Protein AF-0000000084642685 (afdb_homodimer)

Sequence (520 aa):
MTGQTGVVVTLDGEIPEPGTPLLHADDLAAVRGDGVFETLLVRDRAPCLVEPHLQRLTTSARLMDLPAPDLARWRHAIDVAARRWVASTGAEGSLRLIYSRGRESGSAPTAYVMVNPVPERVAAVRRAGVAAITLDRGLPAVGADAMPWLLAGAKTLSYAVNMAALRHAANQGAGDVIFVSSDGYVLEGRARRWSSPPTATAGPAQIRACSHPRRGIRSCAAPRNRRCLKSPAPRATTATIGHYASTISLTHTEFGWCRAMTGQTGVVVTLDGEIPEPGTPLLHADDLAAVRGDGVFETLLVRDRAPCLVEPHLQRLTTSARLMDLPAPDLARWRHAIDVAARRWVASTGAEGSLRLIYSRGRESGSAPTAYVMVNPVPERVAAVRRAGVAAITLDRGLPAVGADAMPWLLAGAKTLSYAVNMAALRHAANQGAGDVIFVSSDGYVLEGRARRWSSPPTATAGPAQIRACSHPRRGIRSCAAPRNRRCLKSPAPRATTATIGHYASTISLTHTEFGWCRA

Foldseek 3Di:
DPFQLKWKAFLVGDTDDGPDDDADPQWCCPPPLAWAKDKFKQAPLRTPPLPLRLVLRQVLCVLSVHPGDPSVSVVNQRNSRSNVSVVVDVAMKIKMWIWHCTGPVDDHIGIMIMIDGDDVVVVVCLAFFWKEWEDEPAAALPPVVVVSVVSPSRRTSPCVVVVVRCVVCVVVVTRFYFYAYPQQHTDPTPPFCFDQDLDPDPDQSQRFRPPPSDDPPPSLPQDPPDDQPRWPDRDTFTFGQYNDRRRGRRPDDDRRDSRD/DPFQLKWKAFLVGDTDDPPDDDADPQWCCPPPLAWAKDKWKQAPLRTPLLPLRLVLRQVLCVLSVHPGDPSVSVVNQRNSRSNVSVVVDVAMKIKMWIWHCTGPVDDHIGIMIMIDGDDVVVVVCLAFFWKEWEDEPAAALPPVVVPSVVSPSRRTSPCVVVVVRCVVCVVVVTRFYFYAYPQQHTDPTPPFCFDQDQDPDPDQRQRFRPPPSDDPPPSLPQDPPDDQPRWPDRDTFTFGQYNDRRRGRRPDDDRRPRRD

Organism: NCBI:txid1299332

Solvent-accessible surface area (backbone atoms only — not comparable to full-atom values): 28331 Å² total; per-residue (Å²): 125,89,62,81,78,53,43,52,19,30,50,86,58,45,65,68,65,81,92,51,48,64,33,44,78,53,22,24,21,36,64,24,3,37,29,32,44,44,78,34,47,29,50,97,83,37,68,48,66,57,66,66,48,52,51,49,43,43,51,21,27,52,62,67,73,41,75,79,70,60,60,69,40,48,53,50,16,50,49,53,41,45,51,52,49,45,72,74,37,90,65,55,28,37,34,31,42,42,40,22,61,11,34,73,88,63,55,69,60,41,50,35,33,36,32,35,72,56,56,67,66,57,58,48,28,50,72,71,22,36,42,18,31,51,40,77,62,43,31,52,70,74,68,40,80,80,40,58,37,66,39,77,88,38,49,48,12,40,31,35,45,61,52,36,36,41,54,54,24,44,76,71,72,17,77,31,52,33,32,23,21,63,77,43,38,78,39,75,27,88,88,38,46,64,41,66,62,83,71,82,66,91,55,71,58,52,34,32,29,46,76,64,90,77,77,72,83,72,73,68,62,80,66,89,82,70,82,71,53,81,42,73,84,85,63,78,26,58,23,45,38,42,58,83,75,19,38,26,47,38,73,56,79,69,64,30,66,77,72,115,125,89,64,81,77,55,43,52,19,30,51,87,58,47,65,70,64,84,91,50,49,65,34,45,79,53,22,23,21,38,64,24,2,36,28,31,47,46,78,33,47,28,48,96,83,37,67,47,66,57,65,66,48,52,50,50,45,43,52,21,27,53,64,66,72,41,76,80,70,60,62,68,40,48,54,50,18,50,50,52,42,43,51,52,46,47,73,75,36,88,65,55,29,37,33,33,42,42,41,22,59,12,35,71,89,66,56,69,58,41,51,36,33,36,32,35,70,57,56,65,67,57,58,48,29,49,71,71,21,35,41,18,30,51,41,76,63,42,31,53,69,74,67,41,80,79,40,58,37,66,39,77,88,39,48,48,11,40,32,33,44,60,52,36,36,43,52,53,23,44,77,71,72,17,78,31,51,33,34,23,22,65,74,39,39,78,39,74,26,89,89,38,47,64,40,68,63,83,74,83,68,93,55,70,60,51,34,30,30,45,74,66,90,77,75,73,82,72,71,72,62,80,62,89,83,70,82,72,51,78,39,72,84,84,62,79,28,62,24,46,37,39,54,83,74,22,37,27,47,36,73,58,79,70,62,28,67,79,71,119

Nearest PDB structures (foldseek):
  6q1q-assembly1_B  TM=9.693E-01  e=9.643E-31  Mycobacterium tuberculosis H37Rv
  6q1r-assembly2_D  TM=9.711E-01  e=2.384E-30  Mycobacterium tuberculosis H37Rv
  6q1s-assembly1_A  TM=9.754E-01  e=2.093E-29  Mycobacterium tuberculosis H37Rv
  6q1q-assembly1_A  TM=9.718E-01  e=1.548E-29  Mycobacterium tuberculosis H37Rv
  6q1r-assembly2_C  TM=9.698E-01  e=1.644E-29  Mycobacterium tuberculosis H37Rv

pLDDT: mean 73.31, std 28.84, range [21.83, 98.88]

InterPro domains:
  IPR001544 Aminotransferase class IV [PF01063] (35-189)
  IPR036038 Aminotransferase-like, PLP-dependent enzymes [SSF56752] (9-190)
  IPR043131 Branched-chain-amino-acid aminotransferase-like, N-terminal [G3DSA:3.30.470.10] (4-118)
  IPR043132 Branched-chain-amino-acid aminotransferase-like, C-terminal [G3DSA:3.20.10.10] (123-192)
  IPR050571 Class-IV Pyridoxal-Phosphate-Dependent Aminotransferase [PTHR42743] (23-191)

Secondary structure (DSSP, 8-state):
------EEEETTS--PPTT---B-TTBHHHHH--EEEEEEEEETTEESSHHHHHHHHHHHHHHTTPPPP-HHHHHHHHHHHHHHHHHH-SS-EEEEEEEE--BTT--SPEEEEEEEEPPHHHHHHHHH-EEEEEEE-SS-STTGGG-GGG-TT--BS--HHHHHHHHHHHHTT-SEEEEE-TTSPBP--SS--EE--S---SS--EEEE---SSS--------SS-------S----EEEE-SSSEEEEE-SS-------/------EEEETTS--PPTT---B-TTBHHHHH--EEEEEEEEETTEESSHHHHHHHHHHHHHHTTPPPP-HHHHHHHHHHHHHHHHHH-SS-EEEEEEEE--BTT--SPEEEEEEEEPPHHHHHHHHH-EEEEEEE-SS-STTGGG-GGG-TT--BS--HHHHHHHHHHHHTT-SEEEEE-TTSPBP--SS--EE------SS--EEEE---SSS--------SS-------S----EEEE-SSS-EEEE-SS-------

Radius of gyration: 23.87 Å; Cα contacts (8 Å, |Δi|>4): 1105; chains: 2; bounding box: 61×62×47 Å

Structure (mmCIF, N/CA/C/O backbone):
data_AF-0000000084642685-model_v1
#
loop_
_entity.id
_entity.type
_entity.pdbx_description
1 polymer 'Aminotransferase class IV family protein'
#
loop_
_atom_site.group_PDB
_atom_site.id
_atom_site.type_symbol
_atom_site.label_atom_id
_atom_site.label_alt_id
_atom_site.label_comp_id
_atom_site.label_asym_id
_atom_site.label_entity_id
_atom_site.label_seq_id
_atom_site.pdbx_PDB_ins_code
_atom_site.Cartn_x
_atom_site.Cartn_y
_atom_site.Cartn_z
_atom_site.occupancy
_atom_site.B_iso_or_equiv
_atom_site.auth_seq_id
_atom_site.auth_comp_id
_atom_site.auth_asym_id
_atom_site.auth_atom_id
_atom_site.pdbx_PDB_model_num
ATOM 1 N N . MET A 1 1 ? 22.594 22.094 -9.961 1 27.8 1 MET A N 1
ATOM 2 C CA . MET A 1 1 ? 22.219 20.719 -9.594 1 27.8 1 MET A CA 1
ATOM 3 C C . MET A 1 1 ? 21.109 20.719 -8.555 1 27.8 1 MET A C 1
ATOM 5 O O . MET A 1 1 ? 21.328 21.094 -7.402 1 27.8 1 MET A O 1
ATOM 9 N N . THR A 1 2 ? 20.094 21.281 -8.672 1 36.12 2 THR A N 1
ATOM 10 C CA . THR A 1 2 ? 19.078 21.672 -7.695 1 36.12 2 THR A CA 1
ATOM 11 C C . THR A 1 2 ? 18.766 20.516 -6.742 1 36.12 2 THR A C 1
ATOM 13 O O . THR A 1 2 ? 18.297 19.469 -7.168 1 36.12 2 THR A O 1
ATOM 16 N N . GLY A 1 3 ? 19.672 20.016 -5.859 1 44.56 3 GLY A N 1
ATOM 17 C CA . GLY A 1 3 ? 19.969 18.922 -4.957 1 44.56 3 GLY A CA 1
ATOM 18 C C . GLY A 1 3 ? 18.734 18.391 -4.242 1 44.56 3 GLY A C 1
ATOM 19 O O . GLY A 1 3 ? 17.812 19.156 -3.955 1 44.56 3 GLY A O 1
ATOM 20 N N . GLN A 1 4 ? 18.328 17.25 -4.559 1 52.88 4 GLN A N 1
ATOM 21 C CA . GLN A 1 4 ? 17.156 16.594 -3.98 1 52.88 4 GLN A CA 1
ATOM 22 C C . GLN A 1 4 ? 17.078 16.844 -2.477 1 52.88 4 GLN A C 1
ATOM 24 O O . GLN A 1 4 ? 18.016 16.5 -1.737 1 52.88 4 GLN A O 1
ATOM 29 N N . THR A 1 5 ? 16.5 18.016 -1.99 1 67.69 5 THR A N 1
ATOM 30 C CA . THR A 1 5 ? 16.453 18.672 -0.691 1 67.69 5 THR A CA 1
ATOM 31 C C . THR A 1 5 ? 15.727 17.812 0.333 1 67.69 5 THR A C 1
ATOM 33 O O . THR A 1 5 ? 15.406 18.281 1.43 1 67.69 5 THR A O 1
ATOM 36 N N . GLY A 1 6 ? 15.727 16.562 0.098 1 89.31 6 GLY A N 1
ATOM 37 C CA . GLY A 1 6 ? 15.086 15.812 1.162 1 89.31 6 GLY A CA 1
ATOM 38 C C . GLY A 1 6 ? 16.062 15.227 2.156 1 89.31 6 GLY A C 1
ATOM 39 O O . GLY A 1 6 ? 17.281 15.219 1.906 1 89.31 6 GLY A O 1
ATOM 40 N N . VAL A 1 7 ? 15.68 15.156 3.387 1 94.75 7 VAL A N 1
ATOM 41 C CA . VAL A 1 7 ? 16.438 14.523 4.461 1 94.75 7 VAL A CA 1
ATOM 42 C C . VAL A 1 7 ? 15.852 13.148 4.762 1 94.75 7 VAL A C 1
ATOM 44 O O . VAL A 1 7 ? 14.625 12.984 4.801 1 94.75 7 VAL A O 1
ATOM 47 N N . VAL A 1 8 ? 16.766 12.172 4.926 1 97.44 8 VAL A N 1
ATOM 48 C CA . VAL A 1 8 ? 16.359 10.852 5.41 1 97.44 8 VAL A CA 1
ATOM 49 C C . VAL A 1 8 ? 17.188 10.477 6.645 1 97.44 8 VAL A C 1
ATOM 51 O O . VAL A 1 8 ? 18.406 10.68 6.668 1 97.44 8 VAL A O 1
ATOM 54 N N . VAL A 1 9 ? 16.5 10.016 7.66 1 97.94 9 VAL A N 1
ATOM 55 C CA . VAL A 1 9 ? 17.156 9.555 8.883 1 97.94 9 VAL A CA 1
ATOM 56 C C . VAL A 1 9 ? 16.609 8.188 9.281 1 97.94 9 VAL A C 1
ATOM 58 O O . VAL A 1 9 ? 15.398 8.008 9.414 1 97.94 9 VAL A O 1
ATOM 61 N N . THR A 1 10 ? 17.5 7.223 9.453 1 96.88 10 THR A N 1
ATOM 62 C CA . THR A 1 10 ? 17.078 5.926 9.969 1 96.88 10 THR A CA 1
ATOM 63 C C . THR A 1 10 ? 16.859 5.988 11.477 1 96.88 10 THR A C 1
ATOM 65 O O . THR A 1 10 ? 17.203 6.973 12.125 1 96.88 10 THR A O 1
ATOM 68 N N . LEU A 1 11 ? 16.266 4.984 12.031 1 95.94 11 LEU A N 1
ATOM 69 C CA . LEU A 1 11 ? 15.922 5.016 13.445 1 95.94 11 LEU A CA 1
ATOM 70 C C . LEU A 1 11 ? 17.172 4.918 14.305 1 95.94 11 LEU A C 1
ATOM 72 O O . LEU A 1 11 ? 17.141 5.188 15.508 1 95.94 11 LEU A O 1
ATOM 76 N N . ASP A 1 12 ? 18.25 4.508 13.719 1 91.56 12 ASP A N 1
ATOM 77 C CA . ASP A 1 12 ? 19.5 4.516 14.453 1 91.56 12 ASP A CA 1
ATOM 78 C C . ASP A 1 12 ? 20.141 5.906 14.445 1 91.56 12 ASP A C 1
ATOM 80 O O . ASP A 1 12 ? 21.203 6.117 15.039 1 91.56 12 ASP A O 1
ATOM 84 N N . GLY A 1 13 ? 19.531 6.754 13.789 1 90.56 13 GLY A N 1
ATOM 85 C CA . GLY A 1 13 ? 20.016 8.125 13.758 1 90.56 13 GLY A CA 1
ATOM 86 C C . GLY A 1 13 ? 20.969 8.406 12.609 1 90.56 13 GLY A C 1
ATOM 87 O O . GLY A 1 13 ? 21.531 9.5 12.516 1 90.56 13 GLY A O 1
ATOM 88 N N . GLU A 1 14 ? 21.078 7.469 11.711 1 93.81 14 GLU A N 1
ATOM 89 C CA . GLU A 1 14 ? 22 7.629 10.594 1 93.81 14 GLU A CA 1
ATOM 90 C C . GLU A 1 14 ? 21.344 8.367 9.438 1 93.81 14 GLU A C 1
ATOM 92 O O . GLU A 1 14 ? 20.156 8.188 9.18 1 93.81 14 GLU A O 1
ATOM 97 N N . ILE A 1 15 ? 22.172 9.156 8.75 1 95.5 15 ILE A N 1
ATOM 98 C CA . ILE A 1 15 ? 21.719 9.898 7.57 1 95.5 15 ILE A CA 1
ATOM 99 C C . ILE A 1 15 ? 22.391 9.32 6.324 1 95.5 15 ILE A C 1
ATOM 101 O O . ILE A 1 15 ? 23.562 9.602 6.051 1 95.5 15 ILE A O 1
ATOM 105 N N . PRO A 1 16 ? 21.641 8.586 5.598 1 93.88 16 PRO A N 1
ATOM 106 C CA . PRO A 1 16 ? 22.234 8.07 4.363 1 93.88 16 PRO A CA 1
ATOM 107 C C . PRO A 1 16 ? 22.625 9.18 3.387 1 93.88 16 PRO A C 1
ATOM 109 O O . PRO A 1 16 ? 22.078 10.289 3.457 1 93.88 16 PRO A O 1
ATOM 112 N N . GLU A 1 17 ? 23.547 8.828 2.475 1 90.94 17 GLU A N 1
ATOM 113 C CA . GLU A 1 17 ? 23.906 9.773 1.422 1 90.94 17 GLU A CA 1
ATOM 114 C C . GLU A 1 17 ? 22.703 10.109 0.542 1 90.94 17 GLU A C 1
ATOM 116 O O . GLU A 1 17 ? 21.938 9.227 0.172 1 90.94 17 GLU A O 1
ATOM 121 N N . PRO A 1 18 ? 22.578 11.398 0.241 1 85.44 18 PRO A N 1
ATOM 122 C CA . PRO A 1 18 ? 21.469 11.789 -0.62 1 85.44 18 PRO A CA 1
ATOM 123 C C . PRO A 1 18 ? 21.438 11.016 -1.936 1 85.44 18 PRO A C 1
ATOM 125 O O . PRO A 1 18 ? 22.484 10.734 -2.52 1 85.44 18 PRO A O 1
ATOM 128 N N . GLY A 1 19 ? 20.328 10.609 -2.258 1 86.88 19 GLY A N 1
ATOM 129 C CA . GLY A 1 19 ? 20.172 9.977 -3.555 1 86.88 19 GLY A CA 1
ATOM 130 C C . GLY A 1 19 ? 20.438 8.484 -3.525 1 86.88 19 GLY A C 1
ATOM 131 O O . GLY A 1 19 ? 20.328 7.805 -4.547 1 86.88 19 GLY A O 1
ATOM 132 N N . THR A 1 20 ? 20.797 7.98 -2.426 1 92.06 20 THR A N 1
ATOM 133 C CA . THR A 1 20 ? 21.078 6.551 -2.324 1 92.06 20 THR A CA 1
ATOM 134 C C . THR A 1 20 ? 19.812 5.777 -1.971 1 92.06 20 THR A C 1
ATOM 136 O O . THR A 1 20 ? 19.047 6.199 -1.104 1 92.06 20 THR A O 1
ATOM 139 N N . PRO A 1 21 ? 19.641 4.594 -2.66 1 95.94 21 PRO A N 1
ATOM 140 C CA . PRO A 1 21 ? 18.516 3.746 -2.258 1 95.94 21 PRO A CA 1
ATOM 141 C C . PRO A 1 21 ? 18.609 3.307 -0.798 1 95.94 21 PRO A C 1
ATOM 143 O O . PRO A 1 21 ? 19.703 3.119 -0.269 1 95.94 21 PRO A O 1
ATOM 146 N N . LEU A 1 22 ? 17.469 3.178 -0.194 1 97.12 22 LEU A N 1
ATOM 147 C CA . LEU A 1 22 ? 17.406 2.814 1.217 1 97.12 22 LEU A CA 1
ATOM 148 C C . LEU A 1 22 ? 16.75 1.448 1.393 1 97.12 22 LEU A C 1
ATOM 150 O O . LEU A 1 22 ? 17.156 0.664 2.252 1 97.12 22 LEU A O 1
ATOM 154 N N . LEU A 1 23 ? 15.766 1.149 0.559 1 97.62 23 LEU A N 1
ATOM 155 C CA . LEU A 1 23 ? 14.914 -0.018 0.771 1 97.62 23 LEU A CA 1
ATOM 156 C C . LEU A 1 23 ? 15.312 -1.156 -0.163 1 97.62 23 LEU A C 1
ATOM 158 O O . LEU A 1 23 ? 15.656 -0.92 -1.322 1 97.62 23 LEU A O 1
ATOM 162 N N . HIS A 1 24 ? 15.164 -2.318 0.36 1 97.12 24 HIS A N 1
ATOM 163 C CA . HIS A 1 24 ? 15.359 -3.506 -0.466 1 97.12 24 HIS A CA 1
ATOM 164 C C . HIS A 1 24 ? 14.141 -3.77 -1.342 1 97.12 24 HIS A C 1
ATOM 166 O O . HIS A 1 24 ? 13.031 -3.32 -1.028 1 97.12 24 HIS A O 1
ATOM 172 N N . ALA A 1 25 ? 14.359 -4.574 -2.328 1 97.25 25 ALA A N 1
ATOM 173 C CA . ALA A 1 25 ? 13.32 -4.852 -3.316 1 97.25 25 ALA A CA 1
ATOM 174 C C . ALA A 1 25 ? 12.148 -5.586 -2.686 1 97.25 25 ALA A C 1
ATOM 176 O O . ALA A 1 25 ? 11.008 -5.445 -3.137 1 97.25 25 ALA A O 1
ATOM 177 N N . ASP A 1 26 ? 12.406 -6.316 -1.607 1 96.81 26 ASP A N 1
ATOM 178 C CA . ASP A 1 26 ? 11.359 -7.156 -1.035 1 96.81 26 ASP A CA 1
ATOM 179 C C . ASP A 1 26 ? 10.812 -6.547 0.254 1 96.81 26 ASP A C 1
ATOM 181 O O . ASP A 1 26 ? 10.188 -7.242 1.057 1 96.81 26 ASP A O 1
ATOM 185 N N . ASP A 1 27 ? 11.148 -5.273 0.523 1 97.94 27 ASP A N 1
ATOM 186 C CA . ASP A 1 27 ? 10.57 -4.637 1.703 1 97.94 27 ASP A CA 1
ATOM 187 C C . ASP A 1 27 ? 9.047 -4.648 1.643 1 97.94 27 ASP A C 1
ATOM 189 O O . ASP A 1 27 ? 8.453 -4.281 0.622 1 97.94 27 ASP A O 1
ATOM 193 N N . LEU A 1 28 ? 8.445 -4.973 2.68 1 98.56 28 LEU A N 1
ATOM 194 C CA . LEU A 1 28 ? 6.996 -5.152 2.711 1 98.56 28 LEU A CA 1
ATOM 195 C C . LEU A 1 28 ? 6.277 -3.811 2.631 1 98.56 28 LEU A C 1
ATOM 197 O O . LEU A 1 28 ? 5.086 -3.756 2.311 1 98.56 28 LEU A O 1
ATOM 201 N N . ALA A 1 29 ? 6.941 -2.721 2.898 1 98.69 29 ALA A N 1
ATOM 202 C CA . ALA A 1 29 ? 6.391 -1.406 2.582 1 98.69 29 ALA A CA 1
ATOM 203 C C . ALA A 1 29 ? 6.113 -1.274 1.087 1 98.69 29 ALA A C 1
ATOM 205 O O . ALA A 1 29 ? 5.066 -0.756 0.687 1 98.69 29 ALA A O 1
ATOM 206 N N . ALA A 1 30 ? 7.008 -1.778 0.293 1 98.62 30 ALA A N 1
ATOM 207 C CA . ALA A 1 30 ? 6.957 -1.551 -1.149 1 98.62 30 ALA A CA 1
ATOM 208 C C . ALA A 1 30 ? 6.094 -2.602 -1.841 1 98.62 30 ALA A C 1
ATOM 210 O O . ALA A 1 30 ? 5.398 -2.299 -2.812 1 98.62 30 ALA A O 1
ATOM 211 N N . VAL A 1 31 ? 6.102 -3.82 -1.32 1 98.38 31 VAL A N 1
ATOM 212 C CA . VAL A 1 31 ? 5.52 -4.887 -2.131 1 98.38 31 VAL A CA 1
ATOM 213 C C . VAL A 1 31 ? 4.125 -5.227 -1.611 1 98.38 31 VAL A C 1
ATOM 215 O O . VAL A 1 31 ? 3.352 -5.906 -2.291 1 98.38 31 VAL A O 1
ATOM 218 N N . ARG A 1 32 ? 3.795 -4.668 -0.397 1 98.44 32 ARG A N 1
ATOM 219 C CA . ARG A 1 32 ? 2.48 -5.012 0.136 1 98.44 32 ARG A CA 1
ATOM 220 C C . ARG A 1 32 ? 1.833 -3.807 0.81 1 98.44 32 ARG A C 1
ATOM 222 O O . ARG A 1 32 ? 0.682 -3.877 1.248 1 98.44 32 ARG A O 1
ATOM 229 N N . GLY A 1 33 ? 2.553 -2.727 0.925 1 98.62 33 GLY A N 1
ATOM 230 C CA . GLY A 1 33 ? 2.037 -1.639 1.741 1 98.62 33 GLY A CA 1
ATOM 231 C C . GLY A 1 33 ? 1.783 -2.043 3.182 1 98.62 33 GLY A C 1
ATOM 232 O O . GLY A 1 33 ? 0.848 -1.549 3.814 1 98.62 33 GLY A O 1
ATOM 233 N N . ASP A 1 34 ? 2.52 -2.98 3.656 1 98.56 34 ASP A N 1
ATOM 234 C CA . ASP A 1 34 ? 2.33 -3.551 4.984 1 98.56 34 ASP A CA 1
ATOM 235 C C . ASP A 1 34 ? 3.113 -2.768 6.035 1 98.56 34 ASP A C 1
ATOM 237 O O . ASP A 1 34 ? 4.105 -3.262 6.578 1 98.56 34 ASP A O 1
ATOM 241 N N . GLY A 1 35 ? 2.611 -1.669 6.355 1 98.81 35 GLY A N 1
ATOM 242 C CA . GLY A 1 35 ? 3.191 -0.723 7.293 1 98.81 35 GLY A CA 1
ATOM 243 C C . GLY A 1 35 ? 2.291 0.464 7.578 1 98.81 35 GLY A C 1
ATOM 244 O O . GLY A 1 35 ? 1.154 0.515 7.105 1 98.81 35 GLY A O 1
ATOM 245 N N . VAL A 1 36 ? 2.826 1.363 8.43 1 98.81 36 VAL A N 1
ATOM 246 C CA . VAL A 1 36 ? 2.084 2.545 8.852 1 98.81 36 VAL A CA 1
ATOM 247 C C . VAL A 1 36 ? 2.961 3.787 8.711 1 98.81 36 VAL A C 1
ATOM 249 O O . VAL A 1 36 ? 4.18 3.68 8.562 1 98.81 36 VAL A O 1
ATOM 252 N N . PHE A 1 37 ? 2.275 4.938 8.664 1 98.81 37 PHE A N 1
ATOM 253 C CA . PHE A 1 37 ? 3.049 6.164 8.523 1 98.81 37 PHE A CA 1
ATOM 254 C C . PHE A 1 37 ? 2.381 7.312 9.273 1 98.81 37 PHE A C 1
ATOM 256 O O . PHE A 1 37 ? 1.229 7.199 9.695 1 98.81 37 PHE A O 1
ATOM 263 N N . GLU A 1 38 ? 3.094 8.336 9.508 1 97.56 38 GLU A N 1
ATOM 264 C CA . GLU A 1 38 ? 2.65 9.641 9.984 1 97.56 38 GLU A CA 1
ATOM 265 C C . GLU A 1 38 ? 3.32 10.773 9.211 1 97.56 38 GLU A C 1
ATOM 267 O O . GLU A 1 38 ? 4.414 10.594 8.664 1 97.56 38 GLU A O 1
ATOM 272 N N . THR A 1 39 ? 2.629 11.859 9.109 1 95.62 39 THR A N 1
ATOM 273 C CA . THR A 1 39 ? 3.213 13.078 8.562 1 95.62 39 THR A CA 1
ATOM 274 C C . THR A 1 39 ? 3.068 14.242 9.547 1 95.62 39 THR A C 1
ATOM 276 O O . THR A 1 39 ? 1.968 14.523 10.023 1 95.62 39 THR A O 1
ATOM 279 N N . LEU A 1 40 ? 4.211 14.836 9.82 1 94.19 40 LEU A N 1
ATOM 280 C CA . LEU A 1 40 ? 4.277 16.016 10.688 1 94.19 40 LEU A CA 1
ATOM 281 C C . LEU A 1 40 ? 4.73 17.234 9.898 1 94.19 40 LEU A C 1
ATOM 283 O O . LEU A 1 40 ? 5.379 17.109 8.859 1 94.19 40 LEU A O 1
ATOM 287 N N . LEU A 1 41 ? 4.352 18.359 10.453 1 91.62 41 LEU A N 1
ATOM 288 C CA . LEU A 1 41 ? 4.84 19.625 9.906 1 91.62 41 LEU A CA 1
ATOM 289 C C . LEU A 1 41 ? 6.07 20.109 10.672 1 91.62 41 LEU A C 1
ATOM 291 O O . LEU A 1 41 ? 6.102 20.047 11.906 1 91.62 41 LEU A O 1
ATOM 295 N N . VAL A 1 42 ? 7.109 20.438 9.969 1 95.69 42 VAL A N 1
ATOM 296 C CA . VAL A 1 42 ? 8.211 21.203 10.547 1 95.69 42 VAL A CA 1
ATOM 297 C C . VAL A 1 42 ? 8.008 22.688 10.281 1 95.69 42 VAL A C 1
ATOM 299 O O . VAL A 1 42 ? 8.031 23.125 9.125 1 95.69 42 VAL A O 1
ATOM 302 N N . ARG A 1 43 ? 7.77 23.391 11.266 1 92.62 43 ARG A N 1
ATOM 303 C CA . ARG A 1 43 ? 7.52 24.828 11.195 1 92.62 43 ARG A CA 1
ATOM 304 C C . ARG A 1 43 ? 8.156 25.547 12.375 1 92.62 43 ARG A C 1
ATOM 306 O O . ARG A 1 43 ? 8.203 25.016 13.484 1 92.62 43 ARG A O 1
ATOM 313 N N . ASP A 1 44 ? 8.547 26.781 12.086 1 91.69 44 ASP A N 1
ATOM 314 C CA . ASP A 1 44 ? 9.195 27.578 13.125 1 91.69 44 ASP A CA 1
ATOM 315 C C . ASP A 1 44 ? 10.344 26.797 13.773 1 91.69 44 ASP A C 1
ATOM 317 O O . ASP A 1 44 ? 10.461 26.781 15 1 91.69 44 ASP A O 1
ATOM 321 N N . ARG A 1 45 ? 11.047 26 13.031 1 93.25 45 ARG A N 1
ATOM 322 C CA . ARG A 1 45 ? 12.312 25.328 13.336 1 93.25 45 ARG A CA 1
ATOM 323 C C . ARG A 1 45 ? 12.078 24.125 14.25 1 93.25 45 ARG A C 1
ATOM 325 O O . ARG A 1 45 ? 12.992 23.703 14.969 1 93.25 45 ARG A O 1
ATOM 332 N N . ALA A 1 46 ? 10.852 23.688 14.289 1 94.69 46 ALA A N 1
ATOM 333 C CA . ALA A 1 46 ? 10.562 22.531 15.148 1 94.69 46 ALA A CA 1
ATOM 334 C C . ALA A 1 46 ? 9.492 21.641 14.531 1 94.69 46 ALA A C 1
ATOM 336 O O . ALA A 1 46 ? 8.609 22.125 13.82 1 94.69 46 ALA A O 1
ATOM 337 N N . PRO A 1 47 ? 9.594 20.281 14.805 1 97.12 47 PRO A N 1
ATOM 338 C CA . PRO A 1 47 ? 8.484 19.422 14.406 1 97.12 47 PRO A CA 1
ATOM 339 C C . PRO A 1 47 ? 7.238 19.641 15.266 1 97.12 47 PRO A C 1
ATOM 341 O O . PRO A 1 47 ? 7.34 19.719 16.5 1 97.12 47 PRO A O 1
ATOM 344 N N . CYS A 1 48 ? 6.121 19.672 14.641 1 94.25 48 CYS A N 1
ATOM 345 C CA . CYS A 1 48 ? 4.867 19.969 15.32 1 94.25 48 CYS A CA 1
ATOM 346 C C . CYS A 1 48 ? 4.18 18.688 15.781 1 94.25 48 CYS A C 1
ATOM 348 O O . CYS A 1 48 ? 4.133 17.719 15.039 1 94.25 48 CYS A O 1
ATOM 350 N N . LEU A 1 49 ? 3.656 18.703 17.062 1 94.44 49 LEU A N 1
ATOM 351 C CA . LEU A 1 49 ? 2.744 17.688 17.609 1 94.44 49 LEU A CA 1
ATOM 352 C C . LEU A 1 49 ? 3.365 16.297 17.531 1 94.44 49 LEU A C 1
ATOM 354 O O . LEU A 1 49 ? 2.723 15.352 17.078 1 94.44 49 LEU A O 1
ATOM 358 N N . VAL A 1 50 ? 4.637 16.203 17.969 1 97.75 50 VAL A N 1
ATOM 359 C CA . VAL A 1 50 ? 5.391 14.953 17.906 1 97.75 50 VAL A CA 1
ATOM 360 C C . VAL A 1 50 ? 4.672 13.867 18.703 1 97.75 50 VAL A C 1
ATOM 362 O O . VAL A 1 50 ? 4.43 12.773 18.188 1 97.75 50 VAL A O 1
ATOM 365 N N . GLU A 1 51 ? 4.25 14.188 19.875 1 96.5 51 GLU A N 1
ATOM 366 C CA . GLU A 1 51 ? 3.717 13.164 20.781 1 96.5 51 GLU A CA 1
ATOM 367 C C . GLU A 1 51 ? 2.377 12.633 20.266 1 96.5 51 GLU A C 1
ATOM 369 O O . GLU A 1 51 ? 2.174 11.422 20.203 1 96.5 51 GLU A O 1
ATOM 374 N N . PRO A 1 52 ? 1.426 13.5 19.844 1 94.19 52 PRO A N 1
ATOM 375 C CA . PRO A 1 52 ? 0.187 12.977 19.266 1 94.19 52 PRO A CA 1
ATOM 376 C C . PRO A 1 52 ? 0.436 12.086 18.047 1 94.19 52 PRO A C 1
ATOM 378 O O . PRO A 1 52 ? -0.246 11.07 17.875 1 94.19 52 PRO A O 1
ATOM 381 N N . HIS A 1 53 ? 1.406 12.438 17.266 1 96.62 53 HIS A N 1
ATOM 382 C CA . HIS A 1 53 ? 1.701 11.633 16.078 1 96.62 53 HIS A CA 1
ATOM 383 C C . HIS A 1 53 ? 2.309 10.289 16.469 1 96.62 53 HIS A C 1
ATOM 385 O O . HIS A 1 53 ? 1.998 9.266 15.852 1 96.62 53 HIS A O 1
ATOM 391 N N . LEU A 1 54 ? 3.117 10.312 17.484 1 98.5 54 LEU A N 1
ATOM 392 C CA . LEU A 1 54 ? 3.705 9.055 17.938 1 98.5 54 LEU A CA 1
ATOM 393 C C . LEU A 1 54 ? 2.648 8.156 18.578 1 98.5 54 LEU A C 1
ATOM 395 O O . LEU A 1 54 ? 2.713 6.934 18.453 1 98.5 54 LEU A O 1
ATOM 399 N N . GLN A 1 55 ? 1.715 8.773 19.203 1 96.94 55 GLN A N 1
ATOM 400 C CA . GLN A 1 55 ? 0.605 8 19.75 1 96.94 55 GLN A CA 1
ATOM 401 C C . GLN A 1 55 ? -0.218 7.355 18.641 1 96.94 55 GLN A C 1
ATOM 403 O O . GLN A 1 55 ? -0.577 6.176 18.734 1 96.94 55 GLN A O 1
ATOM 408 N N . ARG A 1 56 ? -0.489 8.102 17.656 1 97.31 56 ARG A N 1
ATOM 409 C CA . ARG A 1 56 ? -1.239 7.555 16.516 1 97.31 56 ARG A CA 1
ATOM 410 C C . ARG A 1 56 ? -0.444 6.473 15.805 1 97.31 56 ARG A C 1
ATOM 412 O O . ARG A 1 56 ? -1.008 5.461 15.375 1 97.31 56 ARG A O 1
ATOM 419 N N . LEU A 1 57 ? 0.852 6.715 15.68 1 98.5 57 LEU A N 1
ATOM 420 C CA . LEU A 1 57 ? 1.713 5.695 15.094 1 98.5 57 LEU A CA 1
ATOM 421 C C . LEU A 1 57 ? 1.624 4.387 15.867 1 98.5 57 LEU A C 1
ATOM 423 O O . LEU A 1 57 ? 1.513 3.312 15.273 1 98.5 57 LEU A O 1
ATOM 427 N N . THR A 1 58 ? 1.632 4.543 17.156 1 98.62 58 THR A N 1
ATOM 428 C CA . THR A 1 58 ? 1.562 3.385 18.047 1 98.62 58 THR A CA 1
ATOM 429 C C . THR A 1 58 ? 0.226 2.664 17.875 1 98.62 58 THR A C 1
ATOM 431 O O . THR A 1 58 ? 0.183 1.435 17.797 1 98.62 58 THR A O 1
ATOM 434 N N . THR A 1 59 ? -0.835 3.424 17.797 1 97.31 59 THR A N 1
ATOM 435 C CA . THR A 1 59 ? -2.166 2.852 17.609 1 97.31 59 THR A CA 1
ATOM 436 C C . THR A 1 59 ? -2.27 2.127 16.281 1 97.31 59 THR A C 1
ATOM 438 O O . THR A 1 59 ? -2.762 0.999 16.219 1 97.31 59 THR A O 1
ATOM 441 N N . SER A 1 60 ? -1.782 2.758 15.242 1 97.94 60 SER A N 1
ATOM 442 C CA . SER A 1 60 ? -1.813 2.137 13.922 1 97.94 60 SER A CA 1
ATOM 443 C C . SER A 1 60 ? -0.992 0.854 13.891 1 97.94 60 SER A C 1
ATOM 445 O O . SER A 1 60 ? -1.411 -0.146 13.305 1 97.94 60 SER A O 1
ATOM 447 N N . ALA A 1 61 ? 0.176 0.897 14.516 1 98.75 61 ALA A N 1
ATOM 448 C CA . ALA A 1 61 ? 1.026 -0.289 14.586 1 98.75 61 ALA A CA 1
ATOM 449 C C . ALA A 1 61 ? 0.306 -1.442 15.281 1 98.75 61 ALA A C 1
ATOM 451 O O . ALA A 1 61 ? 0.35 -2.582 14.805 1 98.75 61 ALA A O 1
ATOM 452 N N . ARG A 1 62 ? -0.377 -1.12 16.328 1 97.88 62 ARG A N 1
ATOM 453 C CA . ARG A 1 62 ? -1.128 -2.135 17.062 1 97.88 62 ARG A CA 1
ATOM 454 C C . ARG A 1 62 ? -2.229 -2.734 16.188 1 97.88 62 ARG A C 1
ATOM 456 O O . ARG A 1 62 ? -2.387 -3.957 16.141 1 97.88 62 ARG A O 1
ATOM 463 N N . LEU A 1 63 ? -2.93 -1.906 15.516 1 95.25 63 LEU A N 1
ATOM 464 C CA . LEU A 1 63 ? -4.023 -2.365 14.664 1 95.25 63 LEU A CA 1
ATOM 465 C C . LEU A 1 63 ? -3.502 -3.254 13.539 1 95.25 63 LEU A C 1
ATOM 467 O O . LEU A 1 63 ? -4.199 -4.168 13.094 1 95.25 63 LEU A O 1
ATOM 471 N N . MET A 1 64 ? -2.271 -3.066 13.211 1 97.5 64 MET A N 1
ATOM 472 C CA . MET A 1 64 ? -1.675 -3.807 12.102 1 97.5 64 MET A CA 1
ATOM 473 C C . MET A 1 64 ? -0.889 -5.012 12.609 1 97.5 64 MET A C 1
ATOM 475 O O . MET A 1 64 ? -0.246 -5.711 11.828 1 97.5 64 MET A O 1
ATOM 479 N N . ASP A 1 65 ? -0.909 -5.215 13.914 1 97.38 65 ASP A N 1
ATOM 480 C CA . ASP A 1 65 ? -0.151 -6.293 14.539 1 97.38 65 ASP A CA 1
ATOM 481 C C . ASP A 1 65 ? 1.343 -6.156 14.258 1 97.38 65 ASP A C 1
ATOM 483 O O . ASP A 1 65 ? 2.021 -7.145 13.977 1 97.38 65 ASP A O 1
ATOM 487 N N . LEU A 1 66 ? 1.849 -4.941 14.172 1 98.44 66 LEU A N 1
ATOM 488 C CA . LEU A 1 66 ? 3.277 -4.648 14.109 1 98.44 66 LEU A CA 1
ATOM 489 C C . LEU A 1 66 ? 3.883 -4.59 15.508 1 98.44 66 LEU A C 1
ATOM 491 O O . LEU A 1 66 ? 3.178 -4.324 16.484 1 98.44 66 LEU A O 1
ATOM 495 N N . PRO A 1 67 ? 5.207 -4.836 15.578 1 98.19 67 PRO A N 1
ATOM 496 C CA . PRO A 1 67 ? 5.852 -4.57 16.859 1 98.19 67 PRO A CA 1
ATOM 497 C C . PRO A 1 67 ? 5.66 -3.129 17.328 1 98.19 67 PRO A C 1
ATOM 499 O O . PRO A 1 67 ? 5.59 -2.213 16.516 1 98.19 67 PRO A O 1
ATOM 502 N N . ALA A 1 68 ? 5.551 -2.975 18.609 1 98.5 68 ALA A N 1
ATOM 503 C CA . ALA A 1 68 ? 5.41 -1.628 19.156 1 98.5 68 ALA A CA 1
ATOM 504 C C . ALA A 1 68 ? 6.598 -0.752 18.781 1 98.5 68 ALA A C 1
ATOM 506 O O . ALA A 1 68 ? 7.75 -1.178 18.891 1 98.5 68 ALA A O 1
ATOM 507 N N . PRO A 1 69 ? 6.367 0.45 18.359 1 98.5 69 PRO A N 1
ATOM 508 C CA . PRO A 1 69 ? 7.477 1.345 18.016 1 98.5 69 PRO A CA 1
ATOM 509 C C . PRO A 1 69 ? 8.344 1.702 19.219 1 98.5 69 PRO A C 1
ATOM 511 O O . PRO A 1 69 ? 7.82 1.881 20.328 1 98.5 69 PRO A O 1
ATOM 514 N N . ASP A 1 70 ? 9.594 1.737 19 1 98.31 70 ASP A N 1
ATOM 515 C CA . ASP A 1 70 ? 10.523 2.273 20 1 98.31 70 ASP A CA 1
ATOM 516 C C . ASP A 1 70 ? 10.453 3.797 20.047 1 98.31 70 ASP A C 1
ATOM 518 O O . ASP A 1 70 ? 11.164 4.484 19.312 1 98.31 70 ASP A O 1
ATOM 522 N N . LEU A 1 71 ? 9.703 4.309 20.969 1 98.56 71 LEU A N 1
ATOM 523 C CA . LEU A 1 71 ? 9.352 5.723 20.969 1 98.56 71 LEU A CA 1
ATOM 524 C C . LEU A 1 71 ? 10.578 6.594 21.203 1 98.56 71 LEU A C 1
ATOM 526 O O . LEU A 1 71 ? 10.688 7.691 20.641 1 98.56 71 LEU A O 1
ATOM 530 N N . ALA A 1 72 ? 11.469 6.176 22 1 98.38 72 ALA A N 1
ATOM 531 C CA . ALA A 1 72 ? 12.688 6.945 22.25 1 98.38 72 ALA A CA 1
ATOM 532 C C . ALA A 1 72 ? 13.5 7.098 20.969 1 98.38 72 ALA A C 1
ATOM 534 O O . ALA A 1 72 ? 13.984 8.188 20.656 1 98.38 72 ALA A O 1
ATOM 535 N N . ARG A 1 73 ? 13.664 6.082 20.203 1 98.31 73 ARG A N 1
ATOM 536 C CA . ARG A 1 73 ? 14.414 6.133 18.953 1 98.31 73 ARG A CA 1
ATOM 537 C C . ARG A 1 73 ? 13.688 6.977 17.906 1 98.31 73 ARG A C 1
ATOM 539 O O . ARG A 1 73 ? 14.32 7.688 17.125 1 98.31 73 ARG A O 1
ATOM 546 N N . TRP A 1 74 ? 12.391 6.918 17.906 1 98.75 74 TRP A N 1
ATOM 547 C CA . TRP A 1 74 ? 11.609 7.742 17 1 98.75 74 TRP A CA 1
ATOM 548 C C . TRP A 1 74 ? 11.766 9.219 17.328 1 98.75 74 TRP A C 1
ATOM 550 O O . TRP A 1 74 ? 12 10.039 16.438 1 98.75 74 TRP A O 1
ATOM 560 N N . ARG A 1 75 ? 11.656 9.531 18.594 1 98.5 75 ARG A N 1
ATOM 561 C CA . ARG A 1 75 ? 11.844 10.922 19 1 98.5 75 ARG A CA 1
ATOM 562 C C . ARG A 1 75 ? 13.219 11.43 18.562 1 98.5 75 ARG A C 1
ATOM 564 O O . ARG A 1 75 ? 13.344 12.547 18.062 1 98.5 75 ARG A O 1
ATOM 571 N N . HIS A 1 76 ? 14.156 10.625 18.781 1 98.38 76 HIS A N 1
ATOM 572 C CA . HIS A 1 76 ? 15.516 11 18.406 1 98.38 76 HIS A CA 1
ATOM 573 C C . HIS A 1 76 ? 15.641 11.211 16.906 1 98.38 76 HIS A C 1
ATOM 575 O O . HIS A 1 76 ? 16.188 12.219 16.453 1 98.38 76 HIS A O 1
ATOM 581 N N . ALA A 1 77 ? 15.148 10.289 16.109 1 98.5 77 ALA A N 1
ATOM 582 C CA . ALA A 1 77 ? 15.227 10.383 14.656 1 98.5 77 ALA A CA 1
ATOM 583 C C . ALA A 1 77 ? 14.477 11.609 14.148 1 98.5 77 ALA A C 1
ATOM 585 O O . ALA A 1 77 ? 14.938 12.297 13.227 1 98.5 77 ALA A O 1
ATOM 586 N N . ILE A 1 78 ? 13.312 11.891 14.719 1 98.5 78 ILE A N 1
ATOM 587 C CA . ILE A 1 78 ? 12.523 13.062 14.359 1 98.5 78 ILE A CA 1
ATOM 588 C C . ILE A 1 78 ? 13.344 14.328 14.617 1 98.5 78 ILE A C 1
ATOM 590 O O . ILE A 1 78 ? 13.414 15.219 13.766 1 98.5 78 ILE A O 1
ATOM 594 N N . ASP A 1 79 ? 13.938 14.344 15.742 1 97.75 79 ASP A N 1
ATOM 595 C CA . ASP A 1 79 ? 14.734 15.508 16.125 1 97.75 79 ASP A CA 1
ATOM 596 C C . ASP A 1 79 ? 15.914 15.703 15.172 1 97.75 79 ASP A C 1
ATOM 598 O O . ASP A 1 79 ? 16.172 16.812 14.711 1 97.75 79 ASP A O 1
ATOM 602 N N . VAL A 1 80 ? 16.625 14.664 14.875 1 97.69 80 VAL A N 1
ATOM 603 C CA . VAL A 1 80 ? 17.766 14.727 13.977 1 97.69 80 VAL A CA 1
ATOM 604 C C . VAL A 1 80 ? 17.312 15.211 12.602 1 97.69 80 VAL A C 1
ATOM 606 O O . VAL A 1 80 ? 17.938 16.094 12.008 1 97.69 80 VAL A O 1
ATOM 609 N N . ALA A 1 81 ? 16.234 14.672 12.117 1 97.5 81 ALA A N 1
ATOM 610 C CA . ALA A 1 81 ? 15.727 15.031 10.797 1 97.5 81 ALA A CA 1
ATOM 611 C C . ALA A 1 81 ? 15.312 16.5 10.75 1 97.5 81 ALA A C 1
ATOM 613 O O . ALA A 1 81 ? 15.641 17.203 9.797 1 97.5 81 ALA A O 1
ATOM 614 N N . ALA A 1 82 ? 14.602 16.906 11.766 1 97.06 82 ALA A N 1
ATOM 615 C CA . ALA A 1 82 ? 14.148 18.297 11.828 1 97.06 82 ALA A CA 1
ATOM 616 C C . ALA A 1 82 ? 15.328 19.266 11.883 1 97.06 82 ALA A C 1
ATOM 618 O O . ALA A 1 82 ? 15.336 20.266 11.172 1 97.06 82 ALA A O 1
ATOM 619 N N . ARG A 1 83 ? 16.281 18.938 12.656 1 96.12 83 ARG A N 1
ATOM 620 C CA . ARG A 1 83 ? 17.469 19.781 12.781 1 96.12 83 ARG A CA 1
ATOM 621 C C . ARG A 1 83 ? 18.219 19.875 11.453 1 96.12 83 ARG A C 1
ATOM 623 O O . ARG A 1 83 ? 18.641 20.969 11.055 1 96.12 83 ARG A O 1
ATOM 630 N N . ARG A 1 84 ? 18.328 18.766 10.867 1 95.31 84 ARG A N 1
ATOM 631 C CA . ARG A 1 84 ? 19.016 18.75 9.578 1 95.31 84 ARG A CA 1
ATOM 632 C C . ARG A 1 84 ? 18.25 19.578 8.547 1 95.31 84 ARG A C 1
ATOM 634 O O . ARG A 1 84 ? 18.844 20.297 7.746 1 95.31 84 ARG A O 1
ATOM 641 N N . TRP A 1 85 ? 16.969 19.438 8.547 1 95.44 85 TRP A N 1
ATOM 642 C CA . TRP A 1 85 ? 16.125 20.188 7.629 1 95.44 85 TRP A CA 1
ATOM 643 C C . TRP A 1 85 ? 16.266 21.688 7.867 1 95.44 85 TRP A C 1
ATOM 645 O O . TRP A 1 85 ? 16.516 22.453 6.93 1 95.44 85 TRP A O 1
ATOM 655 N N . VAL A 1 86 ? 16.203 22.109 9.062 1 94.62 86 VAL A N 1
ATOM 656 C CA . VAL A 1 86 ? 16.25 23.516 9.445 1 94.62 86 VAL A CA 1
ATOM 657 C C . VAL A 1 86 ? 17.609 24.109 9.102 1 94.62 86 VAL A C 1
ATOM 659 O O . VAL A 1 86 ? 17.719 25.266 8.688 1 94.62 86 VAL A O 1
ATOM 662 N N . ALA A 1 87 ? 18.578 23.312 9.25 1 94.06 87 ALA A N 1
ATOM 663 C CA . ALA A 1 87 ? 19.938 23.766 8.945 1 94.06 87 ALA A CA 1
ATOM 664 C C . ALA A 1 87 ? 20.125 23.969 7.445 1 94.06 87 ALA A C 1
ATOM 666 O O . ALA A 1 87 ? 20.922 24.797 7.02 1 94.06 87 ALA A O 1
ATOM 667 N N . SER A 1 88 ? 19.375 23.25 6.707 1 90.88 88 SER A N 1
ATOM 668 C CA . SER A 1 88 ? 19.562 23.281 5.258 1 90.88 88 SER A CA 1
ATOM 669 C C . SER A 1 88 ? 18.641 24.297 4.605 1 90.88 88 SER A C 1
ATOM 671 O O . SER A 1 88 ? 18.922 24.797 3.51 1 90.88 88 SER A O 1
ATOM 673 N N . THR A 1 89 ? 17.547 24.516 5.262 1 87.31 89 THR A N 1
ATOM 674 C CA . THR A 1 89 ? 16.562 25.422 4.691 1 87.31 89 THR A CA 1
ATOM 675 C C . THR A 1 89 ? 15.742 26.078 5.797 1 87.31 89 THR A C 1
ATOM 677 O O . THR A 1 89 ? 15.664 25.578 6.914 1 87.31 89 THR A O 1
ATOM 680 N N . GLY A 1 90 ? 15.203 27.188 5.582 1 83.12 90 GLY A N 1
ATOM 681 C CA . GLY A 1 90 ? 14.312 27.859 6.504 1 83.12 90 GLY A CA 1
ATOM 682 C C . GLY A 1 90 ? 12.844 27.625 6.199 1 83.12 90 GLY A C 1
ATOM 683 O O . GLY A 1 90 ? 11.969 28.125 6.906 1 83.12 90 GLY A O 1
ATOM 684 N N . ALA A 1 91 ? 12.609 26.844 5.242 1 90.06 91 ALA A N 1
ATOM 685 C CA . ALA A 1 91 ? 11.234 26.641 4.797 1 90.06 91 ALA A CA 1
ATOM 686 C C . ALA A 1 91 ? 10.547 25.578 5.645 1 90.06 91 ALA A C 1
ATOM 688 O O . ALA A 1 91 ? 11.203 24.828 6.383 1 90.06 91 ALA A O 1
ATOM 689 N N . GLU A 1 92 ? 9.25 25.578 5.621 1 92.69 92 GLU A N 1
ATOM 690 C CA . GLU A 1 92 ? 8.492 24.5 6.242 1 92.69 92 GLU A CA 1
ATOM 691 C C . GLU A 1 92 ? 8.805 23.156 5.586 1 92.69 92 GLU A C 1
ATOM 693 O O . GLU A 1 92 ? 9.188 23.109 4.414 1 92.69 92 GLU A O 1
ATOM 698 N N . GLY A 1 93 ? 8.742 22.125 6.434 1 95.06 93 GLY A N 1
ATOM 699 C CA . GLY A 1 93 ? 9 20.781 5.93 1 95.06 93 GLY A CA 1
ATOM 700 C C . GLY A 1 93 ? 7.898 19.797 6.27 1 95.06 93 GLY A C 1
ATOM 701 O O . GLY A 1 93 ? 7.227 19.938 7.293 1 95.06 93 GLY A O 1
ATOM 702 N N . SER A 1 94 ? 7.625 18.922 5.348 1 94.94 94 SER A N 1
ATOM 703 C CA . SER A 1 94 ? 6.785 17.75 5.605 1 94.94 94 SER A CA 1
ATOM 704 C C . SER A 1 94 ? 7.613 16.578 6.094 1 94.94 94 SER A C 1
ATOM 706 O O . SER A 1 94 ? 8.398 16.016 5.336 1 94.94 94 SER A O 1
ATOM 708 N N . LEU A 1 95 ? 7.48 16.266 7.375 1 97.31 95 LEU A N 1
ATOM 709 C CA . LEU A 1 95 ? 8.242 15.195 8.008 1 97.31 95 LEU A CA 1
ATOM 710 C C . LEU A 1 95 ? 7.402 13.922 8.125 1 97.31 95 LEU A C 1
ATOM 712 O O . LEU A 1 95 ? 6.367 13.914 8.797 1 97.31 95 LEU A O 1
ATOM 716 N N . ARG A 1 96 ? 7.906 12.859 7.523 1 98.31 96 ARG A N 1
ATOM 717 C CA . ARG A 1 96 ? 7.133 11.625 7.473 1 98.31 96 ARG A CA 1
ATOM 718 C C . ARG A 1 96 ? 7.836 10.508 8.242 1 98.31 96 ARG A C 1
ATOM 720 O O . ARG A 1 96 ? 9.055 10.352 8.148 1 98.31 96 ARG A O 1
ATOM 727 N N . LEU A 1 97 ? 7.051 9.844 9.039 1 98.81 97 LEU A N 1
ATOM 728 C CA . LEU A 1 97 ? 7.477 8.609 9.695 1 98.81 97 LEU A CA 1
ATOM 729 C C . LEU A 1 97 ? 7.023 7.391 8.898 1 98.81 97 LEU A C 1
ATOM 731 O O . LEU A 1 97 ? 5.844 7.258 8.578 1 98.81 97 LEU A O 1
ATOM 735 N N . ILE A 1 98 ? 7.969 6.547 8.555 1 98.88 98 ILE A N 1
ATOM 736 C CA . ILE A 1 98 ? 7.648 5.316 7.836 1 98.88 98 ILE A CA 1
ATOM 737 C C . ILE A 1 98 ? 8.031 4.105 8.688 1 98.88 98 ILE A C 1
ATOM 739 O O . ILE A 1 98 ? 9.172 3.994 9.141 1 98.88 98 ILE A O 1
ATOM 743 N N . TYR A 1 99 ? 7.055 3.205 8.906 1 98.88 99 TYR A N 1
ATOM 744 C CA . TYR A 1 99 ? 7.242 2.023 9.742 1 98.88 99 TYR A CA 1
ATOM 745 C C . TYR A 1 99 ? 6.59 0.8 9.109 1 98.88 99 TYR A C 1
ATOM 747 O O . TYR A 1 99 ? 5.359 0.718 9.031 1 98.88 99 TYR A O 1
ATOM 755 N N . SER A 1 100 ? 7.398 -0.15 8.625 1 98.56 100 SER A N 1
ATOM 756 C CA . SER A 1 100 ? 6.836 -1.344 8 1 98.56 100 SER A CA 1
ATOM 757 C C . SER A 1 100 ? 7.301 -2.609 8.719 1 98.56 100 SER A C 1
ATOM 759 O O . SER A 1 100 ? 8.125 -2.547 9.633 1 98.56 100 SER A O 1
ATOM 761 N N . ARG A 1 101 ? 6.742 -3.705 8.312 1 98.31 101 ARG A N 1
ATOM 762 C CA . ARG A 1 101 ? 7.027 -4.996 8.922 1 98.31 101 ARG A CA 1
ATOM 763 C C . ARG A 1 101 ? 8.43 -5.48 8.555 1 98.31 101 ARG A C 1
ATOM 765 O O . ARG A 1 101 ? 8.922 -6.453 9.125 1 98.31 101 ARG A O 1
ATOM 772 N N . GLY A 1 102 ? 9.109 -4.844 7.695 1 97.81 102 GLY A N 1
ATOM 773 C CA . GLY A 1 102 ? 10.438 -5.258 7.27 1 97.81 102 GLY A CA 1
ATOM 774 C C . GLY A 1 102 ? 10.438 -5.973 5.93 1 97.81 102 GLY A C 1
ATOM 775 O O . GLY A 1 102 ? 9.656 -5.629 5.039 1 97.81 102 GLY A O 1
ATOM 776 N N . ARG A 1 103 ? 11.328 -6.836 5.766 1 96.56 103 ARG A N 1
ATOM 777 C CA . ARG A 1 103 ? 11.508 -7.535 4.496 1 96.56 103 ARG A CA 1
ATOM 778 C C . ARG A 1 103 ? 10.68 -8.812 4.453 1 96.56 103 ARG A C 1
ATOM 780 O O . ARG A 1 103 ? 10.492 -9.469 5.477 1 96.56 103 ARG A O 1
ATOM 787 N N . GLU A 1 104 ? 10.219 -9.148 3.311 1 94.06 104 GLU A N 1
ATOM 788 C CA . GLU A 1 104 ? 9.453 -10.375 3.117 1 94.06 104 GLU A CA 1
ATOM 789 C C . GLU A 1 104 ? 10.266 -11.602 3.502 1 94.06 104 GLU A C 1
ATOM 791 O O . GLU A 1 104 ? 9.711 -12.594 3.984 1 94.06 104 GLU A O 1
ATOM 796 N N . SER A 1 105 ? 11.562 -11.531 3.34 1 91.56 105 SER A N 1
ATOM 797 C CA . SER A 1 105 ? 12.453 -12.633 3.68 1 91.56 105 SER A CA 1
ATOM 798 C C . SER A 1 105 ? 12.68 -12.719 5.184 1 91.56 105 SER A C 1
ATOM 800 O O . SER A 1 105 ? 13.32 -13.648 5.672 1 91.56 105 SER A O 1
ATOM 802 N N . GLY A 1 106 ? 12.164 -11.828 5.852 1 91.81 106 GLY A N 1
ATOM 803 C CA . GLY A 1 106 ? 12.336 -11.805 7.297 1 91.81 106 GLY A CA 1
ATOM 804 C C . GLY A 1 106 ? 13.391 -10.82 7.758 1 91.81 106 GLY A C 1
ATOM 805 O O . GLY A 1 106 ? 14.516 -10.828 7.254 1 91.81 106 GLY A O 1
ATOM 806 N N . SER A 1 107 ? 13.047 -9.906 8.578 1 94.44 107 SER A N 1
ATOM 807 C CA . SER A 1 107 ? 13.922 -8.906 9.18 1 94.44 107 SER A CA 1
ATOM 808 C C . SER A 1 107 ? 13.219 -8.156 10.305 1 94.44 107 SER A C 1
ATOM 810 O O . SER A 1 107 ? 12.023 -8.344 10.523 1 94.44 107 SER A O 1
ATOM 812 N N . ALA A 1 108 ? 14.023 -7.387 11.008 1 95.94 108 ALA A N 1
ATOM 813 C CA . ALA A 1 108 ? 13.391 -6.383 11.859 1 95.94 108 ALA A CA 1
ATOM 814 C C . ALA A 1 108 ? 12.578 -5.391 11.031 1 95.94 108 ALA A C 1
ATOM 816 O O . ALA A 1 108 ? 12.781 -5.27 9.82 1 95.94 108 ALA A O 1
ATOM 817 N N . PRO A 1 109 ? 11.68 -4.695 11.648 1 97.94 109 PRO A N 1
ATOM 818 C CA . PRO A 1 109 ? 10.898 -3.699 10.914 1 97.94 109 PRO A CA 1
ATOM 819 C C . PRO A 1 109 ? 11.766 -2.646 10.234 1 97.94 109 PRO A C 1
ATOM 821 O O . PRO A 1 109 ? 12.867 -2.354 10.695 1 97.94 109 PRO A O 1
ATOM 824 N N . THR A 1 110 ? 11.32 -2.197 9.102 1 98.06 110 THR A N 1
ATOM 825 C CA . THR A 1 110 ? 11.914 -1.028 8.453 1 98.06 110 THR A CA 1
ATOM 826 C C . THR A 1 110 ? 11.344 0.259 9.039 1 98.06 110 THR A C 1
ATOM 828 O O . THR A 1 110 ? 10.125 0.399 9.18 1 98.06 110 THR A O 1
ATOM 831 N N . ALA A 1 111 ? 12.188 1.162 9.469 1 98.62 111 ALA A N 1
ATOM 832 C CA . ALA A 1 111 ? 11.758 2.414 10.086 1 98.62 111 ALA A CA 1
ATOM 833 C C . ALA A 1 111 ? 12.695 3.561 9.703 1 98.62 111 ALA A C 1
ATOM 835 O O . ALA A 1 111 ? 13.914 3.43 9.789 1 98.62 111 ALA A O 1
ATOM 836 N N . TYR A 1 112 ? 12.102 4.66 9.242 1 98.62 112 TYR A N 1
ATOM 837 C CA . TYR A 1 112 ? 12.906 5.84 8.938 1 98.62 112 TYR A CA 1
ATOM 838 C C . TYR A 1 112 ? 12.039 7.098 8.922 1 98.62 112 TYR A C 1
ATOM 840 O O . TYR A 1 112 ? 10.805 7.012 8.906 1 98.62 112 TYR A O 1
ATOM 848 N N . VAL A 1 113 ? 12.688 8.195 8.992 1 98.62 113 VAL A N 1
ATOM 849 C CA . VAL A 1 113 ? 12.094 9.531 8.922 1 98.62 113 VAL A CA 1
ATOM 850 C C . VAL A 1 113 ? 12.586 10.25 7.668 1 98.62 113 VAL A C 1
ATOM 852 O O . VAL A 1 113 ? 13.773 10.18 7.332 1 98.62 113 VAL A O 1
ATOM 855 N N . MET A 1 114 ? 11.664 10.875 6.996 1 97.56 114 MET A N 1
ATOM 856 C CA . MET A 1 114 ? 12.094 11.711 5.879 1 97.56 114 MET A CA 1
ATOM 857 C C . MET A 1 114 ? 11.43 13.086 5.941 1 97.56 114 MET A C 1
ATOM 859 O O . MET A 1 114 ? 10.312 13.219 6.441 1 97.56 114 MET A O 1
ATOM 863 N N . VAL A 1 115 ? 12.109 14.07 5.473 1 96.62 115 VAL A N 1
ATOM 864 C CA . VAL A 1 115 ? 11.578 15.43 5.387 1 96.62 115 VAL A CA 1
ATOM 865 C C . VAL A 1 115 ? 11.688 15.938 3.951 1 96.62 115 VAL A C 1
ATOM 867 O O . VAL A 1 115 ? 12.75 15.836 3.33 1 96.62 115 VAL A O 1
ATOM 870 N N . ASN A 1 116 ? 10.617 16.375 3.426 1 94.38 116 ASN A N 1
ATOM 871 C CA . ASN A 1 116 ? 10.539 17 2.105 1 94.38 116 ASN A CA 1
ATOM 872 C C . ASN A 1 116 ? 9.875 18.359 2.162 1 94.38 116 ASN A C 1
ATOM 874 O O . ASN A 1 116 ? 9.211 18.703 3.148 1 94.38 116 ASN A O 1
ATOM 878 N N . PRO A 1 117 ? 10.125 19.172 1.145 1 93 117 PRO A N 1
ATOM 879 C CA . PRO A 1 117 ? 9.398 20.453 1.111 1 93 117 PRO A CA 1
ATOM 880 C C . PRO A 1 117 ? 7.883 20.266 1.115 1 93 117 PRO A C 1
ATOM 882 O O . PRO A 1 117 ? 7.371 19.312 0.529 1 93 117 PRO A O 1
ATOM 885 N N . VAL A 1 118 ? 7.25 21.172 1.801 1 89.88 118 VAL A N 1
ATOM 886 C CA . VAL A 1 118 ? 5.797 21.219 1.686 1 89.88 118 VAL A CA 1
ATOM 887 C C . VAL A 1 118 ? 5.402 21.625 0.265 1 89.88 118 VAL A C 1
ATOM 889 O O . VAL A 1 118 ? 5.863 22.641 -0.252 1 89.88 118 VAL A O 1
ATOM 892 N N . PRO A 1 119 ? 4.602 20.812 -0.332 1 83.62 119 PRO A N 1
ATOM 893 C CA . PRO A 1 119 ? 4.203 21.156 -1.699 1 83.62 119 PRO A CA 1
ATOM 894 C C . PRO A 1 119 ? 3.553 22.531 -1.798 1 83.62 119 PRO A C 1
ATOM 896 O O . PRO A 1 119 ? 2.818 22.938 -0.893 1 83.62 119 PRO A O 1
ATOM 899 N N . GLU A 1 120 ? 3.822 23.219 -2.869 1 82.31 120 GLU A N 1
ATOM 900 C CA . GLU A 1 120 ? 3.283 24.562 -3.113 1 82.31 120 GLU A CA 1
ATOM 901 C C . GLU A 1 120 ? 1.759 24.562 -3.051 1 82.31 120 GLU A C 1
ATOM 903 O O . GLU A 1 120 ? 1.153 25.516 -2.568 1 82.31 120 GLU A O 1
ATOM 908 N N . ARG A 1 121 ? 1.212 23.5 -3.516 1 77 121 ARG A N 1
ATOM 909 C CA . ARG A 1 121 ? -0.245 23.391 -3.529 1 77 121 ARG A CA 1
ATOM 910 C C . ARG A 1 121 ? -0.815 23.516 -2.119 1 77 121 ARG A C 1
ATOM 912 O O . ARG A 1 121 ? -1.898 24.062 -1.927 1 77 121 ARG A O 1
ATOM 919 N N . VAL A 1 122 ? -0.089 23.031 -1.22 1 75.19 122 VAL A N 1
ATOM 920 C CA . VAL A 1 122 ? -0.537 23.094 0.167 1 75.19 122 VAL A CA 1
ATOM 921 C C . VAL A 1 122 ? -0.546 24.531 0.646 1 75.19 122 VAL A C 1
ATOM 923 O O . VAL A 1 122 ? -1.487 24.969 1.312 1 75.19 122 VAL A O 1
ATOM 926 N N . ALA A 1 123 ? 0.481 25.234 0.273 1 70.75 123 ALA A N 1
ATOM 927 C CA . ALA A 1 123 ? 0.537 26.641 0.629 1 70.75 123 ALA A CA 1
ATOM 928 C C . ALA A 1 123 ? -0.618 27.422 -0.003 1 70.75 123 ALA A C 1
ATOM 930 O O . ALA A 1 123 ? -1.221 28.281 0.638 1 70.75 123 ALA A O 1
ATOM 931 N N . ALA A 1 124 ? -0.903 27.141 -1.194 1 73.56 124 ALA A N 1
ATOM 932 C CA . ALA A 1 124 ? -1.988 27.812 -1.906 1 73.56 124 ALA A CA 1
ATOM 933 C C . ALA A 1 124 ? -3.338 27.5 -1.263 1 73.56 124 ALA A C 1
ATOM 935 O O . ALA A 1 124 ? -4.18 28.391 -1.122 1 73.56 124 ALA A O 1
ATOM 936 N N . VAL A 1 125 ? -3.5 26.344 -0.881 1 69.69 125 VAL A N 1
ATOM 937 C CA . VAL A 1 125 ? -4.738 25.891 -0.26 1 69.69 125 VAL A CA 1
ATOM 938 C C . VAL A 1 125 ? -4.926 26.578 1.086 1 69.69 125 VAL A C 1
ATOM 940 O O . VAL A 1 125 ? -6.047 26.953 1.447 1 69.69 125 VAL A O 1
ATOM 943 N N . ARG A 1 126 ? -3.889 26.766 1.772 1 67.69 126 ARG A N 1
ATOM 944 C CA . ARG A 1 126 ? -3.953 27.438 3.062 1 67.69 126 ARG A CA 1
ATOM 945 C C . ARG A 1 126 ? -4.406 28.891 2.9 1 67.69 126 ARG A C 1
ATOM 947 O O . ARG A 1 126 ? -5.102 29.422 3.764 1 67.69 126 ARG A O 1
ATOM 954 N N . ARG A 1 127 ? -4.066 29.453 1.76 1 67.62 127 ARG A N 1
ATOM 955 C CA . ARG A 1 127 ? -4.379 30.859 1.507 1 67.62 127 ARG A CA 1
ATOM 956 C C . ARG A 1 127 ? -5.777 31.016 0.919 1 67.62 127 ARG A C 1
ATOM 958 O O . ARG A 1 127 ? -6.539 31.891 1.339 1 67.62 127 ARG A O 1
ATOM 965 N N . ALA A 1 128 ? -6.137 30.156 0.003 1 69.5 128 ALA A N 1
ATOM 966 C CA . ALA A 1 128 ? -7.324 30.391 -0.812 1 69.5 128 ALA A CA 1
ATOM 967 C C . ALA A 1 128 ? -8.406 29.359 -0.525 1 69.5 128 ALA A C 1
ATOM 969 O O . ALA A 1 128 ? -9.555 29.516 -0.943 1 69.5 128 ALA A O 1
ATOM 970 N N . GLY A 1 129 ? -8.094 28.453 0.228 1 69.62 129 GLY A N 1
ATOM 971 C CA . GLY A 1 129 ? -9.016 27.344 0.403 1 69.62 129 GLY A CA 1
ATOM 972 C C . GLY A 1 129 ? -8.938 26.328 -0.715 1 69.62 129 GLY A C 1
ATOM 973 O O . GLY A 1 129 ? -8.148 26.469 -1.647 1 69.62 129 GLY A O 1
ATOM 974 N N . VAL A 1 130 ? -9.664 25.188 -0.516 1 73.5 130 VAL A N 1
ATOM 975 C CA . VAL A 1 130 ? -9.625 24.125 -1.524 1 73.5 130 VAL A CA 1
ATOM 976 C C . VAL A 1 130 ? -11.039 23.609 -1.772 1 73.5 130 VAL A C 1
ATOM 978 O O . VAL A 1 130 ? -11.836 23.484 -0.84 1 73.5 130 VAL A O 1
ATOM 981 N N . ALA A 1 131 ? -11.375 23.438 -3.023 1 76.88 131 ALA A N 1
ATOM 982 C CA . ALA A 1 131 ? -12.594 22.734 -3.375 1 76.88 131 ALA A CA 1
ATOM 983 C C . ALA A 1 131 ? -12.445 21.234 -3.145 1 76.88 131 ALA A C 1
ATOM 985 O O . ALA A 1 131 ? -11.398 20.656 -3.445 1 76.88 131 ALA A O 1
ATOM 986 N N . ALA A 1 132 ? -13.461 20.641 -2.441 1 81.19 132 ALA A N 1
ATOM 987 C CA . ALA A 1 132 ? -13.453 19.203 -2.195 1 81.19 132 ALA A CA 1
ATOM 988 C C . ALA A 1 132 ? -14.711 18.531 -2.75 1 81.19 132 ALA A C 1
ATOM 990 O O . ALA A 1 132 ? -15.758 19.188 -2.867 1 81.19 132 ALA A O 1
ATOM 991 N N . ILE A 1 133 ? -14.609 17.297 -3.127 1 81.31 133 ILE A N 1
ATOM 992 C CA . ILE A 1 133 ? -15.773 16.5 -3.508 1 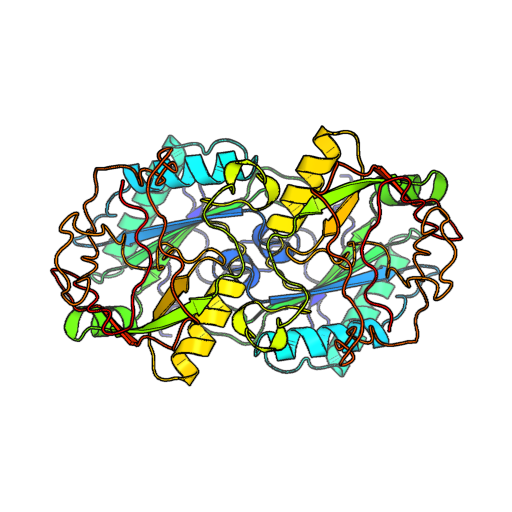81.31 133 ILE A CA 1
ATOM 993 C C . ILE A 1 133 ? -15.945 15.336 -2.539 1 81.31 133 ILE A C 1
ATOM 995 O O . ILE A 1 133 ? -14.984 14.906 -1.893 1 81.31 133 ILE A O 1
ATOM 999 N N . THR A 1 134 ? -17.203 14.891 -2.412 1 81.88 134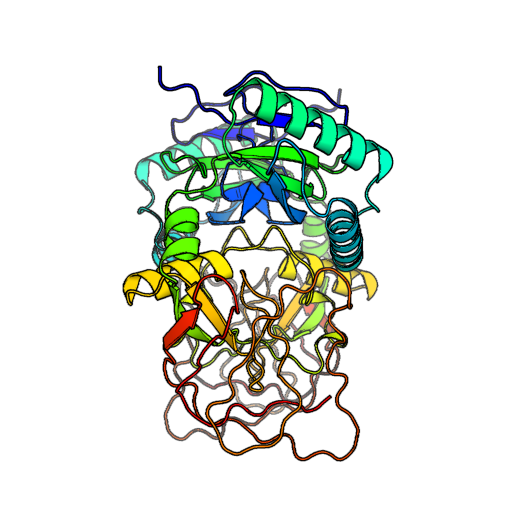 THR A N 1
ATOM 1000 C CA . THR A 1 134 ? -17.469 13.695 -1.61 1 81.88 134 THR A CA 1
ATOM 1001 C C . THR A 1 134 ? -17.391 12.438 -2.467 1 81.88 134 THR A C 1
ATOM 1003 O O . THR A 1 134 ? -17.859 12.422 -3.605 1 81.88 134 THR A O 1
ATOM 1006 N N . LEU A 1 135 ? -16.719 11.523 -1.938 1 87.5 135 LEU A N 1
ATOM 1007 C CA . LEU A 1 135 ? -16.641 10.219 -2.594 1 87.5 135 LEU A CA 1
ATOM 1008 C C . LEU A 1 135 ? -17.016 9.109 -1.624 1 87.5 135 LEU A C 1
ATOM 1010 O O . LEU A 1 135 ? -16.703 9.18 -0.436 1 87.5 135 LEU A O 1
ATOM 1014 N N . ASP A 1 136 ? -17.672 8.133 -2.154 1 85.94 136 ASP A N 1
ATOM 1015 C CA . ASP A 1 136 ? -17.984 6.945 -1.362 1 85.94 136 ASP A CA 1
ATOM 1016 C C . ASP A 1 136 ? -16.734 6.137 -1.056 1 85.94 136 ASP A C 1
ATOM 1018 O O . ASP A 1 136 ? -15.945 5.828 -1.958 1 85.94 136 ASP A O 1
ATOM 1022 N N . ARG A 1 137 ? -16.609 5.82 0.212 1 86.88 137 ARG A N 1
ATOM 1023 C CA . ARG A 1 137 ? -15.453 5.027 0.616 1 86.88 137 ARG A CA 1
ATOM 1024 C C . ARG A 1 137 ? -15.703 3.541 0.382 1 86.88 137 ARG A C 1
ATOM 1026 O O . ARG A 1 137 ? -14.758 2.748 0.345 1 86.88 137 ARG A O 1
ATOM 1033 N N . GLY A 1 138 ? -16.984 3.17 0.302 1 82.69 138 GLY A N 1
ATOM 1034 C CA . GLY A 1 138 ? -17.375 1.788 0.081 1 82.69 138 GLY A CA 1
ATOM 1035 C C . GLY A 1 138 ? -17.438 0.973 1.358 1 82.69 138 GLY A C 1
ATOM 1036 O O . GLY A 1 138 ? -17.922 -0.164 1.353 1 82.69 138 GLY A O 1
ATOM 1037 N N . LEU A 1 139 ? -16.938 1.482 2.457 1 85.94 139 LEU A N 1
ATOM 1038 C CA . LEU A 1 139 ? -16.891 0.782 3.736 1 85.94 139 LEU A CA 1
ATOM 1039 C C . LEU A 1 139 ? -17.844 1.415 4.738 1 85.94 139 LEU A C 1
ATOM 1041 O O . LEU A 1 139 ? -18.062 2.631 4.723 1 85.94 139 LEU A O 1
ATOM 1045 N N . PRO A 1 140 ? -18.344 0.595 5.629 1 77.19 140 PRO A N 1
ATOM 1046 C CA . PRO A 1 140 ? -19.219 1.154 6.672 1 77.19 140 PRO A CA 1
ATOM 1047 C C . PRO A 1 140 ? -18.422 1.779 7.82 1 77.19 140 PRO A C 1
ATOM 1049 O O . PRO A 1 140 ? -17.297 1.372 8.094 1 77.19 140 PRO A O 1
ATOM 1052 N N . ALA A 1 141 ? -19 2.783 8.367 1 73.5 141 ALA A N 1
ATOM 1053 C CA . ALA A 1 141 ? -18.406 3.381 9.57 1 73.5 141 ALA A CA 1
ATOM 1054 C C . ALA A 1 141 ? -18.766 2.584 10.812 1 73.5 141 ALA A C 1
ATOM 1056 O O . ALA A 1 141 ? -17.938 2.406 11.711 1 73.5 141 ALA A O 1
ATOM 1057 N N . VAL A 1 142 ? -19.953 2.08 10.797 1 71.12 142 VAL A N 1
ATOM 1058 C CA . VAL A 1 142 ? -20.453 1.35 11.961 1 71.12 142 VAL A CA 1
ATOM 1059 C C . VAL A 1 142 ? -20.109 -0.132 11.828 1 71.12 142 VAL A C 1
ATOM 1061 O O . VAL A 1 142 ? -20.234 -0.712 10.75 1 71.12 142 VAL A O 1
ATOM 1064 N N . GLY A 1 143 ? -19.672 -0.738 12.898 1 76.38 143 GLY A N 1
ATOM 1065 C CA . GLY A 1 143 ? -19.375 -2.162 12.914 1 76.38 143 GLY A CA 1
ATOM 1066 C C . GLY A 1 143 ? -17.969 -2.488 12.43 1 76.38 143 GLY A C 1
ATOM 1067 O O . GLY A 1 143 ? -17.641 -3.656 12.211 1 76.38 143 GLY A O 1
ATOM 1068 N N . ALA A 1 144 ? -17.234 -1.439 12.266 1 78.19 144 ALA A N 1
ATOM 1069 C CA . ALA A 1 144 ? -15.859 -1.641 11.789 1 78.19 144 ALA A CA 1
ATOM 1070 C C . ALA A 1 144 ? -15.047 -2.465 12.781 1 78.19 144 ALA A C 1
ATOM 1072 O O . ALA A 1 144 ? -14.156 -3.217 12.391 1 78.19 144 ALA A O 1
ATOM 1073 N N . ASP A 1 145 ? -15.453 -2.373 13.969 1 82.56 145 ASP A N 1
ATOM 1074 C CA . ASP A 1 145 ? -14.734 -3.088 15.023 1 82.56 145 ASP A CA 1
ATOM 1075 C C . ASP A 1 145 ? -14.898 -4.598 14.875 1 82.56 145 ASP A C 1
ATOM 1077 O O . ASP A 1 145 ? -14.062 -5.371 15.352 1 82.56 145 ASP A O 1
ATOM 1081 N N . ALA A 1 146 ? -15.953 -5.02 14.234 1 87.12 146 ALA A N 1
ATOM 1082 C CA . ALA A 1 146 ? -16.219 -6.441 14.047 1 87.12 146 ALA A CA 1
ATOM 1083 C C . ALA A 1 146 ? -15.391 -7.008 12.898 1 87.12 146 ALA A C 1
ATOM 1085 O O . ALA A 1 146 ? -15.328 -8.227 12.711 1 87.12 146 ALA A O 1
ATOM 1086 N N . MET A 1 147 ? -14.758 -6.145 12.25 1 92.25 147 MET A N 1
ATOM 1087 C CA . MET A 1 147 ? -13.961 -6.551 11.094 1 92.25 147 MET A CA 1
ATOM 1088 C C . MET A 1 147 ? -12.547 -6 11.195 1 92.25 147 MET A C 1
ATOM 1090 O O . MET A 1 147 ? -12.125 -5.203 10.352 1 92.25 147 MET A O 1
ATOM 1094 N N . PRO A 1 148 ? -11.805 -6.484 12.18 1 93.38 148 PRO A N 1
ATOM 1095 C CA . PRO A 1 148 ? -10.484 -5.902 12.445 1 93.38 148 PRO A CA 1
ATOM 1096 C C . PRO A 1 148 ? -9.539 -6.023 11.25 1 93.38 148 PRO A C 1
ATOM 1098 O O . PRO A 1 148 ? -8.586 -5.246 11.133 1 93.38 148 PRO A O 1
ATOM 1101 N N . TRP A 1 149 ? -9.812 -6.934 10.289 1 94.56 149 TRP A N 1
ATOM 1102 C CA . TRP A 1 149 ? -8.938 -7.133 9.141 1 94.56 149 TRP A CA 1
ATOM 1103 C C . TRP A 1 149 ? -9.07 -5.973 8.156 1 94.56 149 TRP A C 1
ATOM 1105 O O . TRP A 1 149 ? -8.234 -5.812 7.262 1 94.56 149 TRP A O 1
ATOM 1115 N N . LEU A 1 150 ? -10.055 -5.133 8.32 1 93.62 150 LEU A N 1
ATOM 1116 C CA . LEU A 1 150 ? -10.227 -3.994 7.426 1 93.62 150 LEU A CA 1
ATOM 1117 C C . LEU A 1 150 ? -9.375 -2.814 7.875 1 93.62 150 LEU A C 1
ATOM 1119 O O . LEU A 1 150 ? -9.258 -1.819 7.156 1 93.62 150 LEU A O 1
ATOM 1123 N N . LEU A 1 151 ? -8.828 -2.891 8.984 1 94.88 151 LEU A N 1
ATOM 1124 C CA . LEU A 1 151 ? -7.812 -1.963 9.484 1 94.88 151 LEU A CA 1
ATOM 1125 C C . LEU A 1 151 ? -8.383 -0.552 9.602 1 94.88 151 LEU A C 1
ATOM 1127 O O . LEU A 1 151 ? -7.688 0.427 9.32 1 94.88 151 LEU A O 1
ATOM 1131 N N . ALA A 1 152 ? -9.633 -0.505 9.953 1 87.19 152 ALA A N 1
ATOM 1132 C CA . ALA A 1 152 ? -10.242 0.805 10.172 1 87.19 152 ALA A CA 1
ATOM 1133 C C . ALA A 1 152 ? -9.516 1.572 11.273 1 87.19 152 ALA A C 1
ATOM 1135 O O . ALA A 1 152 ? -9.258 1.033 12.352 1 87.19 152 ALA A O 1
ATOM 1136 N N . GLY A 1 153 ? -9.094 2.791 10.938 1 86.62 153 GLY A N 1
ATOM 1137 C CA . GLY A 1 153 ? -8.438 3.633 11.93 1 86.62 153 GLY A CA 1
ATOM 1138 C C . GLY A 1 153 ? -6.922 3.615 11.812 1 86.62 153 GLY A C 1
ATOM 1139 O O . GLY A 1 153 ? -6.242 4.477 12.375 1 86.62 153 GLY A O 1
ATOM 1140 N N . ALA A 1 154 ? -6.418 2.613 11.141 1 95.12 154 ALA A N 1
ATOM 1141 C CA . ALA A 1 154 ? -4.973 2.566 10.945 1 95.12 154 ALA A CA 1
ATOM 1142 C C . ALA A 1 154 ? -4.547 3.441 9.766 1 95.12 154 ALA A C 1
ATOM 1144 O O . ALA A 1 154 ? -5.18 3.42 8.711 1 95.12 154 ALA A O 1
ATOM 1145 N N . LYS A 1 155 ? -3.566 4.246 9.977 1 96.5 155 LYS A N 1
ATOM 1146 C CA . LYS A 1 155 ? -2.969 5.023 8.898 1 96.5 155 LYS A CA 1
ATOM 1147 C C . LYS A 1 155 ? -1.861 4.234 8.203 1 96.5 155 LYS A C 1
ATOM 1149 O O . LYS A 1 155 ? -0.678 4.438 8.484 1 96.5 155 LYS A O 1
ATOM 1154 N N . THR A 1 156 ? -2.26 3.395 7.227 1 98.19 156 THR A N 1
ATOM 1155 C CA . THR A 1 156 ? -1.368 2.393 6.652 1 98.19 156 THR A CA 1
ATOM 1156 C C . THR A 1 156 ? -0.656 2.943 5.422 1 98.19 156 THR A C 1
ATOM 1158 O O . THR A 1 156 ? -1.045 3.984 4.887 1 98.19 156 THR A O 1
ATOM 1161 N N . LEU A 1 157 ? 0.394 2.254 5.023 1 98.75 157 LEU A N 1
ATOM 1162 C CA . LEU A 1 157 ? 1.129 2.566 3.805 1 98.75 157 LEU A CA 1
ATOM 1163 C C . LEU A 1 157 ? 0.366 2.09 2.572 1 98.75 157 LEU A C 1
ATOM 1165 O O . LEU A 1 157 ? 0.77 2.369 1.44 1 98.75 157 LEU A O 1
ATOM 1169 N N . SER A 1 158 ? -0.723 1.388 2.74 1 98.38 158 SER A N 1
ATOM 1170 C CA . SER A 1 158 ? -1.627 1.018 1.656 1 98.38 158 SER A CA 1
ATOM 1171 C C . SER A 1 158 ? -2.609 2.143 1.348 1 98.38 158 SER A C 1
ATOM 1173 O O . SER A 1 158 ? -3.762 2.105 1.785 1 98.38 158 SER A O 1
ATOM 1175 N N . TYR A 1 159 ? -2.172 3.039 0.491 1 97.19 159 TYR A N 1
ATOM 1176 C CA . TYR A 1 159 ? -2.842 4.32 0.305 1 97.19 159 TYR A CA 1
ATOM 1177 C C . TYR A 1 159 ? -3.287 4.5 -1.142 1 97.19 159 TYR A C 1
ATOM 1179 O O . TYR A 1 159 ? -3.574 5.617 -1.576 1 97.19 159 TYR A O 1
ATOM 1187 N N . ALA A 1 160 ? -3.365 3.465 -1.921 1 97.75 160 ALA A N 1
ATOM 1188 C CA . ALA A 1 160 ? -3.666 3.566 -3.346 1 97.75 160 ALA A CA 1
ATOM 1189 C C . ALA A 1 160 ? -5.051 4.172 -3.572 1 97.75 160 ALA A C 1
ATOM 1191 O O . ALA A 1 160 ? -5.238 4.984 -4.477 1 97.75 160 ALA A O 1
ATOM 1192 N N . VAL A 1 161 ? -6.027 3.791 -2.762 1 95.81 161 VAL A N 1
ATOM 1193 C CA . VAL A 1 161 ? -7.387 4.293 -2.924 1 95.81 161 VAL A CA 1
ATOM 1194 C C . VAL A 1 161 ? -7.418 5.797 -2.656 1 95.81 161 VAL A C 1
ATOM 1196 O O . VAL A 1 161 ? -8.047 6.555 -3.396 1 95.81 161 VAL A O 1
ATOM 1199 N N . ASN A 1 162 ? -6.715 6.215 -1.61 1 94.44 162 ASN A N 1
ATOM 1200 C CA . ASN A 1 162 ? -6.637 7.641 -1.313 1 94.44 162 ASN A CA 1
ATOM 1201 C C . ASN A 1 162 ? -6.016 8.422 -2.467 1 94.44 162 ASN A C 1
ATOM 1203 O O . ASN A 1 162 ? -6.52 9.477 -2.85 1 94.44 162 ASN A O 1
ATOM 1207 N N . MET A 1 163 ? -5 7.84 -2.994 1 96.25 163 MET A N 1
ATOM 1208 C CA . MET A 1 163 ? -4.328 8.5 -4.109 1 96.25 163 MET A CA 1
ATOM 1209 C C . MET A 1 163 ? -5.234 8.547 -5.336 1 96.25 163 MET A C 1
ATOM 1211 O O . MET A 1 163 ? -5.297 9.57 -6.023 1 96.25 163 MET A O 1
ATOM 1215 N N . ALA A 1 164 ? -5.891 7.469 -5.582 1 96.94 164 ALA A N 1
ATOM 1216 C CA . ALA A 1 164 ? -6.812 7.414 -6.715 1 96.94 164 ALA A CA 1
ATOM 1217 C C . ALA A 1 164 ? -7.961 8.398 -6.535 1 96.94 164 ALA A C 1
ATOM 1219 O O . ALA A 1 164 ? -8.383 9.047 -7.496 1 96.94 164 ALA A O 1
ATOM 1220 N N . ALA A 1 165 ? -8.469 8.5 -5.332 1 94.5 165 ALA A N 1
ATOM 1221 C CA . ALA A 1 165 ? -9.547 9.445 -5.027 1 94.5 165 ALA A CA 1
ATOM 1222 C C . ALA A 1 165 ? -9.102 10.883 -5.281 1 94.5 165 ALA A C 1
ATOM 1224 O O . ALA A 1 165 ? -9.867 11.688 -5.824 1 94.5 165 ALA A O 1
ATOM 1225 N N . LEU A 1 166 ? -7.887 11.172 -4.914 1 92.94 166 LEU A N 1
ATOM 1226 C CA . LEU A 1 166 ? -7.363 12.516 -5.141 1 92.94 166 LEU A CA 1
ATOM 1227 C C . LEU A 1 166 ? -7.23 12.805 -6.633 1 92.94 166 LEU A C 1
ATOM 1229 O O . LEU A 1 166 ? -7.531 13.906 -7.086 1 92.94 166 LEU A O 1
ATOM 1233 N N . ARG A 1 167 ? -6.77 11.828 -7.375 1 95.56 167 ARG A N 1
ATOM 1234 C CA . ARG A 1 167 ? -6.68 12.016 -8.82 1 95.56 167 ARG A CA 1
ATOM 1235 C C . ARG A 1 167 ? -8.062 12.211 -9.438 1 95.56 167 ARG A C 1
ATOM 1237 O O . ARG A 1 167 ? -8.242 13.055 -10.312 1 95.56 167 ARG A O 1
ATOM 1244 N N . HIS A 1 168 ? -9.031 11.438 -8.938 1 94.25 168 HIS A N 1
ATOM 1245 C CA . HIS A 1 168 ? -10.406 11.578 -9.406 1 94.25 168 HIS A CA 1
ATOM 1246 C C . HIS A 1 168 ? -10.953 12.977 -9.117 1 94.25 168 HIS A C 1
ATOM 1248 O O . HIS A 1 168 ? -11.562 13.594 -9.984 1 94.25 168 HIS A O 1
ATOM 1254 N N . ALA A 1 169 ? -10.672 13.445 -7.926 1 89.69 169 ALA A N 1
ATOM 1255 C CA . ALA A 1 169 ? -11.102 14.781 -7.535 1 89.69 169 ALA A CA 1
ATOM 1256 C C . ALA A 1 169 ? -10.453 15.844 -8.414 1 89.69 169 ALA A C 1
ATOM 1258 O O . ALA A 1 169 ? -11.117 16.781 -8.867 1 89.69 169 ALA A O 1
ATOM 1259 N N . ALA A 1 170 ? -9.18 15.688 -8.68 1 92.56 170 ALA A N 1
ATOM 1260 C CA . ALA A 1 170 ? -8.453 16.641 -9.516 1 92.56 170 ALA A CA 1
ATOM 1261 C C . ALA A 1 170 ? -9.047 16.703 -10.922 1 92.56 170 ALA A C 1
ATOM 1263 O O . ALA A 1 170 ? -9.172 17.781 -11.5 1 92.56 170 ALA A O 1
ATOM 1264 N N . ASN A 1 171 ? -9.422 15.578 -11.422 1 93.38 171 ASN A N 1
ATOM 1265 C CA . ASN A 1 171 ? -10.039 15.508 -12.742 1 93.38 171 ASN A CA 1
ATOM 1266 C C . ASN A 1 171 ? -11.367 16.25 -12.789 1 93.38 171 ASN A C 1
ATOM 1268 O O . ASN A 1 171 ? -11.859 16.594 -13.859 1 93.38 171 ASN A O 1
ATOM 1272 N N . GLN A 1 172 ? -11.891 16.5 -11.617 1 89.62 172 GLN A N 1
ATOM 1273 C CA . GLN A 1 172 ? -13.164 17.219 -11.523 1 89.62 172 GLN A CA 1
ATOM 1274 C C . GLN A 1 172 ? -12.945 18.641 -11.039 1 89.62 172 GLN A C 1
ATOM 1276 O O . GLN A 1 172 ? -13.898 19.328 -10.656 1 89.62 172 GLN A O 1
ATOM 1281 N N . GLY A 1 173 ? -11.672 18.984 -10.93 1 86.5 173 GLY A N 1
ATOM 1282 C CA . GLY A 1 173 ? -11.328 20.359 -10.578 1 86.5 173 GLY A CA 1
ATOM 1283 C C . GLY A 1 173 ? -11.289 20.594 -9.078 1 86.5 173 GLY A C 1
ATOM 1284 O O . GLY A 1 173 ? -11.305 21.734 -8.617 1 86.5 173 GLY A O 1
ATOM 1285 N N . ALA A 1 174 ? -11.344 19.547 -8.32 1 84.69 174 ALA A N 1
ATOM 1286 C CA . ALA A 1 174 ? -11.289 19.656 -6.863 1 84.69 174 ALA A CA 1
ATOM 1287 C C . ALA A 1 174 ? -9.906 19.266 -6.336 1 84.69 174 ALA A C 1
ATOM 1289 O O . ALA A 1 174 ? -9.234 18.406 -6.906 1 84.69 174 ALA A O 1
ATOM 1290 N N . GLY A 1 175 ? -9.5 19.906 -5.246 1 81.94 175 GLY A N 1
ATOM 1291 C CA . GLY A 1 175 ? -8.164 19.688 -4.703 1 81.94 175 GLY A CA 1
ATOM 1292 C C . GLY A 1 175 ? -8.148 18.719 -3.531 1 81.94 175 GLY A C 1
ATOM 1293 O O . GLY A 1 175 ? -7.078 18.391 -3.02 1 81.94 175 GLY A O 1
ATOM 1294 N N . ASP A 1 176 ? -9.414 18.266 -3.123 1 83.19 176 ASP A N 1
ATOM 1295 C CA . ASP A 1 176 ? -9.477 17.375 -1.976 1 83.19 176 ASP A CA 1
ATOM 1296 C C . ASP A 1 176 ? -10.711 16.484 -2.043 1 83.19 176 ASP A C 1
ATOM 1298 O O . ASP A 1 176 ? -11.578 16.672 -2.898 1 83.19 176 ASP A O 1
ATOM 1302 N N . VAL A 1 177 ? -10.633 15.414 -1.176 1 86.12 177 VAL A N 1
ATOM 1303 C CA . VAL A 1 177 ? -11.711 14.438 -1.134 1 86.12 177 VAL A CA 1
ATOM 1304 C C . VAL A 1 177 ? -12.227 14.289 0.298 1 86.12 177 VAL A C 1
ATOM 1306 O O . VAL A 1 177 ? -11.438 14.266 1.245 1 86.12 177 VAL A O 1
ATOM 1309 N N . ILE A 1 178 ? -13.523 14.234 0.439 1 80.19 178 ILE A N 1
ATOM 1310 C CA . ILE A 1 178 ? -14.195 13.836 1.671 1 80.19 178 ILE A CA 1
ATOM 1311 C C . ILE A 1 178 ? -14.867 12.477 1.477 1 80.19 178 ILE A C 1
ATOM 1313 O O . ILE A 1 178 ? -15.812 12.352 0.698 1 80.19 178 ILE A O 1
ATOM 1317 N N . PHE A 1 179 ? -14.391 11.539 2.184 1 82.81 179 PHE A N 1
ATOM 1318 C CA . PHE A 1 179 ? -14.977 10.211 2.047 1 82.81 179 PHE A CA 1
ATOM 1319 C C . PHE A 1 179 ? -16.25 10.094 2.875 1 82.81 179 PHE A C 1
ATOM 1321 O O . PHE A 1 179 ? -16.312 10.586 4.004 1 82.81 179 PHE A O 1
ATOM 1328 N N . VAL A 1 180 ? -17.141 9.406 2.283 1 80 180 VAL A N 1
ATOM 1329 C CA . VAL A 1 180 ? -18.375 9.047 2.957 1 80 180 VAL A CA 1
ATOM 1330 C C . VAL A 1 180 ? -18.5 7.527 3.049 1 80 180 VAL A C 1
ATOM 1332 O O . VAL A 1 180 ? -18.25 6.82 2.07 1 80 180 VAL A O 1
ATOM 1335 N N . SER A 1 181 ? -18.797 7.102 4.227 1 76.94 181 SER A N 1
ATOM 1336 C CA . SER A 1 181 ? -18.969 5.664 4.41 1 76.94 181 SER A CA 1
ATOM 1337 C C . SER A 1 181 ? -20.219 5.164 3.695 1 76.94 181 SER A C 1
ATOM 1339 O O . SER A 1 181 ? -21.078 5.957 3.312 1 76.94 181 SER A O 1
ATOM 1341 N N . SER A 1 182 ? -20.25 3.844 3.523 1 77.56 182 SER A N 1
ATOM 1342 C CA . SER A 1 182 ? -21.375 3.252 2.82 1 77.56 182 SER A CA 1
ATOM 1343 C C . SER A 1 182 ? -22.672 3.432 3.607 1 77.56 182 SER A C 1
ATOM 1345 O O . SER A 1 182 ? -23.766 3.393 3.035 1 77.56 182 SER A O 1
ATOM 1347 N N . ASP A 1 183 ? -22.516 3.588 4.879 1 71.44 183 ASP A N 1
ATOM 1348 C CA . ASP A 1 183 ? -23.703 3.783 5.699 1 71.44 183 ASP A CA 1
ATOM 1349 C C . ASP A 1 183 ? -23.953 5.266 5.973 1 71.44 183 ASP A C 1
ATOM 1351 O O . ASP A 1 183 ? -24.734 5.621 6.859 1 71.44 183 ASP A O 1
ATOM 1355 N N . GLY A 1 184 ? -23.172 6.195 5.348 1 68.38 184 GLY A N 1
ATOM 1356 C CA . GLY A 1 184 ? -23.578 7.582 5.215 1 68.38 184 GLY A CA 1
ATOM 1357 C C . GLY A 1 184 ? -22.844 8.516 6.152 1 68.38 184 GLY A C 1
ATOM 1358 O O . GLY A 1 184 ? -23.25 9.672 6.336 1 68.38 184 GLY A O 1
ATOM 1359 N N . TYR A 1 185 ? -21.797 8.102 6.688 1 69.19 185 TYR A N 1
ATOM 1360 C CA . TYR A 1 185 ? -21.047 8.969 7.605 1 69.19 185 TYR A CA 1
ATOM 1361 C C . TYR A 1 185 ? -19.844 9.578 6.918 1 69.19 185 TYR A C 1
ATOM 1363 O O . TYR A 1 185 ? -19.172 8.922 6.121 1 69.19 185 TYR A O 1
ATOM 1371 N N . VAL A 1 186 ? -19.625 10.812 7.164 1 71.31 186 VAL A N 1
ATOM 1372 C CA . VAL A 1 186 ? -18.422 11.469 6.684 1 71.31 186 VAL A CA 1
ATOM 1373 C C . VAL A 1 186 ? -17.203 10.93 7.434 1 71.31 186 VAL A C 1
ATOM 1375 O O . VAL A 1 186 ? -17.203 10.883 8.664 1 71.31 186 VAL A O 1
ATOM 1378 N N . LEU A 1 187 ? -16.453 10.414 6.637 1 67.31 187 LEU A N 1
ATOM 1379 C CA . LEU A 1 187 ? -15.227 9.883 7.227 1 67.31 187 LEU A CA 1
ATOM 1380 C C . LEU A 1 187 ? -14.133 10.938 7.246 1 67.31 187 LEU A C 1
ATOM 1382 O O . LEU A 1 187 ? -14.195 11.914 6.5 1 67.31 187 LEU A O 1
ATOM 1386 N N . GLU A 1 188 ? -13.156 10.938 8.211 1 52.81 188 GLU A N 1
ATOM 1387 C CA . GLU A 1 188 ? -12.117 11.953 8.305 1 52.81 188 GLU A CA 1
ATOM 1388 C C . GLU A 1 188 ? -11.461 12.203 6.949 1 52.81 188 GLU A C 1
ATOM 1390 O O . GLU A 1 188 ? -11.172 11.258 6.211 1 52.81 188 GLU A O 1
ATOM 1395 N N . GLY A 1 189 ? -11.914 13.281 6.332 1 44.03 189 GLY A N 1
ATOM 1396 C CA . GLY A 1 189 ? -11.117 13.688 5.191 1 44.03 189 GLY A CA 1
ATOM 1397 C C . GLY A 1 189 ? -9.648 13.891 5.527 1 44.03 189 GLY A C 1
ATOM 1398 O O . GLY A 1 189 ? -9.273 13.898 6.703 1 44.03 189 GLY A O 1
ATOM 1399 N N . ARG A 1 190 ? -8.672 13.492 4.637 1 40.44 190 ARG A N 1
ATOM 1400 C CA . ARG A 1 190 ? -7.242 13.633 4.887 1 40.44 190 ARG A CA 1
ATOM 1401 C C . ARG A 1 190 ? -6.961 14.828 5.789 1 40.44 190 ARG A C 1
ATOM 1403 O O . ARG A 1 190 ? -6.117 14.75 6.688 1 40.44 190 ARG A O 1
ATOM 1410 N N . ALA A 1 191 ? -7.297 16.062 5.5 1 38.69 191 ALA A N 1
ATOM 1411 C CA . ALA A 1 191 ? -6.68 17.25 6.086 1 38.69 191 ALA A CA 1
ATOM 1412 C C . ALA A 1 191 ? -7.402 17.672 7.359 1 38.69 191 ALA A C 1
ATOM 1414 O O . ALA A 1 191 ? -6.867 18.453 8.156 1 38.69 191 ALA A O 1
ATOM 1415 N N . ARG A 1 192 ? -8.734 17.375 7.609 1 36.06 192 ARG A N 1
ATOM 1416 C CA . ARG A 1 192 ? -9.359 18.156 8.664 1 36.06 192 ARG A CA 1
ATOM 1417 C C . ARG A 1 192 ? -10.383 17.344 9.43 1 36.06 192 ARG A C 1
ATOM 1419 O O . ARG A 1 192 ? -11.086 16.516 8.836 1 36.06 192 ARG A O 1
ATOM 1426 N N . ARG A 1 193 ? -9.93 17.062 10.805 1 32.94 193 ARG A N 1
ATOM 1427 C CA . ARG A 1 193 ? -10.898 16.5 11.742 1 32.94 193 ARG A CA 1
ATOM 1428 C C . ARG A 1 193 ? -12.227 17.234 11.68 1 32.94 193 ARG A C 1
ATOM 1430 O O . ARG A 1 193 ? -12.258 18.469 11.742 1 32.94 193 ARG A O 1
ATOM 1437 N N . TRP A 1 194 ? -13.234 16.609 11.273 1 33.56 194 TRP A N 1
ATOM 1438 C CA . TRP A 1 194 ? -14.562 17.203 11.117 1 33.56 194 TRP A CA 1
ATOM 1439 C C . TRP A 1 194 ? -15.367 17.078 12.398 1 33.56 194 TRP A C 1
ATOM 1441 O O . TRP A 1 194 ? -15.445 16 12.992 1 33.56 194 TRP A O 1
ATOM 1451 N N . SER A 1 195 ? -15.227 18.047 13.383 1 29.86 195 SER A N 1
ATOM 1452 C CA . SER A 1 195 ? -16.172 18.016 14.492 1 29.86 195 SER A CA 1
ATOM 1453 C C . SER A 1 195 ? -17.516 18.609 14.102 1 29.86 195 SER A C 1
ATOM 1455 O O . SER A 1 195 ? -17.578 19.672 13.469 1 29.86 195 SER A O 1
ATOM 1457 N N . SER A 1 196 ? -18.516 17.812 13.891 1 32.34 196 SER A N 1
ATOM 1458 C CA . SER A 1 196 ? -19.875 18.297 13.68 1 32.34 196 SER A CA 1
ATOM 1459 C C . SER A 1 196 ? -20.328 19.172 14.836 1 32.34 196 SER A C 1
ATOM 1461 O O . SER A 1 196 ? -20.125 18.844 16 1 32.34 196 SER A O 1
ATOM 1463 N N . PRO A 1 197 ? -20.438 20.516 14.656 1 29.7 197 PRO A N 1
ATOM 1464 C CA . PRO A 1 197 ? -21.109 21.188 15.766 1 29.7 197 PRO A CA 1
ATOM 1465 C C . PRO A 1 197 ? -22.453 20.547 16.125 1 29.7 197 PRO A C 1
ATOM 1467 O O . PRO A 1 197 ? -23.109 19.953 15.273 1 29.7 197 PRO A O 1
ATOM 1470 N N . PRO A 1 198 ? -22.734 20.328 17.422 1 28.72 198 PRO A N 1
ATOM 1471 C CA . PRO A 1 198 ? -23.969 19.781 17.984 1 28.72 198 PRO A CA 1
ATOM 1472 C C . PRO A 1 198 ? -25.219 20.406 17.359 1 28.72 198 PRO A C 1
ATOM 1474 O O . PRO A 1 198 ? -26.344 20.094 17.766 1 28.72 198 PRO A O 1
ATOM 1477 N N . THR A 1 199 ? -25.188 21.672 16.875 1 31.2 199 THR A N 1
ATOM 1478 C CA . THR A 1 199 ? -26.484 22.328 16.859 1 31.2 199 THR A CA 1
ATOM 1479 C C . THR A 1 199 ? -27.359 21.781 15.734 1 31.2 199 THR A C 1
ATOM 1481 O O . THR A 1 199 ? -26.875 21.609 14.609 1 31.2 199 THR A O 1
ATOM 1484 N N . ALA A 1 200 ? -28.531 21.125 15.961 1 31.17 200 ALA A N 1
ATOM 1485 C CA . ALA A 1 200 ? -29.75 20.703 15.266 1 31.17 200 ALA A CA 1
ATOM 1486 C C . ALA A 1 200 ? -30.156 21.719 14.203 1 31.17 200 ALA A C 1
ATOM 1488 O O . ALA A 1 200 ? -31.25 21.609 13.617 1 31.17 200 ALA A O 1
ATOM 1489 N N . THR A 1 201 ? -29.75 22.984 14.18 1 31.14 201 THR A N 1
ATOM 1490 C CA . THR A 1 201 ? -30.594 23.828 13.344 1 31.14 201 THR A CA 1
ATOM 1491 C C . THR A 1 201 ? -30.391 23.5 11.867 1 31.14 201 THR A C 1
ATOM 1493 O O . THR A 1 201 ? -29.328 23.016 11.469 1 31.14 201 THR A O 1
ATOM 1496 N N . ALA A 1 202 ? -31.562 23.5 11.008 1 32.59 202 ALA A N 1
ATOM 1497 C CA . ALA A 1 202 ? -31.891 23.297 9.602 1 32.59 202 ALA A CA 1
ATOM 1498 C C . ALA A 1 202 ? -30.781 23.828 8.695 1 32.59 202 ALA A C 1
ATOM 1500 O O . ALA A 1 202 ? -30.906 23.828 7.469 1 32.59 202 ALA A O 1
ATOM 1501 N N . GLY A 1 203 ? -29.859 24.656 9.18 1 30.08 203 GLY A N 1
ATOM 1502 C CA . GLY A 1 203 ? -29 25.312 8.203 1 30.08 203 GLY A CA 1
ATOM 1503 C C . GLY A 1 203 ? -27.891 24.422 7.699 1 30.08 203 GLY A C 1
ATOM 1504 O O . GLY A 1 203 ? -27.734 23.297 8.164 1 30.08 203 GLY A O 1
ATOM 1505 N N . PRO A 1 204 ? -27.234 24.953 6.668 1 31.39 204 PRO A N 1
ATOM 1506 C CA . PRO A 1 204 ? -26.062 24.297 6.051 1 31.39 204 PRO A CA 1
ATOM 1507 C C . PRO A 1 204 ? -25.078 23.766 7.082 1 31.39 204 PRO A C 1
ATOM 1509 O O . PRO A 1 204 ? -24.781 24.453 8.07 1 31.39 204 PRO A O 1
ATOM 1512 N N . ALA A 1 205 ? -25.297 22.5 7.469 1 32 205 ALA A N 1
ATOM 1513 C CA . ALA A 1 205 ? -24.375 21.859 8.414 1 32 205 ALA A CA 1
ATOM 1514 C C . ALA A 1 205 ? -22.953 22.344 8.188 1 32 205 ALA A C 1
ATOM 1516 O O . ALA A 1 205 ? -22.422 22.234 7.082 1 32 205 ALA A O 1
ATOM 1517 N N . GLN A 1 206 ? -22.641 23.531 8.711 1 29.12 206 GLN A N 1
ATOM 1518 C CA . GLN A 1 206 ? -21.266 23.984 8.742 1 29.12 206 GLN A CA 1
ATOM 1519 C C . GLN A 1 206 ? -20.375 22.984 9.5 1 29.12 206 GLN A C 1
ATOM 1521 O O . GLN A 1 206 ? -20.688 22.625 10.641 1 29.12 206 GLN A O 1
ATOM 1526 N N . ILE A 1 207 ? -20.062 21.891 8.852 1 32.22 207 ILE A N 1
ATOM 1527 C CA . ILE A 1 207 ? -19.094 20.984 9.453 1 32.22 207 ILE A CA 1
ATOM 1528 C C . ILE A 1 207 ? -17.781 21.703 9.703 1 32.22 207 ILE A C 1
ATOM 1530 O O . ILE A 1 207 ? -17.266 22.391 8.812 1 32.22 207 ILE A O 1
ATOM 1534 N N . ARG A 1 208 ? -17.656 22.281 10.945 1 29.06 208 ARG A N 1
ATOM 1535 C CA . ARG A 1 208 ? -16.406 22.922 11.312 1 29.06 208 ARG A CA 1
ATOM 1536 C C . ARG A 1 208 ? -15.281 21.906 11.492 1 29.06 208 ARG A C 1
ATOM 1538 O O . ARG A 1 208 ? -15.508 20.828 12.031 1 29.06 208 ARG A O 1
ATOM 1545 N N . ALA A 1 209 ? -14.344 21.922 10.602 1 30.72 209 ALA A N 1
ATOM 1546 C CA . ALA A 1 209 ? -13.078 21.203 10.711 1 30.72 209 ALA A CA 1
ATOM 1547 C C . ALA A 1 209 ? -12.367 21.547 12.016 1 30.72 209 ALA A C 1
ATOM 1549 O O . ALA A 1 209 ? -12.078 22.719 12.281 1 30.72 209 ALA A O 1
ATOM 1550 N N . CYS A 1 210 ? -12.805 21.016 13.227 1 27.34 210 CYS A N 1
ATOM 1551 C CA . CYS A 1 210 ? -12.031 21.359 14.414 1 27.34 210 CYS A CA 1
ATOM 1552 C C . CYS A 1 210 ? -10.672 20.688 14.398 1 27.34 210 CYS A C 1
ATOM 1554 O O . CYS A 1 210 ? -10.586 19.469 14.25 1 27.34 210 CYS A O 1
ATOM 1556 N N . SER A 1 211 ? -9.594 21.188 13.758 1 28.78 211 SER A N 1
ATOM 1557 C CA . SER A 1 211 ? -8.227 20.781 14.047 1 28.78 211 SER A CA 1
ATOM 1558 C C . SER A 1 211 ? -7.938 20.797 15.539 1 28.78 211 SER A C 1
ATOM 1560 O O . SER A 1 211 ? -7.145 21.625 16.016 1 28.78 211 SER A O 1
ATOM 1562 N N . HIS A 1 212 ? -8.852 20.75 16.562 1 28.33 212 HIS A N 1
ATOM 1563 C CA . HIS A 1 212 ? -8.328 20.875 17.922 1 28.33 212 HIS A CA 1
ATOM 1564 C C . HIS A 1 212 ? -7.445 19.688 18.281 1 28.33 212 HIS A C 1
ATOM 1566 O O . HIS A 1 212 ? -7.785 18.547 18 1 28.33 212 HIS A O 1
ATOM 1572 N N . PRO A 1 213 ? -6.074 19.875 18.656 1 28.77 213 PRO A N 1
ATOM 1573 C CA . PRO A 1 213 ? -5.098 18.891 19.141 1 28.77 213 PRO A CA 1
ATOM 1574 C C . PRO A 1 213 ? -5.723 17.844 20.047 1 28.77 213 PRO A C 1
ATOM 1576 O O . PRO A 1 213 ? -5.168 16.75 20.203 1 28.77 213 PRO A O 1
ATOM 1579 N N . ARG A 1 214 ? -6.453 18.188 21.156 1 27.08 214 ARG A N 1
ATOM 1580 C CA . ARG A 1 214 ? -6.578 17.344 22.344 1 27.08 214 ARG A CA 1
ATOM 1581 C C . ARG A 1 214 ? -7.527 16.172 22.094 1 27.08 214 ARG A C 1
ATOM 1583 O O . ARG A 1 214 ? -7.551 15.211 22.844 1 27.08 214 ARG A O 1
ATOM 1590 N N . ARG A 1 215 ? -8.914 16.359 21.844 1 26.7 215 ARG A N 1
ATOM 1591 C CA . ARG A 1 215 ? -9.898 15.352 22.234 1 26.7 215 ARG A CA 1
ATOM 1592 C C . ARG A 1 215 ? -10.008 14.258 21.172 1 26.7 215 ARG A C 1
ATOM 1594 O O . ARG A 1 215 ? -9.859 14.523 19.984 1 26.7 215 ARG A O 1
ATOM 1601 N N . GLY A 1 216 ? -9.727 12.984 21.516 1 24.95 216 GLY A N 1
ATOM 1602 C CA . GLY A 1 216 ? -9.852 11.703 20.844 1 24.95 216 GLY A CA 1
ATOM 1603 C C . GLY A 1 216 ? -11.078 11.609 19.953 1 24.95 216 GLY A C 1
ATOM 1604 O O . GLY A 1 216 ? -12.031 12.375 20.125 1 24.95 216 GLY A O 1
ATOM 1605 N N . ILE A 1 217 ? -10.953 11.297 18.75 1 27.62 217 ILE A N 1
ATOM 1606 C CA . ILE A 1 217 ? -12.008 10.898 17.828 1 27.62 217 ILE A CA 1
ATOM 1607 C C . ILE A 1 217 ? -13.016 10.008 18.547 1 27.62 217 ILE A C 1
ATOM 1609 O O . ILE A 1 217 ? -12.672 8.914 19.016 1 27.62 217 ILE A O 1
ATOM 1613 N N . ARG A 1 218 ? -13.828 10.555 19.438 1 26.17 218 ARG A N 1
ATOM 1614 C CA . ARG A 1 218 ? -14.836 9.641 19.969 1 26.17 218 ARG A CA 1
ATOM 1615 C C . ARG A 1 218 ? -15.656 9.023 18.844 1 26.17 218 ARG A C 1
ATOM 1617 O O . ARG A 1 218 ? -16.188 9.742 18 1 26.17 218 ARG A O 1
ATOM 1624 N N . SER A 1 219 ? -15.219 7.914 18.328 1 27.28 219 SER A N 1
ATOM 1625 C CA . SER A 1 219 ? -16.062 7.023 17.531 1 27.28 219 SER A CA 1
ATOM 1626 C C . SER A 1 219 ? -17.516 7.066 18 1 27.28 219 SER A C 1
ATOM 1628 O O . SER A 1 219 ? -17.781 7.152 19.203 1 27.28 219 SER A O 1
ATOM 1630 N N . CYS A 1 220 ? -18.344 7.766 17.234 1 26.97 220 CYS A N 1
ATOM 1631 C CA . CYS A 1 220 ? -19.766 7.777 17.484 1 26.97 220 CYS A CA 1
ATOM 1632 C C . CYS A 1 220 ? -20.281 6.379 17.812 1 26.97 220 CYS A C 1
ATOM 1634 O O . CYS A 1 220 ? -20.281 5.496 16.969 1 26.97 220 CYS A O 1
ATOM 1636 N N . ALA A 1 221 ? -19.906 5.828 18.875 1 26.28 221 ALA A N 1
ATOM 1637 C CA . ALA A 1 221 ? -20.719 4.691 19.312 1 26.28 221 ALA A CA 1
ATOM 1638 C C . ALA A 1 221 ? -22.203 4.988 19.172 1 26.28 221 ALA A C 1
ATOM 1640 O O . ALA A 1 221 ? -22.656 6.09 19.5 1 26.28 221 ALA A O 1
ATOM 1641 N N . ALA A 1 222 ? -22.938 4.277 18.203 1 28.14 222 ALA A N 1
ATOM 1642 C CA . ALA A 1 222 ? -24.391 4.266 18.062 1 28.14 222 ALA A CA 1
ATOM 1643 C C . ALA A 1 222 ? -25.078 4.402 19.406 1 28.14 222 ALA A C 1
ATOM 1645 O O . ALA A 1 222 ? -24.875 3.578 20.312 1 28.14 222 ALA A O 1
ATOM 1646 N N . PRO A 1 223 ? -25.328 5.516 19.922 1 27.42 223 PRO A N 1
ATOM 1647 C CA . PRO A 1 223 ? -26.344 5.34 20.969 1 27.42 223 PRO A CA 1
ATOM 1648 C C . PRO A 1 223 ? -27.547 4.535 20.484 1 27.42 223 PRO A C 1
ATOM 1650 O O . PRO A 1 223 ? -27.828 4.473 19.297 1 27.42 223 PRO A O 1
ATOM 1653 N N . ARG A 1 224 ? -28.375 3.748 21.406 1 28.83 224 ARG A N 1
ATOM 1654 C CA . ARG A 1 224 ? -29.578 2.943 21.25 1 28.83 224 ARG A CA 1
ATOM 1655 C C . ARG A 1 224 ? -30.547 3.602 20.266 1 28.83 224 ARG A C 1
ATOM 1657 O O . ARG A 1 224 ? -31.062 2.945 19.359 1 28.83 224 ARG A O 1
ATOM 1664 N N . ASN A 1 225 ? -31.516 4.406 20.609 1 25.33 225 ASN A N 1
ATOM 1665 C CA . ASN A 1 225 ? -32.844 4.734 20.078 1 25.33 225 ASN A CA 1
ATOM 1666 C C . ASN A 1 225 ? -32.75 5.715 18.906 1 25.33 225 ASN A C 1
ATOM 1668 O O . ASN A 1 225 ? -33.719 6.398 18.578 1 25.33 225 ASN A O 1
ATOM 1672 N N . ARG A 1 226 ? -31.609 6.43 18.656 1 29.62 226 ARG A N 1
ATOM 1673 C CA . ARG A 1 226 ? -31.891 7.668 17.938 1 29.62 226 ARG A CA 1
ATOM 1674 C C . ARG A 1 226 ? -31.953 7.426 16.438 1 29.62 226 ARG A C 1
ATOM 1676 O O . ARG A 1 226 ? -31.281 6.531 15.914 1 29.62 226 ARG A O 1
ATOM 1683 N N . ARG A 1 227 ? -33 7.898 15.695 1 27.41 227 ARG A N 1
ATOM 1684 C CA . ARG A 1 227 ? -33.469 7.891 14.312 1 27.41 227 ARG A CA 1
ATOM 1685 C C . ARG A 1 227 ? -32.375 8.344 13.352 1 27.41 227 ARG A C 1
ATOM 1687 O O . ARG A 1 227 ? -32 9.516 13.336 1 27.41 227 ARG A O 1
ATOM 1694 N N . CYS A 1 228 ? -31.438 7.461 13.125 1 26.89 228 CYS A N 1
ATOM 1695 C CA . CYS A 1 228 ? -30.391 7.715 12.141 1 26.89 228 CYS A CA 1
ATOM 1696 C C . CYS A 1 228 ? -31 7.992 10.773 1 26.89 228 CYS A C 1
ATOM 1698 O O . CYS A 1 228 ? -31.766 7.18 10.25 1 26.89 228 CYS A O 1
ATOM 1700 N N . LEU A 1 229 ? -31.203 9.211 10.445 1 26.58 229 LEU A N 1
ATOM 1701 C CA . LEU A 1 229 ? -31.781 9.602 9.164 1 26.58 229 LEU A CA 1
ATOM 1702 C C . LEU A 1 229 ? -30.875 9.18 8.008 1 26.58 229 LEU A C 1
ATOM 1704 O O . LEU A 1 229 ? -29.656 9.398 8.055 1 26.58 229 LEU A O 1
ATOM 1708 N N . LYS A 1 230 ? -31.266 8.242 7.305 1 31.41 230 LYS A N 1
ATOM 1709 C CA . LYS A 1 230 ? -30.672 7.691 6.086 1 31.41 230 LYS A CA 1
ATOM 1710 C C . LYS A 1 230 ? -30.469 8.773 5.031 1 31.41 230 LYS A C 1
ATOM 1712 O O . LYS A 1 230 ? -31.391 9.547 4.746 1 31.41 230 LYS A O 1
ATOM 1717 N N . SER A 1 231 ? -29.188 9.359 4.84 1 27.7 231 SER A N 1
ATOM 1718 C CA . SER A 1 231 ? -28.922 10.375 3.828 1 27.7 231 SER A CA 1
ATOM 1719 C C . SER A 1 231 ? -29.156 9.836 2.422 1 27.7 231 SER A C 1
ATOM 1721 O O . SER A 1 231 ? -28.938 8.656 2.16 1 27.7 231 SER A O 1
ATOM 1723 N N . PRO A 1 232 ? -29.875 10.508 1.492 1 28.34 232 PRO A N 1
ATOM 1724 C CA . PRO A 1 232 ? -30.078 10.117 0.093 1 28.34 232 PRO A CA 1
ATOM 1725 C C . PRO A 1 232 ? -28.75 9.984 -0.667 1 28.34 232 PRO A C 1
ATOM 1727 O O . PRO A 1 232 ? -27.703 10.398 -0.171 1 28.34 232 PRO A O 1
ATOM 1730 N N . ALA A 1 233 ? -28.781 9.602 -2.002 1 31.23 233 ALA A N 1
ATOM 1731 C CA . ALA A 1 233 ? -27.703 9.312 -2.945 1 31.23 233 ALA A CA 1
ATOM 1732 C C . ALA A 1 233 ? -26.672 10.438 -2.943 1 31.23 233 ALA A C 1
ATOM 1734 O O . ALA A 1 233 ? -27.016 11.617 -3.023 1 31.23 233 ALA A O 1
ATOM 1735 N N . PRO A 1 234 ? -25.453 10.18 -2.51 1 33.16 234 PRO A N 1
ATOM 1736 C CA . PRO A 1 234 ? -24.406 11.203 -2.357 1 33.16 234 PRO A CA 1
ATOM 1737 C C . PRO A 1 234 ? -24.188 12.016 -3.631 1 33.16 234 PRO A C 1
ATOM 1739 O O . PRO A 1 234 ? -23.938 11.445 -4.695 1 33.16 234 PRO A O 1
ATOM 1742 N N . ARG A 1 235 ? -24.922 13.031 -3.908 1 28.28 235 ARG A N 1
ATOM 1743 C CA . ARG A 1 235 ? -24.516 13.984 -4.941 1 28.28 235 ARG A CA 1
ATOM 1744 C C . ARG A 1 235 ? -23.203 14.656 -4.586 1 28.28 235 ARG A C 1
ATOM 1746 O O . ARG A 1 235 ? -22.859 14.781 -3.406 1 28.28 235 ARG A O 1
ATOM 1753 N N . ALA A 1 236 ? -22.25 14.781 -5.641 1 31.61 236 ALA A N 1
ATOM 1754 C CA . ALA A 1 236 ? -20.953 15.453 -5.617 1 31.61 236 ALA A CA 1
ATOM 1755 C C . ALA A 1 236 ? -21.031 16.766 -4.844 1 31.61 236 ALA A C 1
ATOM 1757 O O . ALA A 1 236 ? -21.844 17.641 -5.172 1 31.61 236 ALA A O 1
ATOM 1758 N N . THR A 1 237 ? -20.953 16.703 -3.545 1 33.69 237 THR A N 1
ATOM 1759 C CA . THR A 1 237 ? -20.922 17.953 -2.801 1 33.69 237 THR A CA 1
ATOM 1760 C C . THR A 1 237 ? -19.516 18.547 -2.799 1 33.69 237 THR A C 1
ATOM 1762 O O . THR A 1 237 ? -18.531 17.828 -2.639 1 33.69 237 THR A O 1
ATOM 1765 N N . THR A 1 238 ? -19.422 19.688 -3.488 1 30.58 238 THR A N 1
ATOM 1766 C CA . THR A 1 238 ? -18.188 20.453 -3.449 1 30.58 238 THR A CA 1
ATOM 1767 C C . THR A 1 238 ? -18.016 21.156 -2.098 1 30.58 238 THR A C 1
ATOM 1769 O O . THR A 1 238 ? -18.984 21.719 -1.567 1 30.58 238 THR A O 1
ATOM 1772 N N . ALA A 1 239 ? -17.156 20.656 -1.212 1 37.44 239 ALA A N 1
ATOM 1773 C CA . ALA A 1 239 ? -16.891 21.359 0.038 1 37.44 239 ALA A CA 1
ATOM 1774 C C . ALA A 1 239 ? -15.672 22.266 -0.104 1 37.44 239 ALA A C 1
ATOM 1776 O O . ALA A 1 239 ? -14.695 21.922 -0.774 1 37.44 239 ALA A O 1
ATOM 1777 N N . THR A 1 240 ? -15.891 23.656 0.052 1 29.41 240 THR A N 1
ATOM 1778 C CA . THR A 1 240 ? -14.773 24.594 0.095 1 29.41 240 THR A CA 1
ATOM 1779 C C . THR A 1 240 ? -14.133 24.609 1.479 1 29.41 240 THR A C 1
ATOM 1781 O O . THR A 1 240 ? -14.82 24.766 2.488 1 29.41 240 THR A O 1
ATOM 1784 N N . ILE A 1 241 ? -12.953 24.031 1.688 1 34.47 241 ILE A N 1
ATOM 1785 C CA . ILE A 1 241 ? -12.211 24 2.941 1 34.47 241 ILE A CA 1
ATOM 1786 C C . ILE A 1 241 ? -11.312 25.234 3.043 1 34.47 241 ILE A C 1
ATOM 1788 O O . ILE A 1 241 ? -10.461 25.453 2.18 1 34.47 241 ILE A O 1
ATOM 1792 N N . GLY A 1 242 ? -11.75 26.422 3.641 1 27.67 242 GLY A N 1
ATOM 1793 C CA . GLY A 1 242 ? -10.953 27.625 3.807 1 27.67 242 GLY A CA 1
ATOM 1794 C C . GLY A 1 242 ? -9.938 27.516 4.93 1 27.67 242 GLY A C 1
ATOM 1795 O O . GLY A 1 242 ? -9.953 26.547 5.695 1 27.67 242 GLY A O 1
ATOM 1796 N N . HIS A 1 243 ? -8.977 28.516 5.105 1 29.88 243 HIS A N 1
ATOM 1797 C CA . HIS A 1 243 ? -7.746 28.609 5.887 1 29.88 243 HIS A CA 1
ATOM 1798 C C . HIS A 1 243 ? -7.984 28.203 7.336 1 29.88 243 HIS A C 1
ATOM 1800 O O . HIS A 1 243 ? -7.227 27.406 7.895 1 29.88 243 HIS A O 1
ATOM 1806 N N . TYR A 1 244 ? -8.391 29.297 8.305 1 27.83 244 TYR A N 1
ATOM 1807 C CA . TYR A 1 244 ? -8.453 29.234 9.766 1 27.83 244 TYR A CA 1
ATOM 1808 C C . TYR A 1 244 ? -9.484 28.203 10.227 1 27.83 244 TYR A C 1
ATOM 1810 O O . TYR A 1 244 ? -9.172 27.328 11.031 1 27.83 244 TYR A O 1
ATOM 1818 N N . ALA A 1 245 ? -10.672 28.781 10.469 1 28.75 245 ALA A N 1
ATOM 1819 C CA . ALA A 1 245 ? -11.875 28.078 10.922 1 28.75 245 ALA A CA 1
ATOM 1820 C C . ALA A 1 245 ? -12.414 27.156 9.836 1 28.75 245 ALA A C 1
ATOM 1822 O O . ALA A 1 245 ? -12.898 27.609 8.797 1 28.75 245 ALA A O 1
ATOM 1823 N N . SER A 1 246 ? -11.664 26.234 9.5 1 31.72 246 SER A N 1
ATOM 1824 C CA . SER A 1 246 ? -11.93 25.375 8.359 1 31.72 246 SER A CA 1
ATOM 1825 C C . SER A 1 246 ? -13.406 24.969 8.305 1 31.72 246 SER A C 1
ATOM 1827 O O . SER A 1 246 ? -13.828 24.047 9 1 31.72 246 SER A O 1
ATOM 1829 N N . THR A 1 247 ? -14.172 26 8.219 1 29.42 247 THR A N 1
ATOM 1830 C CA . THR A 1 247 ? -15.586 25.703 8.008 1 29.42 247 THR A CA 1
ATOM 1831 C C . THR A 1 247 ? -15.805 25.047 6.648 1 29.42 247 THR A C 1
ATOM 1833 O O . THR A 1 247 ? -15.25 25.484 5.641 1 29.42 247 THR A O 1
ATOM 1836 N N . ILE A 1 248 ? -15.922 23.75 6.605 1 34.19 248 ILE A N 1
ATOM 1837 C CA . ILE A 1 248 ? -16.391 23.109 5.383 1 34.19 248 ILE A CA 1
ATOM 1838 C C . ILE A 1 248 ? -17.859 23.438 5.156 1 34.19 248 ILE A C 1
ATOM 1840 O O . ILE A 1 248 ? -18.672 23.312 6.074 1 34.19 248 ILE A O 1
ATOM 1844 N N . SER A 1 249 ? -18.156 24.406 4.363 1 30.06 249 SER A N 1
ATOM 1845 C CA . SER A 1 249 ? -19.547 24.594 3.961 1 30.06 249 SER A CA 1
ATOM 1846 C C . SER A 1 249 ? -19.984 23.516 2.973 1 30.06 249 SER A C 1
ATOM 1848 O O . SER A 1 249 ? -19.375 23.359 1.906 1 30.06 249 SER A O 1
ATOM 1850 N N . LEU A 1 250 ? -20.453 22.469 3.615 1 32.44 250 LEU A N 1
ATOM 1851 C CA . LEU A 1 250 ? -21.062 21.469 2.74 1 32.44 250 LEU A CA 1
ATOM 1852 C C . LEU A 1 250 ? -22.406 21.969 2.197 1 32.44 250 LEU A C 1
ATOM 1854 O O . LEU A 1 250 ? -23.266 22.391 2.965 1 32.44 250 LEU A O 1
ATOM 1858 N N . THR A 1 251 ? -22.469 22.562 1.232 1 28.25 251 THR A N 1
ATOM 1859 C CA . THR A 1 251 ? -23.75 23 0.69 1 28.25 251 THR A CA 1
ATOM 1860 C C . THR A 1 251 ? -24.641 21.812 0.349 1 28.25 251 THR A C 1
ATOM 1862 O O . THR A 1 251 ? -25.734 21.969 -0.204 1 28.25 251 THR A O 1
ATOM 1865 N N . HIS A 1 252 ? -24.203 20.703 0.288 1 30.03 252 HIS A N 1
ATOM 1866 C CA . HIS A 1 252 ? -25.25 19.797 -0.166 1 30.03 252 HIS A CA 1
ATOM 1867 C C . HIS A 1 252 ? -26.188 19.422 0.979 1 30.03 252 HIS A C 1
ATOM 1869 O O . HIS A 1 252 ? -25.875 19.656 2.146 1 30.03 252 HIS A O 1
ATOM 1875 N N . THR A 1 253 ? -27.109 18.281 0.607 1 27.14 253 THR A N 1
ATOM 1876 C CA . THR A 1 253 ? -28.266 17.641 1.245 1 27.14 253 THR A CA 1
ATOM 1877 C C . THR A 1 253 ? -27.859 17.016 2.582 1 27.14 253 THR A C 1
ATOM 1879 O O . THR A 1 253 ? -26.688 16.75 2.82 1 27.14 253 THR A O 1
ATOM 1882 N N . GLU A 1 254 ? -28.812 16.422 3.354 1 25.72 254 GLU A N 1
ATOM 1883 C CA . GLU A 1 254 ? -29.031 15.898 4.699 1 25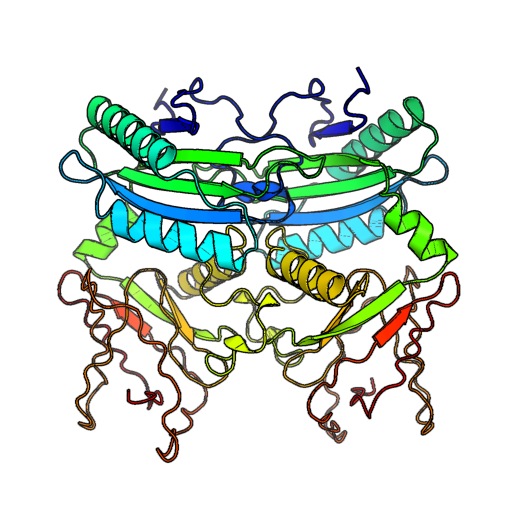.72 254 GLU A CA 1
ATOM 1884 C C . GLU A 1 254 ? -28.062 14.773 5.027 1 25.72 254 GLU A C 1
ATOM 1886 O O . GLU A 1 254 ? -27.984 13.781 4.293 1 25.72 254 GLU A O 1
ATOM 1891 N N . PHE A 1 255 ? -26.859 15.125 5.242 1 28.47 255 PHE A N 1
ATOM 1892 C CA . PHE A 1 255 ? -26 14.055 5.727 1 28.47 255 PHE A CA 1
ATOM 1893 C C . PHE A 1 255 ? -26.406 13.633 7.137 1 28.47 255 PHE A C 1
ATOM 1895 O O . PHE A 1 255 ? -26.953 14.43 7.898 1 28.47 255 PHE A O 1
ATOM 1902 N N . GLY A 1 256 ? -26.766 12.383 7.324 1 24.91 256 GLY A N 1
ATOM 1903 C CA . GLY A 1 256 ? -27.141 11.867 8.625 1 24.91 256 GLY A CA 1
ATOM 1904 C C . GLY A 1 256 ? -26.016 11.922 9.648 1 24.91 256 GLY A C 1
ATOM 1905 O O . GLY A 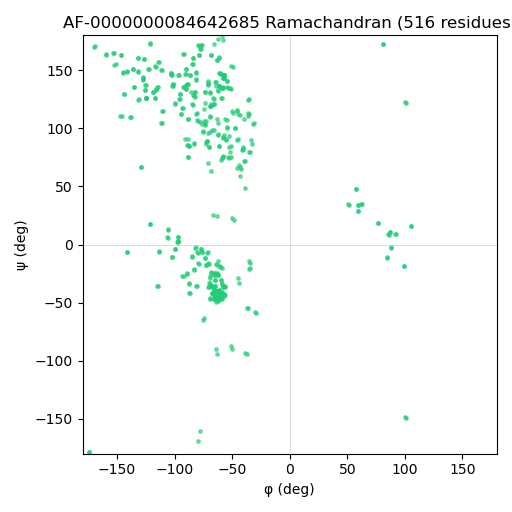1 256 ? -24.859 11.68 9.312 1 24.91 256 GLY A O 1
ATOM 1906 N N . TRP A 1 257 ? -25.984 12.93 10.422 1 24.3 257 TRP A N 1
ATOM 1907 C CA . TRP A 1 257 ? -25 13.062 11.484 1 24.3 257 TRP A CA 1
ATOM 1908 C C . TRP A 1 257 ? -25.328 12.148 12.656 1 24.3 257 TRP A C 1
ATOM 1910 O O . TRP A 1 257 ? -26.5 11.984 13.008 1 24.3 257 TRP A O 1
ATOM 1920 N N . CYS A 1 258 ? -24.578 11.125 12.758 1 23.98 258 CYS A N 1
ATOM 1921 C CA . CYS A 1 258 ? -24.828 10.352 13.969 1 23.98 258 CYS A CA 1
ATOM 1922 C C . CYS A 1 258 ? -24.547 11.188 15.211 1 23.98 258 CYS A C 1
ATOM 1924 O O . CYS A 1 258 ? -23.484 11.797 15.328 1 23.98 258 CYS A O 1
ATOM 1926 N N . ARG A 1 259 ? -25.438 11.945 15.672 1 21.98 259 ARG A N 1
ATOM 1927 C CA . ARG A 1 259 ? -25.391 12.664 16.938 1 21.98 259 ARG A CA 1
ATOM 1928 C C . ARG A 1 259 ? -24.688 11.836 18 1 21.98 259 ARG A C 1
ATOM 1930 O O . ARG A 1 259 ? -25.016 10.664 18.203 1 21.98 259 ARG A O 1
ATOM 1937 N N . ALA A 1 260 ? -23.469 12.367 18.438 1 23.25 260 ALA A N 1
ATOM 1938 C CA . ALA A 1 260 ? -22.938 11.844 19.688 1 23.25 260 ALA A CA 1
ATOM 1939 C C . ALA A 1 260 ? -23.938 12.031 20.828 1 23.25 260 ALA A C 1
ATOM 1941 O O . ALA A 1 260 ? -24.641 13.039 20.875 1 23.25 260 ALA A O 1
ATOM 1942 N N . MET B 1 1 ? 26.719 -19.172 5.098 1 28.41 1 MET B N 1
ATOM 1943 C CA . MET B 1 1 ? 26.062 -17.891 4.816 1 28.41 1 MET B CA 1
ATOM 1944 C C . MET B 1 1 ? 24.766 -18.078 4.051 1 28.41 1 MET B C 1
ATOM 1946 O O . MET B 1 1 ? 24.781 -18.484 2.885 1 28.41 1 MET B O 1
ATOM 1950 N N . THR B 1 2 ? 23.875 -18.734 4.418 1 36.59 2 THR B N 1
ATOM 1951 C CA . THR B 1 2 ? 22.719 -19.297 3.725 1 36.59 2 THR B CA 1
ATOM 1952 C C . THR B 1 2 ? 22.094 -18.266 2.797 1 36.59 2 THR B C 1
ATOM 1954 O O . THR B 1 2 ? 21.641 -17.203 3.25 1 36.59 2 THR B O 1
ATOM 1957 N N . GLY B 1 3 ? 22.688 -17.797 1.663 1 44.91 3 GLY B N 1
ATOM 1958 C CA . GLY B 1 3 ? 22.688 -16.75 0.65 1 44.91 3 GLY B CA 1
ATOM 1959 C C . GLY B 1 3 ? 21.297 -16.328 0.23 1 44.91 3 GLY B C 1
ATOM 1960 O O . GLY B 1 3 ? 20.391 -17.156 0.18 1 44.91 3 GLY B O 1
ATOM 1961 N N . GLN B 1 4 ? 20.891 -15.211 0.612 1 52.72 4 GLN B N 1
ATOM 1962 C CA . GLN B 1 4 ? 19.594 -14.641 0.276 1 52.72 4 GLN B CA 1
ATOM 1963 C C . GLN B 1 4 ? 19.234 -14.914 -1.182 1 52.72 4 GLN B C 1
ATOM 1965 O O . GLN B 1 4 ? 19.969 -14.531 -2.09 1 52.72 4 GLN B O 1
ATOM 1970 N N . THR B 1 5 ? 18.672 -16.156 -1.552 1 67.12 5 THR B N 1
ATOM 1971 C CA . THR B 1 5 ? 18.484 -16.812 -2.84 1 67.12 5 THR B CA 1
ATOM 1972 C C . THR B 1 5 ? 17.469 -16.047 -3.693 1 67.12 5 THR B C 1
ATOM 1974 O O . THR B 1 5 ? 17.062 -16.531 -4.75 1 67.12 5 THR B O 1
ATOM 1977 N N . GLY B 1 6 ? 17.344 -14.797 -3.428 1 89.06 6 GLY B N 1
ATOM 1978 C CA . GLY B 1 6 ? 16.422 -14.141 -4.336 1 89.06 6 GLY B CA 1
ATOM 1979 C C . GLY B 1 6 ? 17.109 -13.453 -5.5 1 89.06 6 GLY B C 1
ATOM 1980 O O . GLY B 1 6 ? 18.328 -13.297 -5.492 1 89.06 6 GLY B O 1
ATOM 1981 N N . VAL B 1 7 ? 16.484 -13.438 -6.645 1 94.69 7 VAL B N 1
ATOM 1982 C CA . VAL B 1 7 ? 16.922 -12.727 -7.84 1 94.69 7 VAL B CA 1
ATOM 1983 C C . VAL B 1 7 ? 16.125 -11.438 -8 1 94.69 7 VAL B C 1
ATOM 1985 O O . VAL B 1 7 ? 14.906 -11.422 -7.793 1 94.69 7 VAL B O 1
ATOM 1988 N N . VAL B 1 8 ? 16.859 -10.359 -8.344 1 97.44 8 VAL B N 1
ATOM 1989 C CA . VAL B 1 8 ? 16.203 -9.117 -8.719 1 97.44 8 VAL B CA 1
ATOM 1990 C C . VAL B 1 8 ? 16.703 -8.656 -10.086 1 97.44 8 VAL B C 1
ATOM 1992 O O . VAL B 1 8 ? 17.906 -8.695 -10.359 1 97.44 8 VAL B O 1
ATOM 1995 N N . VAL B 1 9 ? 15.781 -8.281 -10.938 1 97.94 9 VAL B N 1
ATOM 1996 C CA . VAL B 1 9 ? 16.109 -7.766 -12.266 1 97.94 9 VAL B CA 1
ATOM 1997 C C . VAL B 1 9 ? 15.336 -6.48 -12.531 1 97.94 9 VAL B C 1
ATOM 1999 O O . VAL B 1 9 ? 14.109 -6.453 -12.406 1 97.94 9 VAL B O 1
ATOM 2002 N N . THR B 1 10 ? 16.062 -5.422 -12.859 1 96.94 10 THR B N 1
ATOM 2003 C CA . THR B 1 10 ? 15.375 -4.199 -13.266 1 96.94 10 THR B CA 1
ATOM 2004 C C . THR B 1 10 ? 14.875 -4.309 -14.703 1 96.94 10 THR B C 1
ATOM 2006 O O . THR B 1 10 ? 15.219 -5.25 -15.414 1 96.94 10 THR B O 1
ATOM 2009 N N . LEU B 1 11 ? 14.055 -3.398 -15.117 1 95.88 11 LEU B N 1
ATOM 2010 C CA . LEU B 1 11 ? 13.453 -3.492 -16.438 1 95.88 11 LEU B CA 1
ATOM 2011 C C . LEU B 1 11 ? 14.5 -3.252 -17.531 1 95.88 11 LEU B C 1
ATOM 2013 O O . LEU B 1 11 ? 14.258 -3.549 -18.703 1 95.88 11 LEU B O 1
ATOM 2017 N N . ASP B 1 12 ? 15.602 -2.689 -17.156 1 91.75 12 ASP B N 1
ATOM 2018 C CA . ASP B 1 12 ? 16.672 -2.551 -18.141 1 91.75 12 ASP B CA 1
ATOM 2019 C C . ASP B 1 12 ? 17.469 -3.852 -18.266 1 91.75 12 ASP B C 1
ATOM 2021 O O . ASP B 1 12 ? 18.406 -3.934 -19.062 1 91.75 12 ASP B O 1
ATOM 2025 N N . GLY B 1 13 ? 17.125 -4.762 -17.516 1 90.69 13 GLY B N 1
ATOM 2026 C CA . GLY B 1 13 ? 17.766 -6.066 -17.594 1 90.69 13 GLY B CA 1
ATOM 2027 C C . GLY B 1 13 ? 18.953 -6.211 -16.656 1 90.69 13 GLY B C 1
ATOM 2028 O O . GLY B 1 13 ? 19.641 -7.227 -16.688 1 90.69 13 GLY B O 1
ATOM 2029 N N . GLU B 1 14 ? 19.125 -5.25 -15.797 1 93.81 14 GLU B N 1
ATOM 2030 C CA . GLU B 1 14 ? 20.266 -5.281 -14.883 1 93.81 14 GLU B CA 1
ATOM 2031 C C . GLU B 1 14 ? 19.938 -6.082 -13.625 1 93.81 14 GLU B C 1
ATOM 2033 O O . GLU B 1 14 ? 18.812 -6.039 -13.125 1 93.81 14 GLU B O 1
ATOM 2038 N N . ILE B 1 15 ? 20.969 -6.762 -13.125 1 95.5 15 ILE B N 1
ATOM 2039 C CA . ILE B 1 15 ? 20.859 -7.527 -11.891 1 95.5 15 ILE B CA 1
ATOM 2040 C C . ILE B 1 15 ? 21.688 -6.855 -10.797 1 95.5 15 ILE B C 1
ATOM 2042 O O . ILE B 1 15 ? 22.922 -6.984 -10.766 1 95.5 15 ILE B O 1
ATOM 2046 N N . PRO B 1 16 ? 21 -6.207 -9.922 1 93.94 16 PRO B N 1
ATOM 2047 C CA . PRO B 1 16 ? 21.766 -5.602 -8.828 1 93.94 16 PRO B CA 1
ATOM 2048 C C . PRO B 1 16 ? 22.484 -6.633 -7.961 1 93.94 16 PRO B C 1
ATOM 2050 O O . PRO B 1 16 ? 22.078 -7.801 -7.93 1 93.94 16 PRO B O 1
ATOM 2053 N N . GLU B 1 17 ? 23.516 -6.176 -7.254 1 90.94 17 GLU B N 1
ATOM 2054 C CA . GLU B 1 17 ? 24.203 -7.047 -6.305 1 90.94 17 GLU B CA 1
ATOM 2055 C C . GLU B 1 17 ? 23.266 -7.523 -5.207 1 90.94 17 GLU B C 1
ATOM 2057 O O . GLU B 1 17 ? 22.469 -6.738 -4.676 1 90.94 17 GLU B O 1
ATOM 2062 N N . PRO B 1 18 ? 23.359 -8.805 -4.902 1 85.44 18 PRO B N 1
ATOM 2063 C CA . PRO B 1 18 ? 22.5 -9.328 -3.842 1 85.44 18 PRO B CA 1
ATOM 2064 C C . PRO B 1 18 ? 22.625 -8.539 -2.539 1 85.44 18 PRO B C 1
ATOM 2066 O O . PRO B 1 18 ? 23.719 -8.117 -2.174 1 85.44 18 PRO B O 1
ATOM 2069 N N . GLY B 1 19 ? 21.547 -8.273 -2.004 1 86.88 19 GLY B N 1
ATOM 2070 C CA . GLY B 1 19 ? 21.578 -7.637 -0.695 1 86.88 19 GLY B CA 1
ATOM 2071 C C . GLY B 1 19 ? 21.641 -6.125 -0.766 1 86.88 19 GLY B C 1
ATOM 2072 O O . GLY B 1 19 ? 21.656 -5.449 0.265 1 86.88 19 GLY B O 1
ATOM 2073 N N . THR B 1 20 ? 21.719 -5.598 -1.905 1 92 20 THR B N 1
ATOM 2074 C CA . THR B 1 20 ? 21.781 -4.145 -2.047 1 92 20 THR B CA 1
ATOM 2075 C C . THR B 1 20 ? 20.391 -3.543 -2.127 1 92 20 THR B C 1
ATOM 2077 O O . THR B 1 20 ? 19.516 -4.07 -2.828 1 92 20 THR B O 1
ATOM 2080 N N . PRO B 1 21 ? 20.203 -2.387 -1.404 1 95.94 21 PRO B N 1
ATOM 2081 C CA . PRO B 1 21 ? 18.922 -1.694 -1.562 1 95.94 21 PRO B CA 1
ATOM 2082 C C . PRO B 1 21 ? 18.656 -1.267 -3.004 1 95.94 21 PRO B C 1
ATOM 2084 O O . PRO B 1 21 ? 19.594 -0.942 -3.738 1 95.94 21 PRO B O 1
ATOM 2087 N N . LEU B 1 22 ? 17.438 -1.286 -3.363 1 97.12 22 LEU B N 1
ATOM 2088 C CA . LEU B 1 22 ? 17.031 -0.953 -4.727 1 97.12 22 LEU B CA 1
ATOM 2089 C C . LEU B 1 22 ? 16.188 0.32 -4.754 1 97.12 22 LEU B C 1
ATOM 2091 O O . LEU B 1 22 ? 16.328 1.134 -5.672 1 97.12 22 LEU B O 1
ATOM 2095 N N . LEU B 1 23 ? 15.375 0.508 -3.732 1 97.62 23 LEU B N 1
ATOM 2096 C CA . LEU B 1 23 ? 14.367 1.56 -3.756 1 97.62 23 LEU B CA 1
ATOM 2097 C C . LEU B 1 23 ? 14.797 2.748 -2.904 1 97.62 23 LEU B C 1
ATOM 2099 O O . LEU B 1 23 ? 15.398 2.57 -1.841 1 97.62 23 LEU B O 1
ATOM 2103 N N . HIS B 1 24 ? 14.406 3.879 -3.377 1 97.12 24 HIS B N 1
ATOM 2104 C CA . HIS B 1 24 ? 14.617 5.09 -2.588 1 97.12 24 HIS B CA 1
ATOM 2105 C C . HIS B 1 24 ? 13.57 5.207 -1.481 1 97.12 24 HIS B C 1
ATOM 2107 O O . HIS B 1 24 ? 12.492 4.617 -1.573 1 97.12 24 HIS B O 1
ATOM 2113 N N . ALA B 1 25 ? 13.883 6.043 -0.551 1 97.25 25 ALA B N 1
ATOM 2114 C CA . ALA B 1 25 ? 13.039 6.199 0.631 1 97.25 25 ALA B CA 1
ATOM 2115 C C . ALA B 1 25 ? 11.672 6.77 0.26 1 97.25 25 ALA B C 1
ATOM 2117 O O . ALA B 1 25 ? 10.672 6.496 0.9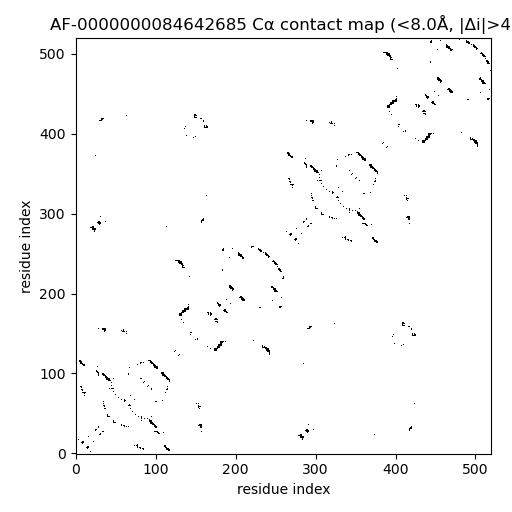3 1 97.25 25 ALA B O 1
ATOM 2118 N N . ASP B 1 26 ? 11.617 7.516 -0.844 1 96.88 26 ASP B N 1
ATOM 2119 C CA . ASP B 1 26 ? 10.375 8.211 -1.183 1 96.88 26 ASP B CA 1
ATOM 2120 C C . ASP B 1 26 ? 9.664 7.523 -2.344 1 96.88 26 ASP B C 1
ATOM 2122 O O . ASP B 1 26 ? 8.805 8.125 -2.994 1 96.88 26 ASP B O 1
ATOM 2126 N N . ASP B 1 27 ? 10.094 6.293 -2.689 1 98 27 ASP B N 1
ATOM 2127 C CA . ASP B 1 27 ? 9.383 5.574 -3.74 1 98 27 ASP B CA 1
ATOM 2128 C C . ASP B 1 27 ? 7.91 5.391 -3.379 1 98 27 ASP B C 1
ATOM 2130 O O . ASP B 1 27 ? 7.586 4.973 -2.268 1 98 27 ASP B O 1
ATOM 2134 N N . LEU B 1 28 ? 7.07 5.629 -4.273 1 98.56 28 LEU B N 1
ATOM 2135 C CA . LEU B 1 28 ? 5.637 5.625 -4.016 1 98.56 28 LEU B CA 1
ATOM 2136 C C . LEU B 1 28 ? 5.125 4.199 -3.812 1 98.56 28 LEU B C 1
ATOM 2138 O O . LEU B 1 28 ? 4.039 4 -3.264 1 98.56 28 LEU B O 1
ATOM 2142 N N . ALA B 1 29 ? 5.855 3.201 -4.223 1 98.69 29 ALA B N 1
ATOM 2143 C CA . ALA B 1 29 ? 5.547 1.831 -3.82 1 98.69 29 ALA B CA 1
ATOM 2144 C C . ALA B 1 29 ? 5.586 1.685 -2.303 1 98.69 29 ALA B C 1
ATOM 2146 O O . ALA B 1 29 ? 4.719 1.04 -1.712 1 98.69 29 ALA B O 1
ATOM 2147 N N . ALA B 1 30 ? 6.555 2.309 -1.691 1 98.62 30 ALA B N 1
ATOM 2148 C CA . ALA B 1 30 ? 6.816 2.098 -0.271 1 98.62 30 ALA B CA 1
ATOM 2149 C C . ALA B 1 30 ? 5.98 3.039 0.589 1 98.62 30 ALA B C 1
ATOM 2151 O O . ALA B 1 30 ? 5.523 2.662 1.672 1 98.62 30 ALA B O 1
ATOM 2152 N N . VAL B 1 31 ? 5.738 4.25 0.1 1 98.38 31 VAL B N 1
ATOM 2153 C CA . VAL B 1 31 ? 5.195 5.242 1.022 1 98.38 31 VAL B CA 1
ATOM 2154 C C . VAL B 1 31 ? 3.695 5.398 0.792 1 98.38 31 VAL B C 1
ATOM 2156 O O . VAL B 1 31 ? 2.992 5.984 1.619 1 98.38 31 VAL B O 1
ATOM 2159 N N . ARG B 1 32 ? 3.211 4.789 -0.342 1 98.5 32 ARG B N 1
ATOM 2160 C CA . ARG B 1 32 ? 1.784 4.957 -0.602 1 98.5 32 ARG B CA 1
ATOM 2161 C C . ARG B 1 32 ? 1.175 3.67 -1.149 1 98.5 32 ARG B C 1
ATOM 2163 O O . ARG B 1 32 ? -0.038 3.59 -1.356 1 98.5 32 ARG B O 1
ATOM 2170 N N . GLY B 1 33 ? 1.982 2.686 -1.418 1 98.62 33 GLY B N 1
ATOM 2171 C CA . GLY B 1 33 ? 1.455 1.531 -2.129 1 98.62 33 GLY B CA 1
ATOM 2172 C C . GLY B 1 33 ? 0.87 1.881 -3.484 1 98.62 33 GLY B C 1
ATOM 2173 O O . GLY B 1 33 ? -0.107 1.268 -3.92 1 98.62 33 GLY B O 1
ATOM 2174 N N . ASP B 1 34 ? 1.372 2.891 -4.078 1 98.56 34 ASP B N 1
ATOM 2175 C CA . ASP B 1 34 ? 0.848 3.414 -5.336 1 98.56 34 ASP B CA 1
ATOM 2176 C C . ASP B 1 34 ? 1.495 2.721 -6.531 1 98.56 34 ASP B C 1
ATOM 2178 O O . ASP B 1 34 ? 2.291 3.326 -7.254 1 98.56 34 ASP B O 1
ATOM 2182 N N . GLY B 1 35 ? 1.087 1.566 -6.754 1 98.81 35 GLY B N 1
ATOM 2183 C CA . GLY B 1 35 ? 1.58 0.691 -7.805 1 98.81 35 GLY B CA 1
ATOM 2184 C C . GLY B 1 35 ? 0.797 -0.603 -7.918 1 98.81 35 GLY B C 1
ATOM 2185 O O . GLY B 1 35 ? -0.211 -0.788 -7.234 1 98.81 35 GLY B O 1
ATOM 2186 N N . VAL B 1 36 ? 1.265 -1.444 -8.867 1 98.81 36 VAL B N 1
ATOM 2187 C CA . VAL B 1 36 ? 0.607 -2.717 -9.148 1 98.81 36 VAL B CA 1
ATOM 2188 C C . VAL B 1 36 ? 1.646 -3.834 -9.195 1 98.81 36 VAL B C 1
ATOM 2190 O O . VAL B 1 36 ? 2.846 -3.572 -9.289 1 98.81 36 VAL B O 1
ATOM 2193 N N . PHE B 1 37 ? 1.129 -5.055 -9.031 1 98.81 37 PHE B N 1
ATOM 2194 C CA . PHE B 1 37 ? 2.062 -6.172 -9.062 1 98.81 37 PHE B CA 1
ATOM 2195 C C . PHE B 1 37 ? 1.408 -7.406 -9.68 1 98.81 37 PHE B C 1
ATOM 2197 O O . PHE B 1 37 ? 0.19 -7.441 -9.859 1 98.81 37 PHE B O 1
ATOM 2204 N N . GLU B 1 38 ? 2.182 -8.336 -10.062 1 97.62 38 GLU B N 1
ATOM 2205 C CA . GLU B 1 38 ? 1.815 -9.695 -10.453 1 97.62 38 GLU B CA 1
ATOM 2206 C C . GLU B 1 38 ? 2.764 -10.719 -9.844 1 97.62 38 GLU B C 1
ATOM 2208 O O . GLU B 1 38 ? 3.912 -10.406 -9.523 1 97.62 38 GLU B O 1
ATOM 2213 N N . THR B 1 39 ? 2.24 -11.891 -9.625 1 95.69 39 THR B N 1
ATOM 2214 C CA . THR B 1 39 ? 3.07 -13.016 -9.211 1 95.69 39 THR B CA 1
ATOM 2215 C C . THR B 1 39 ? 2.883 -14.195 -10.156 1 95.69 39 THR B C 1
ATOM 2217 O O . THR B 1 39 ? 1.753 -14.625 -10.414 1 95.69 39 THR B O 1
ATOM 2220 N N . LEU B 1 40 ? 4.02 -14.641 -10.664 1 94.31 40 LEU B N 1
ATOM 2221 C CA . LEU B 1 40 ? 4.062 -15.812 -11.539 1 94.31 40 LEU B CA 1
ATOM 2222 C C . LEU B 1 40 ? 4.812 -16.969 -10.875 1 94.31 40 LEU B C 1
ATOM 2224 O O . LEU B 1 40 ? 5.633 -16.734 -9.977 1 94.31 40 LEU B O 1
ATOM 2228 N N . LEU B 1 41 ? 4.477 -18.141 -11.359 1 91.75 41 LEU B N 1
ATOM 2229 C CA . LEU B 1 41 ? 5.219 -19.328 -10.938 1 91.75 41 LEU B CA 1
ATOM 2230 C C . LEU B 1 41 ? 6.32 -19.656 -11.938 1 91.75 41 LEU B C 1
ATOM 2232 O O . LEU B 1 41 ? 6.102 -19.609 -13.148 1 91.75 41 LEU B O 1
ATOM 2236 N N . VAL B 1 42 ? 7.516 -19.844 -11.461 1 95.81 42 VAL B N 1
ATOM 2237 C CA . VAL B 1 42 ? 8.57 -20.469 -12.258 1 95.81 42 VAL B CA 1
ATOM 2238 C C . VAL B 1 42 ? 8.609 -21.969 -11.969 1 95.81 42 VAL B C 1
ATOM 2240 O O . VAL B 1 42 ? 8.906 -22.375 -10.852 1 95.81 42 VAL B O 1
ATOM 2243 N N . ARG B 1 43 ? 8.266 -22.703 -12.891 1 92.75 43 ARG B N 1
ATOM 2244 C CA . ARG B 1 43 ? 8.211 -24.156 -12.797 1 92.75 43 ARG B CA 1
ATOM 2245 C C . ARG B 1 43 ? 8.688 -24.812 -14.094 1 92.75 43 ARG B C 1
ATOM 2247 O O . ARG B 1 43 ? 8.445 -24.297 -15.18 1 92.75 43 ARG B O 1
ATOM 2254 N N . ASP B 1 44 ? 9.281 -25.969 -13.898 1 91.69 44 ASP B N 1
ATOM 2255 C CA . ASP B 1 44 ? 9.805 -26.688 -15.055 1 91.69 44 ASP B CA 1
ATOM 2256 C C . ASP B 1 44 ? 10.695 -25.797 -15.914 1 91.69 44 ASP B C 1
ATOM 2258 O O . ASP B 1 44 ? 10.555 -25.766 -17.141 1 91.69 44 ASP B O 1
ATOM 2262 N N . ARG B 1 45 ? 11.43 -24.891 -15.312 1 93.12 45 ARG B N 1
ATOM 2263 C CA . ARG B 1 45 ? 12.508 -24.062 -15.859 1 93.12 45 ARG B CA 1
ATOM 2264 C C . ARG B 1 45 ? 11.945 -22.922 -16.688 1 93.12 45 ARG B C 1
ATOM 2266 O O . ARG B 1 45 ? 12.641 -22.391 -17.562 1 93.12 45 ARG B O 1
ATOM 2273 N N . ALA B 1 46 ? 10.688 -22.641 -16.484 1 94.62 46 ALA B N 1
ATOM 2274 C CA . ALA B 1 46 ? 10.086 -21.562 -17.25 1 94.62 46 ALA B CA 1
ATOM 2275 C C . ALA B 1 46 ? 9.055 -20.797 -16.422 1 94.62 46 ALA B C 1
ATOM 2277 O O . ALA B 1 46 ? 8.406 -21.375 -15.547 1 94.62 46 ALA B O 1
ATOM 2278 N N . PRO B 1 47 ? 8.93 -19.453 -16.688 1 97.19 47 PRO B N 1
ATOM 2279 C CA . PRO B 1 47 ? 7.82 -18.734 -16.062 1 97.19 47 PRO B CA 1
ATOM 2280 C C . PRO B 1 47 ? 6.465 -19.109 -16.656 1 97.19 47 PRO B C 1
ATOM 2282 O O . PRO B 1 47 ? 6.324 -19.188 -17.875 1 97.19 47 PRO B O 1
ATOM 2285 N N . CYS B 1 48 ? 5.52 -19.281 -15.828 1 94.44 48 CYS B N 1
ATOM 2286 C CA . CYS B 1 48 ? 4.199 -19.734 -16.25 1 94.44 48 CYS B CA 1
ATOM 2287 C C . CYS B 1 48 ? 3.283 -18.547 -16.547 1 94.44 48 CYS B C 1
ATOM 2289 O O . CYS B 1 48 ? 3.264 -17.578 -15.789 1 94.44 48 CYS B O 1
ATOM 2291 N N . LEU B 1 49 ? 2.521 -18.641 -17.703 1 94.56 49 LEU B N 1
ATOM 2292 C CA . LEU B 1 49 ? 1.404 -17.766 -18.031 1 94.56 49 LEU B CA 1
ATOM 2293 C C . LEU B 1 49 ? 1.851 -16.297 -18.062 1 94.56 49 LEU B C 1
ATOM 2295 O O . LEU B 1 49 ? 1.198 -15.438 -17.484 1 94.56 49 LEU B O 1
ATOM 2299 N N . VAL B 1 50 ? 2.98 -16.047 -18.766 1 97.75 50 VAL B N 1
ATOM 2300 C CA . VAL B 1 50 ? 3.57 -14.719 -18.828 1 97.75 50 VAL B CA 1
ATOM 2301 C C . VAL B 1 50 ? 2.578 -13.742 -19.453 1 97.75 50 VAL B C 1
ATOM 2303 O O . VAL B 1 50 ? 2.305 -12.68 -18.891 1 97.75 50 VAL B O 1
ATOM 2306 N N . GLU B 1 51 ? 1.979 -14.125 -20.516 1 96.56 51 GLU B N 1
ATOM 2307 C CA . GLU B 1 51 ? 1.156 -13.188 -21.281 1 96.56 51 GLU B CA 1
ATOM 2308 C C . GLU B 1 51 ? -0.113 -12.82 -20.516 1 96.56 51 GLU B C 1
ATOM 2310 O O . GLU B 1 51 ? -0.451 -11.641 -20.391 1 96.56 51 GLU B O 1
ATOM 2315 N N . PRO B 1 52 ? -0.853 -13.797 -19.922 1 94.5 52 PRO B N 1
ATOM 2316 C CA . PRO B 1 52 ? -2.008 -13.422 -19.109 1 94.5 52 PRO B CA 1
ATOM 2317 C C . PRO B 1 52 ? -1.639 -12.492 -17.953 1 94.5 52 PRO B C 1
ATOM 2319 O O . PRO B 1 52 ? -2.395 -11.578 -17.625 1 94.5 52 PRO B O 1
ATOM 2322 N N . HIS B 1 53 ? -0.484 -12.711 -17.375 1 96.69 53 HIS B N 1
ATOM 2323 C CA . HIS B 1 53 ? -0.064 -11.859 -16.266 1 96.69 53 HIS B CA 1
ATOM 2324 C C . HIS B 1 53 ? 0.28 -10.453 -16.75 1 96.69 53 HIS B C 1
ATOM 2326 O O . HIS B 1 53 ? -0.029 -9.477 -16.078 1 96.69 53 HIS B O 1
ATOM 2332 N N . LEU B 1 54 ? 0.86 -10.398 -17.906 1 98.56 54 LEU B N 1
ATOM 2333 C CA . LEU B 1 54 ? 1.186 -9.086 -18.453 1 98.56 54 LEU B CA 1
ATOM 2334 C C . LEU B 1 54 ? -0.081 -8.336 -18.859 1 98.56 54 LEU B C 1
ATOM 2336 O O . LEU B 1 54 ? -0.147 -7.109 -18.734 1 98.56 54 LEU B O 1
ATOM 2340 N N . GLN B 1 55 ? -1.036 -9.062 -19.297 1 97.06 55 GLN B N 1
ATOM 2341 C CA . GLN B 1 55 ? -2.32 -8.445 -19.609 1 97.06 55 GLN B CA 1
ATOM 2342 C C . GLN B 1 55 ? -2.982 -7.891 -18.359 1 97.06 55 GLN B C 1
ATOM 2344 O O . GLN B 1 55 ? -3.496 -6.77 -18.359 1 97.06 55 GLN B O 1
ATOM 2349 N N . ARG B 1 56 ? -2.955 -8.648 -17.328 1 97.31 56 ARG B N 1
ATOM 2350 C CA . ARG B 1 56 ? -3.531 -8.195 -16.078 1 97.31 56 ARG B CA 1
ATOM 2351 C C . ARG B 1 56 ? -2.752 -7.008 -15.516 1 97.31 56 ARG B C 1
ATOM 2353 O O . ARG B 1 56 ? -3.34 -6.07 -14.969 1 97.31 56 ARG B O 1
ATOM 2360 N N . LEU B 1 57 ? -1.437 -7.082 -15.648 1 98.5 57 LEU B N 1
ATOM 2361 C CA . LEU B 1 57 ? -0.609 -5.957 -15.227 1 98.5 57 LEU B CA 1
ATOM 2362 C C . LEU B 1 57 ? -1.012 -4.68 -15.953 1 98.5 57 LEU B C 1
ATOM 2364 O O . LEU B 1 57 ? -1.136 -3.619 -15.336 1 98.5 57 LEU B O 1
ATOM 2368 N N . THR B 1 58 ? -1.242 -4.848 -17.219 1 98.69 58 THR B N 1
ATOM 2369 C CA . THR B 1 58 ? -1.631 -3.719 -18.062 1 98.69 58 THR B CA 1
ATOM 2370 C C . THR B 1 58 ? -2.988 -3.17 -17.625 1 98.69 58 THR B C 1
ATOM 2372 O O . THR B 1 58 ? -3.168 -1.954 -17.531 1 98.69 58 THR B O 1
ATOM 2375 N N . THR B 1 59 ? -3.906 -4.055 -17.344 1 97.31 59 THR B N 1
ATOM 2376 C CA . THR B 1 59 ? -5.238 -3.65 -16.906 1 97.31 59 THR B CA 1
ATOM 2377 C C . THR B 1 59 ? -5.16 -2.926 -15.562 1 97.31 59 THR B C 1
ATOM 2379 O O . THR B 1 59 ? -5.766 -1.865 -15.383 1 97.31 59 THR B O 1
ATOM 2382 N N . SER B 1 60 ? -4.406 -3.477 -14.648 1 98 60 SER B N 1
ATOM 2383 C CA . SER B 1 60 ? -4.25 -2.85 -13.336 1 98 60 SER B CA 1
ATOM 2384 C C . SER B 1 60 ? -3.605 -1.472 -13.461 1 98 60 SER B C 1
ATOM 2386 O O . SER B 1 60 ? -4.02 -0.525 -12.789 1 98 60 SER B O 1
ATOM 2388 N N . ALA B 1 61 ? -2.592 -1.383 -14.312 1 98.75 61 ALA B N 1
ATOM 2389 C CA . ALA B 1 61 ? -1.927 -0.102 -14.531 1 98.75 61 ALA B CA 1
ATOM 2390 C C . ALA B 1 61 ? -2.908 0.944 -15.055 1 98.75 61 ALA B C 1
ATOM 2392 O O . ALA B 1 61 ? -2.914 2.086 -14.586 1 98.75 61 ALA B O 1
ATOM 2393 N N . ARG B 1 62 ? -3.736 0.53 -15.945 1 97.88 62 ARG B N 1
ATOM 2394 C CA . ARG B 1 62 ? -4.738 1.433 -16.5 1 97.88 62 ARG B CA 1
ATOM 2395 C C . ARG B 1 62 ? -5.711 1.904 -15.43 1 97.88 62 ARG B C 1
ATOM 2397 O O . ARG B 1 62 ? -6.004 3.098 -15.328 1 97.88 62 ARG B O 1
ATOM 2404 N N . LEU B 1 63 ? -6.148 1.005 -14.641 1 95.19 63 LEU B N 1
ATOM 2405 C CA . LEU B 1 63 ? -7.098 1.336 -13.586 1 95.19 63 LEU B CA 1
ATOM 2406 C C . LEU B 1 63 ? -6.48 2.297 -12.578 1 95.19 63 LEU B C 1
ATOM 2408 O O . LEU B 1 63 ? -7.184 3.121 -11.984 1 95.19 63 LEU B O 1
ATOM 2412 N N . MET B 1 64 ? -5.195 2.266 -12.492 1 97.44 64 MET B N 1
ATOM 2413 C CA . MET B 1 64 ? -4.484 3.088 -11.516 1 97.44 64 MET B CA 1
ATOM 2414 C C . MET B 1 64 ? -3.977 4.375 -12.156 1 97.44 64 MET B C 1
ATOM 2416 O O . MET B 1 64 ? -3.283 5.164 -11.508 1 97.44 64 MET B O 1
ATOM 2420 N N . ASP B 1 65 ? -4.277 4.566 -13.43 1 97.38 65 ASP B N 1
ATOM 2421 C CA . ASP B 1 65 ? -3.801 5.719 -14.18 1 97.38 65 ASP B CA 1
ATOM 2422 C C . ASP B 1 65 ? -2.273 5.77 -14.203 1 97.38 65 ASP B C 1
ATOM 2424 O O . ASP B 1 65 ? -1.682 6.844 -14.055 1 97.38 65 ASP B O 1
ATOM 2428 N N . LEU B 1 66 ? -1.624 4.621 -14.234 1 98.44 66 LEU B N 1
ATOM 2429 C CA . LEU B 1 66 ? -0.187 4.508 -14.461 1 98.44 66 LEU B CA 1
ATOM 2430 C C . LEU B 1 66 ? 0.134 4.512 -15.953 1 98.44 66 LEU B C 1
ATOM 2432 O O . LEU B 1 66 ? -0.708 4.141 -16.766 1 98.44 66 LEU B O 1
ATOM 2436 N N . PRO B 1 67 ? 1.388 4.926 -16.266 1 98.19 67 PRO B N 1
ATOM 2437 C CA . PRO B 1 67 ? 1.796 4.727 -17.672 1 98.19 67 PRO B CA 1
ATOM 2438 C C . PRO B 1 67 ? 1.7 3.268 -18.109 1 98.19 67 PRO B C 1
ATOM 2440 O O . PRO B 1 67 ? 1.918 2.359 -17.297 1 98.19 67 PRO B O 1
ATOM 2443 N N . ALA B 1 68 ? 1.356 3.082 -19.344 1 98.5 68 ALA B N 1
ATOM 2444 C CA . ALA B 1 68 ? 1.277 1.722 -19.875 1 98.5 68 ALA B CA 1
ATOM 2445 C C . ALA B 1 68 ? 2.619 1.007 -19.75 1 98.5 68 ALA B C 1
ATOM 2447 O O . ALA B 1 68 ? 3.664 1.572 -20.078 1 98.5 68 ALA B O 1
ATOM 2448 N N . PRO B 1 69 ? 2.623 -0.209 -19.297 1 98.44 69 PRO B N 1
ATOM 2449 C CA . PRO B 1 69 ? 3.881 -0.953 -19.203 1 98.44 69 PRO B CA 1
ATOM 2450 C C . PRO B 1 69 ? 4.523 -1.218 -20.562 1 98.44 69 PRO B C 1
ATOM 2452 O O . PRO B 1 69 ? 3.822 -1.478 -21.531 1 98.44 69 PRO B O 1
ATOM 2455 N N . ASP B 1 70 ? 5.805 -1.092 -20.578 1 98.31 70 ASP B N 1
ATOM 2456 C CA . ASP B 1 70 ? 6.574 -1.521 -21.75 1 98.31 70 ASP B CA 1
ATOM 2457 C C . ASP B 1 70 ? 6.684 -3.043 -21.797 1 98.31 70 ASP B C 1
ATOM 2459 O O . ASP B 1 70 ? 7.613 -3.623 -21.234 1 98.31 70 ASP B O 1
ATOM 2463 N N . LEU B 1 71 ? 5.828 -3.664 -22.562 1 98.56 71 LEU B N 1
ATOM 2464 C CA . LEU B 1 71 ? 5.656 -5.113 -22.5 1 98.56 71 LEU B CA 1
ATOM 2465 C C . LEU B 1 71 ? 6.91 -5.828 -23 1 98.56 71 LEU B C 1
ATOM 2467 O O . LEU B 1 71 ? 7.266 -6.895 -22.484 1 98.56 71 LEU B O 1
ATOM 2471 N N . ALA B 1 72 ? 7.574 -5.309 -23.953 1 98.38 72 ALA B N 1
ATOM 2472 C CA . ALA B 1 72 ? 8.805 -5.922 -24.438 1 98.38 72 ALA B CA 1
ATOM 2473 C C . ALA B 1 72 ? 9.875 -5.957 -23.344 1 98.38 72 ALA B C 1
ATOM 2475 O O . ALA B 1 72 ? 10.539 -6.977 -23.156 1 98.38 72 ALA B O 1
ATOM 2476 N N . ARG B 1 73 ? 10.039 -4.914 -22.641 1 98.31 73 ARG B N 1
ATOM 2477 C CA . ARG B 1 73 ? 11.031 -4.852 -21.562 1 98.31 73 ARG B CA 1
ATOM 2478 C C . ARG B 1 73 ? 10.633 -5.766 -20.406 1 98.31 73 ARG B C 1
ATOM 2480 O O . ARG B 1 73 ? 11.5 -6.387 -19.781 1 98.31 73 ARG B O 1
ATOM 2487 N N . TRP B 1 74 ? 9.367 -5.875 -20.141 1 98.75 74 TRP B N 1
ATOM 2488 C CA . TRP B 1 74 ? 8.898 -6.777 -19.094 1 98.75 74 TRP B CA 1
ATOM 2489 C C . TRP B 1 74 ? 9.172 -8.227 -19.469 1 98.75 74 TRP B C 1
ATOM 2491 O O . TRP B 1 74 ? 9.672 -9 -18.641 1 98.75 74 TRP B O 1
ATOM 2501 N N . ARG B 1 75 ? 8.844 -8.578 -20.688 1 98.5 75 ARG B N 1
ATOM 2502 C CA . ARG B 1 75 ? 9.125 -9.938 -21.141 1 98.5 75 ARG B CA 1
ATOM 2503 C C . ARG B 1 75 ? 10.609 -10.266 -21 1 98.5 75 ARG B C 1
ATOM 2505 O O . ARG B 1 75 ? 10.969 -11.352 -20.531 1 98.5 75 ARG B O 1
ATOM 2512 N N . HIS B 1 76 ? 11.383 -9.344 -21.375 1 98.38 76 HIS B N 1
ATOM 2513 C CA . HIS B 1 76 ? 12.82 -9.539 -21.297 1 98.38 76 HIS B CA 1
ATOM 2514 C C . HIS B 1 76 ? 13.266 -9.711 -19.844 1 98.38 76 HIS B C 1
ATOM 2516 O O . HIS B 1 76 ? 14.016 -10.641 -19.531 1 98.38 76 HIS B O 1
ATOM 2522 N N . ALA B 1 77 ? 12.836 -8.836 -18.969 1 98.5 77 ALA B N 1
ATOM 2523 C CA . ALA B 1 77 ? 13.211 -8.906 -17.547 1 98.5 77 ALA B CA 1
ATOM 2524 C C . ALA B 1 77 ? 12.734 -10.211 -16.922 1 98.5 77 ALA B C 1
ATOM 2526 O O . ALA B 1 77 ? 13.453 -10.82 -16.125 1 98.5 77 ALA B O 1
ATOM 2527 N N . ILE B 1 78 ? 11.531 -10.641 -17.25 1 98.5 78 ILE B N 1
ATOM 2528 C CA . ILE B 1 78 ? 10.984 -11.898 -16.766 1 98.5 78 ILE B CA 1
ATOM 2529 C C . ILE B 1 78 ? 11.883 -13.055 -17.188 1 98.5 78 ILE B C 1
ATOM 2531 O O . ILE B 1 78 ? 12.227 -13.914 -16.375 1 98.5 78 ILE B O 1
ATOM 2535 N N . ASP B 1 79 ? 12.234 -13.008 -18.406 1 97.75 79 ASP B N 1
ATOM 2536 C CA . ASP B 1 79 ? 13.078 -14.07 -18.953 1 97.75 79 ASP B CA 1
ATOM 2537 C C . ASP B 1 79 ? 14.438 -14.102 -18.25 1 97.75 79 ASP B C 1
ATOM 2539 O O . ASP B 1 79 ? 14.914 -15.172 -17.875 1 97.75 79 ASP B O 1
ATOM 2543 N N . VAL B 1 80 ? 15.047 -12.984 -18.094 1 97.69 80 VAL B N 1
ATOM 2544 C CA . VAL B 1 80 ? 16.344 -12.891 -17.438 1 97.69 80 VAL B CA 1
ATOM 2545 C C . VAL B 1 80 ? 16.234 -13.406 -16 1 97.69 80 VAL B C 1
ATOM 2547 O O . VAL B 1 80 ? 17.078 -14.203 -15.562 1 97.69 80 VAL B O 1
ATOM 2550 N N . ALA B 1 81 ? 15.227 -13 -15.32 1 97.44 81 ALA B N 1
ATOM 2551 C CA . ALA B 1 81 ? 15.039 -13.398 -13.93 1 97.44 81 ALA B CA 1
ATOM 2552 C C . ALA B 1 81 ? 14.828 -14.906 -13.812 1 97.44 81 ALA B C 1
ATOM 2554 O O . ALA B 1 81 ? 15.43 -15.555 -12.953 1 97.44 81 ALA B O 1
ATOM 2555 N N . ALA B 1 82 ? 13.992 -15.422 -14.672 1 97 82 ALA B N 1
ATOM 2556 C CA . ALA B 1 82 ? 13.711 -16.859 -14.656 1 97 82 ALA B CA 1
ATOM 2557 C C . ALA B 1 82 ? 14.969 -17.656 -14.953 1 97 82 ALA B C 1
ATOM 2559 O O . ALA B 1 82 ? 15.25 -18.656 -14.273 1 97 82 ALA B O 1
ATOM 2560 N N . ARG B 1 83 ? 15.703 -17.234 -15.906 1 96.06 83 ARG B N 1
ATOM 2561 C CA . ARG B 1 83 ? 16.938 -17.938 -16.266 1 96.06 83 ARG B CA 1
ATOM 2562 C C . ARG B 1 83 ? 17.938 -17.906 -15.117 1 96.06 83 ARG B C 1
ATOM 2564 O O . ARG B 1 83 ? 18.578 -18.922 -14.828 1 96.06 83 ARG B O 1
AT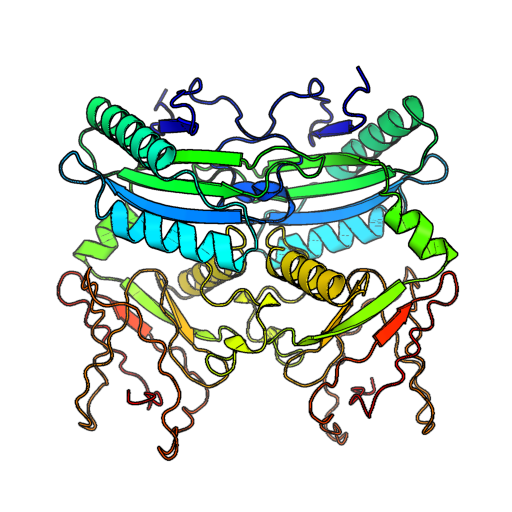OM 2571 N N . ARG B 1 84 ? 18.016 -16.781 -14.547 1 95.31 84 ARG B N 1
ATOM 2572 C CA . ARG B 1 84 ? 18.938 -16.672 -13.422 1 95.31 84 ARG B CA 1
ATOM 2573 C C . ARG B 1 84 ? 18.5 -17.562 -12.266 1 95.31 84 ARG B C 1
ATOM 2575 O O . ARG B 1 84 ? 19.344 -18.188 -11.609 1 95.31 84 ARG B O 1
ATOM 2582 N N . TRP B 1 85 ? 17.25 -17.594 -12.016 1 95.44 85 TRP B N 1
ATOM 2583 C CA . TRP B 1 85 ? 16.703 -18.438 -10.953 1 95.44 85 TRP B CA 1
ATOM 2584 C C . TRP B 1 85 ? 16.984 -19.906 -11.234 1 95.44 85 TRP B C 1
ATOM 2586 O O . TRP B 1 85 ? 17.5 -20.625 -10.375 1 95.44 85 TRP B O 1
ATOM 2596 N N . VAL B 1 86 ? 16.734 -20.359 -12.398 1 94.56 86 VAL B N 1
ATOM 2597 C CA . VAL B 1 86 ? 16.875 -21.75 -12.797 1 94.56 86 VAL B CA 1
ATOM 2598 C C . VAL B 1 86 ? 18.344 -22.156 -12.734 1 94.56 86 VAL B C 1
ATOM 2600 O O . VAL B 1 86 ? 18.672 -23.281 -12.359 1 94.56 86 VAL B O 1
ATOM 2603 N N . ALA B 1 87 ? 19.156 -21.234 -13.062 1 93.94 87 ALA B N 1
ATOM 2604 C CA . ALA B 1 87 ? 20.578 -21.516 -13.039 1 93.94 87 ALA B CA 1
ATOM 2605 C C . ALA B 1 87 ? 21.078 -21.688 -11.609 1 93.94 87 ALA B C 1
ATOM 2607 O O . ALA B 1 87 ? 22.062 -22.406 -11.367 1 93.94 87 ALA B O 1
ATOM 2608 N N . SER B 1 88 ? 20.422 -21.031 -10.734 1 90.62 88 SER B N 1
ATOM 2609 C CA . SER B 1 88 ? 20.891 -21.031 -9.359 1 90.62 88 SER B CA 1
ATOM 2610 C C . SER B 1 88 ? 20.25 -22.141 -8.539 1 90.62 88 SER B C 1
ATOM 2612 O O . SER B 1 88 ? 20.812 -22.578 -7.527 1 90.62 88 SER B O 1
ATOM 2614 N N . THR B 1 89 ? 19.094 -22.484 -8.969 1 87 89 THR B N 1
ATOM 2615 C CA . THR B 1 89 ? 18.359 -23.5 -8.227 1 87 89 THR B CA 1
ATOM 2616 C C . THR B 1 89 ? 17.438 -24.297 -9.148 1 87 89 THR B C 1
ATOM 2618 O O . THR B 1 89 ? 17.094 -23.828 -10.242 1 87 89 THR B O 1
ATOM 2621 N N . GLY B 1 90 ? 17.094 -25.438 -8.844 1 82.88 90 GLY B N 1
ATOM 2622 C CA . GLY B 1 90 ? 16.125 -26.25 -9.578 1 82.88 90 GLY B CA 1
ATOM 2623 C C . GLY B 1 90 ? 14.734 -26.203 -8.984 1 82.88 90 GLY B C 1
ATOM 2624 O O . GLY B 1 90 ? 13.812 -26.828 -9.508 1 82.88 90 GLY B O 1
ATOM 2625 N N . ALA B 1 91 ? 14.594 -25.453 -8 1 90.06 91 ALA B N 1
ATOM 2626 C CA . ALA B 1 91 ? 13.312 -25.406 -7.289 1 90.06 91 ALA B CA 1
ATOM 2627 C C . ALA B 1 91 ? 12.344 -24.453 -7.973 1 90.06 91 ALA B C 1
ATOM 2629 O O . ALA B 1 91 ? 12.742 -23.641 -8.82 1 90.06 91 ALA B O 1
ATOM 2630 N N . GLU B 1 92 ? 11.086 -24.625 -7.691 1 92.81 92 GLU B N 1
ATOM 2631 C CA . GLU B 1 92 ? 10.094 -23.641 -8.133 1 92.81 92 GLU B CA 1
ATOM 2632 C C . GLU B 1 92 ? 10.367 -22.266 -7.539 1 92.81 92 GLU B C 1
ATOM 2634 O O . GLU B 1 92 ? 10.969 -22.156 -6.469 1 92.81 92 GLU B O 1
ATOM 2639 N N . GLY B 1 93 ? 10.008 -21.25 -8.336 1 95.06 93 GLY B N 1
ATOM 2640 C CA . GLY B 1 93 ? 10.195 -19.891 -7.879 1 95.06 93 GLY B CA 1
ATOM 2641 C C . GLY B 1 93 ? 8.938 -19.047 -7.98 1 95.06 93 GLY B C 1
ATOM 2642 O O . GLY B 1 93 ? 8.094 -19.281 -8.852 1 95.06 93 GLY B O 1
ATOM 2643 N N . SER B 1 94 ? 8.742 -18.219 -7.004 1 95.06 94 SER B N 1
ATOM 2644 C CA . SER B 1 94 ? 7.723 -17.172 -7.078 1 95.06 94 SER B CA 1
ATOM 2645 C C . SER B 1 94 ? 8.281 -15.898 -7.711 1 95.06 94 SER B C 1
ATOM 2647 O O . SER B 1 94 ? 9.133 -15.227 -7.117 1 95.06 94 SER B O 1
ATOM 2649 N N . LEU B 1 95 ? 7.859 -15.617 -8.93 1 97.31 95 LEU B N 1
ATOM 2650 C CA . LEU B 1 95 ? 8.336 -14.469 -9.695 1 97.31 95 LEU B CA 1
ATOM 2651 C C . LEU B 1 95 ? 7.34 -13.312 -9.625 1 97.31 95 LEU B C 1
ATOM 2653 O O . LEU B 1 95 ? 6.199 -13.445 -10.078 1 97.31 95 LEU B O 1
ATOM 2657 N N . ARG B 1 96 ? 7.812 -12.195 -9.125 1 98.31 96 ARG B N 1
ATOM 2658 C CA . ARG B 1 96 ? 6.918 -11.062 -8.898 1 98.31 96 ARG B CA 1
ATOM 2659 C C . ARG B 1 96 ? 7.309 -9.883 -9.781 1 98.31 96 ARG B C 1
ATOM 2661 O O . ARG B 1 96 ? 8.492 -9.57 -9.922 1 98.31 96 ARG B O 1
ATOM 2668 N N . LEU B 1 97 ? 6.305 -9.328 -10.398 1 98.81 97 LEU B N 1
ATOM 2669 C CA . LEU B 1 97 ? 6.438 -8.07 -11.109 1 98.81 97 LEU B CA 1
ATOM 2670 C C . LEU B 1 97 ? 6 -6.898 -10.234 1 98.81 97 LEU B C 1
ATOM 2672 O O . LEU B 1 97 ? 4.902 -6.914 -9.68 1 98.81 97 LEU B O 1
ATOM 2676 N N . ILE B 1 98 ? 6.887 -5.938 -10.078 1 98.88 98 ILE B N 1
ATOM 2677 C CA . ILE B 1 98 ? 6.562 -4.75 -9.297 1 98.88 98 ILE B CA 1
ATOM 2678 C C . ILE B 1 98 ? 6.617 -3.514 -10.195 1 98.88 98 ILE B C 1
ATOM 2680 O O . ILE B 1 98 ? 7.625 -3.266 -10.859 1 98.88 98 ILE B O 1
ATOM 2684 N N . TYR B 1 99 ? 5.504 -2.736 -10.211 1 98.88 99 TYR B N 1
ATOM 2685 C CA . TYR B 1 99 ? 5.375 -1.553 -11.055 1 98.88 99 TYR B CA 1
ATOM 2686 C C . TYR B 1 99 ? 4.711 -0.412 -10.289 1 98.88 99 TYR B C 1
ATOM 2688 O O . TYR B 1 99 ? 3.521 -0.484 -9.969 1 98.88 99 TYR B O 1
ATOM 2696 N N . SER B 1 100 ? 5.48 0.639 -9.953 1 98.56 100 SER B N 1
ATOM 2697 C CA . SER B 1 100 ? 4.906 1.762 -9.219 1 98.56 100 SER B CA 1
ATOM 2698 C C . SER B 1 100 ? 5.059 3.066 -9.992 1 98.56 100 SER B C 1
ATOM 2700 O O . SER B 1 100 ? 5.688 3.096 -11.055 1 98.56 100 SER B O 1
ATOM 2702 N N . ARG B 1 101 ? 4.449 4.09 -9.477 1 98.31 101 ARG B N 1
ATOM 2703 C CA . ARG B 1 101 ? 4.449 5.402 -10.117 1 98.31 101 ARG B CA 1
ATOM 2704 C C . ARG B 1 101 ? 5.82 6.059 -10.023 1 98.31 101 ARG B C 1
ATOM 2706 O O . ARG B 1 101 ? 6.07 7.082 -10.664 1 98.31 101 ARG B O 1
ATOM 2713 N N . GLY B 1 102 ? 6.742 5.516 -9.328 1 97.81 102 GLY B N 1
ATOM 2714 C CA . GLY B 1 102 ? 8.062 6.094 -9.164 1 97.81 102 GLY B CA 1
ATOM 2715 C C . GLY B 1 102 ? 8.242 6.816 -7.844 1 97.81 102 GLY B C 1
ATOM 2716 O O . GLY B 1 102 ? 7.703 6.391 -6.82 1 97.81 102 GLY B O 1
ATOM 2717 N N . ARG B 1 103 ? 9.023 7.793 -7.852 1 96.56 103 ARG B N 1
ATOM 2718 C CA . ARG B 1 103 ? 9.359 8.523 -6.633 1 96.56 103 ARG B CA 1
ATOM 2719 C C . ARG B 1 103 ? 8.398 9.688 -6.41 1 96.56 103 ARG B C 1
ATOM 2721 O O . ARG B 1 103 ? 7.926 10.297 -7.367 1 96.56 103 ARG B O 1
ATOM 2728 N N . GLU B 1 104 ? 8.141 9.969 -5.195 1 94.19 104 GLU B N 1
ATOM 2729 C CA . GLU B 1 104 ? 7.273 11.086 -4.836 1 94.19 104 GLU B CA 1
ATOM 2730 C C . GLU B 1 104 ? 7.832 12.406 -5.359 1 94.19 104 GLU B C 1
ATOM 2732 O O . GLU B 1 104 ? 7.07 13.312 -5.711 1 94.19 104 GLU B O 1
ATOM 2737 N N . SER B 1 105 ? 9.141 12.516 -5.457 1 91.69 105 SER B N 1
ATOM 2738 C CA . SER B 1 105 ? 9.797 13.719 -5.953 1 91.69 105 SER B CA 1
ATOM 2739 C C . SER B 1 105 ? 9.711 13.812 -7.473 1 91.69 105 SER B C 1
ATOM 2741 O O . SER B 1 105 ? 10.109 14.812 -8.062 1 91.69 105 SER B O 1
ATOM 2743 N N . GLY B 1 106 ? 9.18 12.859 -8.039 1 91.88 106 GLY B N 1
ATOM 2744 C CA . GLY B 1 106 ? 9.062 12.836 -9.492 1 91.88 106 GLY B CA 1
ATOM 2745 C C . GLY B 1 106 ? 10.125 11.984 -10.164 1 91.88 106 GLY B C 1
ATOM 2746 O O . GLY B 1 106 ? 11.32 12.133 -9.883 1 91.88 106 GLY B O 1
ATOM 2747 N N . SER B 1 107 ? 9.734 11.031 -10.914 1 94.5 107 SER B N 1
ATOM 2748 C CA . SER B 1 107 ? 10.594 10.141 -11.688 1 94.5 107 SER B CA 1
ATOM 2749 C C . SER B 1 107 ? 9.781 9.289 -12.656 1 94.5 107 SER B C 1
ATOM 2751 O O . SER B 1 107 ? 8.547 9.32 -12.641 1 94.5 107 SER B O 1
ATOM 2753 N N . ALA B 1 108 ? 10.531 8.617 -13.516 1 96 108 ALA B N 1
ATOM 2754 C CA . ALA B 1 108 ? 9.875 7.527 -14.242 1 96 108 ALA B CA 1
ATOM 2755 C C . ALA B 1 108 ? 9.375 6.453 -13.281 1 96 108 ALA B C 1
ATOM 2757 O O . ALA B 1 108 ? 9.828 6.371 -12.141 1 96 108 ALA B O 1
ATOM 2758 N N . PRO B 1 109 ? 8.461 5.645 -13.719 1 97.94 109 PRO B N 1
ATOM 2759 C CA . PRO B 1 109 ? 7.969 4.57 -12.859 1 97.94 109 PRO B CA 1
ATOM 2760 C C . PRO B 1 109 ? 9.086 3.643 -12.375 1 97.94 109 PRO B C 1
ATOM 2762 O O . PRO B 1 109 ? 10.102 3.482 -13.055 1 97.94 109 PRO B O 1
ATOM 27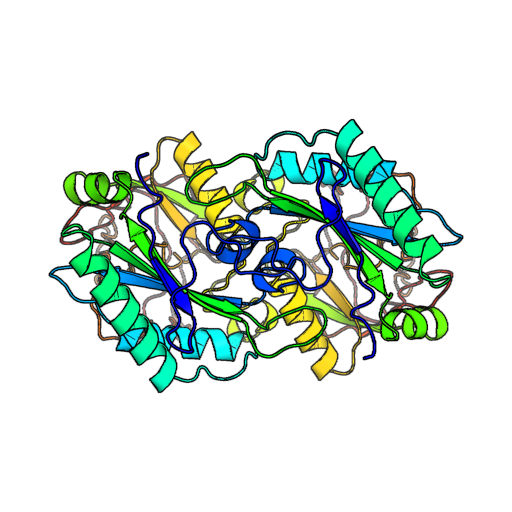65 N N . THR B 1 110 ? 8.938 3.156 -11.18 1 98.06 110 THR B N 1
ATOM 2766 C CA . THR B 1 110 ? 9.781 2.078 -10.68 1 98.06 110 THR B CA 1
ATOM 2767 C C . THR B 1 110 ? 9.273 0.723 -11.156 1 98.06 110 THR B C 1
ATOM 2769 O O . THR B 1 110 ? 8.078 0.428 -11.047 1 98.06 110 THR B O 1
ATOM 2772 N N . ALA B 1 111 ? 10.125 -0.078 -11.758 1 98.62 111 ALA B N 1
ATOM 2773 C CA . ALA B 1 111 ? 9.742 -1.382 -12.289 1 98.62 111 ALA B CA 1
ATOM 2774 C C . ALA B 1 111 ? 10.867 -2.398 -12.117 1 98.62 111 ALA B C 1
ATOM 2776 O O . ALA B 1 111 ? 12.023 -2.117 -12.445 1 98.62 111 ALA B O 1
ATOM 2777 N N . TYR B 1 112 ? 10.516 -3.555 -11.555 1 98.62 112 TYR B N 1
ATOM 2778 C CA . TYR B 1 112 ? 11.5 -4.621 -11.43 1 98.62 112 TYR B CA 1
ATOM 2779 C C . TYR B 1 112 ? 10.82 -5.977 -11.25 1 98.62 112 TYR B C 1
ATOM 2781 O O . TYR B 1 112 ? 9.617 -6.043 -11 1 98.62 112 TYR B O 1
ATOM 2789 N N . VAL B 1 113 ? 11.578 -6.992 -11.469 1 98.62 113 VAL B N 1
ATOM 2790 C CA . VAL B 1 113 ? 11.188 -8.383 -11.289 1 98.62 113 VAL B CA 1
ATOM 2791 C C . VAL B 1 113 ? 12.008 -9.016 -10.172 1 98.62 113 VAL B C 1
ATOM 2793 O O . VAL B 1 113 ? 13.219 -8.797 -10.078 1 98.62 113 VAL B O 1
ATOM 2796 N N . MET B 1 114 ? 11.32 -9.742 -9.336 1 97.5 114 MET B N 1
ATOM 2797 C CA . MET B 1 114 ? 12.07 -10.5 -8.336 1 97.5 114 MET B CA 1
ATOM 2798 C C . MET B 1 114 ? 11.586 -11.953 -8.289 1 97.5 114 MET B C 1
ATOM 2800 O O . MET B 1 114 ? 10.414 -12.227 -8.555 1 97.5 114 MET B O 1
ATOM 2804 N N . VAL B 1 115 ? 12.469 -12.836 -7.973 1 96.56 115 VAL B N 1
ATOM 2805 C CA . VAL B 1 115 ? 12.141 -14.25 -7.797 1 96.56 115 VAL B CA 1
ATOM 2806 C C . VAL B 1 115 ? 12.586 -14.719 -6.414 1 96.56 115 VAL B C 1
ATOM 2808 O O . VAL B 1 115 ? 13.727 -14.477 -6.016 1 96.56 115 VAL B O 1
ATOM 2811 N N . ASN B 1 116 ? 11.695 -15.281 -5.691 1 94.31 116 ASN B N 1
ATOM 2812 C CA . ASN B 1 116 ? 11.961 -15.875 -4.387 1 94.31 116 ASN B CA 1
ATOM 2813 C C . ASN B 1 116 ? 11.477 -17.328 -4.324 1 94.31 116 ASN B C 1
ATOM 2815 O O . ASN B 1 116 ? 10.688 -17.75 -5.164 1 94.31 116 ASN B O 1
ATOM 2819 N N . PRO B 1 117 ? 12.031 -18.078 -3.383 1 92.94 117 PRO B N 1
ATOM 2820 C CA . PRO B 1 117 ? 11.5 -19.438 -3.217 1 92.94 117 PRO B CA 1
ATOM 2821 C C . PRO B 1 117 ? 10.008 -19.453 -2.916 1 92.94 117 PRO B C 1
ATOM 2823 O O . PRO B 1 117 ? 9.5 -18.562 -2.23 1 92.94 117 PRO B O 1
ATOM 2826 N N . VAL B 1 118 ? 9.375 -20.453 -3.471 1 90 118 VAL B N 1
ATOM 2827 C CA . VAL B 1 118 ? 7.988 -20.672 -3.072 1 90 118 VAL B CA 1
ATOM 2828 C C . VAL B 1 118 ? 7.938 -21.109 -1.606 1 90 118 VAL B C 1
ATOM 2830 O O . VAL B 1 118 ? 8.617 -22.047 -1.205 1 90 118 VAL B O 1
ATOM 2833 N N . PRO B 1 119 ? 7.172 -20.406 -0.849 1 83.69 119 PRO B N 1
ATOM 2834 C CA . PRO B 1 119 ? 7.098 -20.766 0.566 1 83.69 119 PRO B CA 1
ATOM 2835 C C . PRO B 1 119 ? 6.652 -22.219 0.775 1 83.69 119 PRO B C 1
ATOM 2837 O O . PRO B 1 119 ? 5.812 -22.719 0.027 1 83.69 119 PRO B O 1
ATOM 2840 N N . GLU B 1 120 ? 7.207 -22.844 1.759 1 82.19 120 GLU B N 1
ATOM 2841 C CA . GLU B 1 120 ? 6.902 -24.234 2.088 1 82.19 120 GLU B CA 1
ATOM 2842 C C . GLU B 1 120 ? 5.406 -24.438 2.328 1 82.19 120 GLU B C 1
ATOM 2844 O O . GLU B 1 120 ? 4.84 -25.469 1.963 1 82.19 120 GLU B O 1
ATOM 2849 N N . ARG B 1 121 ? 4.832 -23.453 2.92 1 77.06 121 ARG B N 1
ATOM 2850 C CA . ARG B 1 121 ? 3.408 -23.531 3.225 1 77.06 121 ARG B CA 1
ATOM 2851 C C . ARG B 1 121 ? 2.588 -23.734 1.954 1 77.06 121 ARG B C 1
ATOM 2853 O O . ARG B 1 121 ? 1.566 -24.422 1.971 1 77.06 121 ARG B O 1
ATOM 2860 N N . VAL B 1 122 ? 3.055 -23.172 0.932 1 75 122 VAL B N 1
ATOM 2861 C CA . VAL B 1 122 ? 2.35 -23.297 -0.34 1 75 122 VAL B CA 1
ATOM 2862 C C . VAL B 1 122 ? 2.432 -24.75 -0.828 1 75 122 VAL B C 1
ATOM 2864 O O . VAL B 1 122 ? 1.439 -25.312 -1.301 1 75 122 VAL B O 1
ATOM 2867 N N . ALA B 1 123 ? 3.59 -25.297 -0.673 1 70.81 123 ALA B N 1
ATOM 2868 C CA . ALA B 1 123 ? 3.756 -26.688 -1.055 1 70.81 123 ALA B CA 1
ATOM 2869 C C . ALA B 1 123 ? 2.854 -27.594 -0.22 1 70.81 123 ALA B C 1
ATOM 2871 O O . ALA B 1 123 ? 2.25 -28.531 -0.745 1 70.81 123 ALA B O 1
ATOM 2872 N N . ALA B 1 124 ? 2.773 -27.344 1.003 1 73.31 124 ALA B N 1
ATOM 2873 C CA . ALA B 1 124 ? 1.945 -28.141 1.903 1 73.31 124 ALA B CA 1
ATOM 2874 C C . ALA B 1 124 ? 0.468 -28.016 1.544 1 73.31 124 ALA B C 1
ATOM 2876 O O . ALA B 1 124 ? -0.266 -29.016 1.557 1 73.31 124 ALA B O 1
ATOM 2877 N N . VAL B 1 125 ? 0.08 -26.891 1.224 1 69.81 125 VAL B N 1
ATOM 2878 C CA . VAL B 1 125 ? -1.306 -26.594 0.866 1 69.81 125 VAL B CA 1
ATOM 2879 C C . VAL B 1 125 ? -1.666 -27.328 -0.425 1 69.81 125 VAL B C 1
ATOM 2881 O O . VAL B 1 125 ? -2.773 -27.859 -0.561 1 69.81 125 VAL B O 1
ATOM 2884 N N . ARG B 1 126 ? -0.767 -27.391 -1.309 1 67.5 126 ARG B N 1
ATOM 2885 C CA . ARG B 1 126 ? -0.998 -28.078 -2.572 1 67.5 126 ARG B CA 1
ATOM 2886 C C . ARG B 1 126 ? -1.218 -29.562 -2.344 1 67.5 126 ARG B C 1
ATOM 2888 O O . ARG B 1 126 ? -1.993 -30.203 -3.062 1 67.5 126 ARG B O 1
ATOM 2895 N N . ARG B 1 127 ? -0.594 -30.078 -1.299 1 67.5 127 ARG B N 1
ATOM 2896 C CA . ARG B 1 127 ? -0.666 -31.5 -1.01 1 67.5 127 ARG B CA 1
ATOM 2897 C C . ARG B 1 127 ? -1.889 -31.828 -0.159 1 67.5 127 ARG B C 1
ATOM 2899 O O . ARG B 1 127 ? -2.598 -32.812 -0.43 1 67.5 127 ARG B O 1
ATOM 2906 N N . ALA B 1 128 ? -2.164 -31.016 0.813 1 69.5 128 ALA B N 1
ATOM 2907 C CA . ALA B 1 128 ? -3.123 -31.391 1.844 1 69.5 128 ALA B CA 1
ATOM 2908 C C . ALA B 1 128 ? -4.367 -30.516 1.794 1 69.5 128 ALA B C 1
ATOM 2910 O O . ALA B 1 128 ? -5.379 -30.812 2.428 1 69.5 128 ALA B O 1
ATOM 2911 N N . GLY B 1 129 ? -4.336 -29.594 1.014 1 69.94 129 GLY B N 1
ATOM 2912 C CA . GLY B 1 129 ? -5.406 -28.609 1.042 1 69.94 129 GLY B CA 1
ATOM 2913 C C . GLY B 1 129 ? -5.238 -27.562 2.135 1 69.94 129 GLY B C 1
ATOM 2914 O O . GLY B 1 129 ? -4.266 -27.609 2.893 1 69.94 129 GLY B O 1
ATOM 2915 N N . VAL B 1 130 ? -6.121 -26.531 2.1 1 73.5 130 VAL B N 1
ATOM 2916 C CA . VAL B 1 130 ? -6.02 -25.469 3.092 1 73.5 130 VAL B CA 1
ATOM 2917 C C . VAL B 1 130 ? -7.406 -25.125 3.627 1 73.5 130 VAL B C 1
ATOM 2919 O O . VAL B 1 130 ? -8.383 -25.125 2.877 1 73.5 130 VAL B O 1
ATOM 2922 N N . ALA B 1 131 ? -7.504 -24.984 4.914 1 76.56 131 ALA B N 1
ATOM 2923 C CA . ALA B 1 131 ? -8.711 -24.438 5.512 1 76.56 131 ALA B CA 1
ATOM 2924 C C . ALA B 1 131 ? -8.797 -22.922 5.27 1 76.56 131 ALA B C 1
ATOM 2926 O O . ALA B 1 131 ? -7.797 -22.219 5.355 1 76.56 131 ALA B O 1
ATOM 2927 N N . ALA B 1 132 ? -10.008 -22.484 4.797 1 81.19 132 ALA B N 1
ATOM 2928 C CA . ALA B 1 132 ? -10.227 -21.047 4.562 1 81.19 132 ALA B CA 1
ATOM 2929 C C . ALA B 1 132 ? -11.43 -20.547 5.359 1 81.19 132 ALA B C 1
ATOM 2931 O O . ALA B 1 132 ? -12.344 -21.312 5.672 1 81.19 132 ALA B O 1
ATOM 2932 N N . ILE B 1 133 ? -11.391 -19.281 5.715 1 81.25 133 ILE B N 1
ATOM 2933 C CA . ILE B 1 133 ? -12.555 -18.641 6.324 1 81.25 133 ILE B CA 1
ATOM 2934 C C . ILE B 1 133 ? -13.055 -17.516 5.418 1 81.25 133 ILE B C 1
ATOM 2936 O O . ILE B 1 133 ? -12.297 -16.984 4.602 1 81.25 133 ILE B O 1
ATOM 2940 N N . THR B 1 134 ? -14.359 -17.25 5.555 1 82 134 THR B N 1
ATOM 2941 C CA . THR B 1 134 ? -14.922 -16.109 4.832 1 82 134 THR B CA 1
ATOM 2942 C C . THR B 1 134 ? -14.836 -14.836 5.672 1 82 134 THR B C 1
ATOM 2944 O O . THR B 1 134 ? -15.07 -14.867 6.883 1 82 134 THR B O 1
ATOM 2947 N N . LEU B 1 135 ? -14.398 -13.844 5.035 1 87.69 135 LEU B N 1
ATOM 2948 C CA . LEU B 1 135 ? -14.367 -12.539 5.68 1 87.69 135 LEU B CA 1
ATOM 2949 C C . LEU B 1 135 ? -15.062 -11.492 4.816 1 87.69 135 LEU B C 1
ATOM 2951 O O . LEU B 1 135 ? -14.977 -11.539 3.59 1 87.69 135 LEU B O 1
ATOM 2955 N N . ASP B 1 136 ? -15.711 -10.602 5.48 1 86 136 ASP B N 1
ATOM 2956 C CA . ASP B 1 136 ? -16.328 -9.469 4.781 1 86 136 ASP B CA 1
ATOM 2957 C C . ASP B 1 136 ? -15.266 -8.516 4.238 1 86 136 ASP B C 1
ATOM 2959 O O . ASP B 1 136 ? -14.359 -8.109 4.969 1 86 136 ASP B O 1
ATOM 2963 N N . ARG B 1 137 ? -15.445 -8.195 2.979 1 87.12 137 ARG B N 1
ATOM 2964 C CA . ARG B 1 137 ? -14.5 -7.273 2.361 1 87.12 137 ARG B CA 1
ATOM 2965 C C . ARG B 1 137 ? -14.875 -5.824 2.66 1 87.12 137 ARG B C 1
ATOM 2967 O O . ARG B 1 137 ? -14.055 -4.922 2.514 1 87.12 137 ARG B O 1
ATOM 2974 N N . GLY B 1 138 ? -16.156 -5.613 3.006 1 82.94 138 GLY B N 1
ATOM 2975 C CA . GLY B 1 138 ? -16.656 -4.289 3.32 1 82.94 138 GLY B CA 1
ATOM 2976 C C . GLY B 1 138 ? -17.078 -3.502 2.094 1 82.94 138 GLY B C 1
ATOM 2977 O O . GLY B 1 138 ? -17.672 -2.43 2.209 1 82.94 138 GLY B O 1
ATOM 2978 N N . LEU B 1 139 ? -16.766 -3.973 0.904 1 86.12 139 LEU B N 1
ATOM 2979 C CA . LEU B 1 139 ? -17.062 -3.287 -0.35 1 86.12 139 LEU B CA 1
ATOM 2980 C C . LEU B 1 139 ? -18.109 -4.051 -1.15 1 86.12 139 LEU B C 1
ATOM 2982 O O . LEU B 1 139 ? -18.156 -5.281 -1.105 1 86.12 139 LEU B O 1
ATOM 2986 N N . PRO B 1 140 ? -18.875 -3.311 -1.915 1 77.19 140 PRO B N 1
ATOM 2987 C CA . PRO B 1 140 ? -19.844 -3.988 -2.773 1 77.19 140 PRO B CA 1
ATOM 2988 C C . PRO B 1 140 ? -19.219 -4.523 -4.062 1 77.19 140 PRO B C 1
ATOM 2990 O O . PRO B 1 140 ? -18.219 -3.98 -4.543 1 77.19 140 PRO B O 1
ATOM 2993 N N . ALA B 1 141 ? -19.766 -5.602 -4.508 1 73.62 141 ALA B N 1
ATOM 2994 C CA . ALA B 1 141 ? -19.344 -6.133 -5.801 1 73.62 141 ALA B CA 1
ATOM 2995 C C . ALA B 1 141 ? -20.047 -5.398 -6.945 1 73.62 141 ALA B C 1
ATOM 2997 O O . ALA B 1 141 ? -19.438 -5.129 -7.98 1 73.62 141 ALA B O 1
ATOM 2998 N N . VAL B 1 142 ? -21.266 -5.059 -6.691 1 71.12 142 VAL B N 1
ATOM 2999 C CA . VAL B 1 142 ? -22.062 -4.406 -7.723 1 71.12 142 VAL B CA 1
ATOM 3000 C C . VAL B 1 142 ? -21.891 -2.893 -7.641 1 71.12 142 VAL B C 1
ATOM 3002 O O . VAL B 1 142 ? -21.875 -2.322 -6.547 1 71.12 142 VAL B O 1
ATOM 3005 N N . GLY B 1 143 ? -21.75 -2.236 -8.773 1 76.38 143 GLY B N 1
ATOM 3006 C CA . GLY B 1 143 ? -21.656 -0.787 -8.828 1 76.38 143 GLY B CA 1
ATOM 3007 C C . GLY B 1 143 ? -20.234 -0.281 -8.625 1 76.38 143 GLY B C 1
ATOM 3008 O O . GLY B 1 143 ? -20.016 0.922 -8.469 1 76.38 143 GLY B O 1
ATOM 3009 N N . ALA B 1 144 ? -19.344 -1.216 -8.609 1 78.25 144 ALA B N 1
ATOM 3010 C CA . ALA B 1 144 ? -17.953 -0.838 -8.414 1 78.25 144 ALA B CA 1
ATOM 3011 C C . ALA B 1 144 ? -17.469 0.063 -9.547 1 78.25 144 ALA B C 1
ATOM 3013 O O . ALA B 1 144 ? -16.609 0.929 -9.328 1 78.25 144 ALA B O 1
ATOM 3014 N N . ASP B 1 145 ? -18.078 -0.097 -10.625 1 82.62 145 ASP B N 1
ATOM 3015 C CA . ASP B 1 145 ? -17.672 0.684 -11.797 1 82.62 145 ASP B CA 1
ATOM 3016 C C . ASP B 1 145 ? -18 2.164 -11.602 1 82.62 145 ASP B C 1
ATOM 3018 O O . ASP B 1 145 ? -17.375 3.025 -12.234 1 82.62 145 ASP B O 1
ATOM 3022 N N . ALA B 1 146 ? -18.953 2.465 -10.75 1 87.12 146 ALA B N 1
ATOM 3023 C CA . ALA B 1 146 ? -19.344 3.848 -10.5 1 87.12 146 ALA B CA 1
ATOM 3024 C C . ALA B 1 146 ? -18.391 4.527 -9.531 1 87.12 146 ALA B C 1
ATOM 3026 O O . ALA B 1 146 ? -18.438 5.746 -9.336 1 87.12 146 ALA B O 1
ATOM 3027 N N . MET B 1 147 ? -17.531 3.758 -9.031 1 92.19 147 MET B N 1
ATOM 3028 C CA . MET B 1 147 ? -16.578 4.277 -8.055 1 92.19 147 MET B CA 1
ATOM 3029 C C . MET B 1 147 ? -15.141 3.902 -8.438 1 92.19 147 MET B C 1
ATOM 3031 O O . MET B 1 147 ? -14.469 3.178 -7.703 1 92.19 147 MET B O 1
ATOM 3035 N N . PRO B 1 148 ? -14.68 4.473 -9.547 1 93.31 148 PRO B N 1
ATOM 3036 C CA . PRO B 1 148 ? -13.375 4.055 -10.07 1 93.31 148 PRO B CA 1
ATOM 3037 C C . PRO B 1 148 ? -12.234 4.309 -9.086 1 93.31 148 PRO B C 1
ATOM 3039 O O . PRO B 1 148 ? -11.188 3.66 -9.164 1 93.31 148 PRO B O 1
ATOM 3042 N N . TRP B 1 149 ? -12.43 5.184 -8.078 1 94.56 149 TRP B N 1
ATOM 3043 C CA . TRP B 1 149 ? -11.383 5.508 -7.113 1 94.56 149 TRP B CA 1
ATOM 3044 C C . TRP B 1 149 ? -11.164 4.355 -6.137 1 94.56 149 TRP B C 1
ATOM 3046 O O . TRP B 1 149 ? -10.156 4.312 -5.43 1 94.56 149 TRP B O 1
ATOM 3056 N N . LEU B 1 150 ? -12.047 3.389 -6.125 1 93.56 150 LEU B N 1
ATOM 3057 C CA . LEU B 1 150 ? -11.898 2.248 -5.227 1 93.56 150 LEU B CA 1
ATOM 3058 C C . LEU B 1 150 ? -11 1.182 -5.848 1 93.56 150 LEU B C 1
ATOM 3060 O O . LEU B 1 150 ? -10.617 0.222 -5.18 1 93.56 150 LEU B O 1
ATOM 3064 N N . LEU B 1 151 ? -10.703 1.319 -7.055 1 94.88 151 LEU B N 1
ATOM 3065 C CA . LEU B 1 151 ? -9.703 0.518 -7.754 1 94.88 151 LEU B CA 1
ATOM 3066 C C . LEU B 1 151 ? -10.102 -0.954 -7.77 1 94.88 151 LEU B C 1
ATOM 3068 O O . LEU B 1 151 ? -9.242 -1.834 -7.645 1 94.88 151 LEU B O 1
ATOM 3072 N N . ALA B 1 152 ? -11.383 -1.153 -7.859 1 87.25 152 ALA B N 1
ATOM 3073 C CA . ALA B 1 152 ? -11.852 -2.531 -7.969 1 87.25 152 ALA B CA 1
ATOM 3074 C C . ALA B 1 152 ? -11.266 -3.217 -9.203 1 87.25 152 ALA B C 1
ATOM 3076 O O . ALA B 1 152 ? -11.305 -2.664 -10.305 1 87.25 152 ALA B O 1
ATOM 3077 N N . GLY B 1 153 ? -10.641 -4.363 -8.977 1 86.69 153 GLY B N 1
ATOM 3078 C CA . GLY B 1 153 ? -10.094 -5.129 -10.086 1 86.69 153 GLY B CA 1
ATOM 3079 C C . GLY B 1 153 ? -8.602 -4.922 -10.281 1 86.69 153 GLY B C 1
ATOM 3080 O O . GLY B 1 153 ? -7.949 -5.699 -10.977 1 86.69 153 GLY B O 1
ATOM 3081 N N . ALA B 1 154 ? -8.109 -3.854 -9.711 1 95.19 154 ALA B N 1
ATOM 3082 C CA . ALA B 1 154 ? -6.668 -3.627 -9.812 1 95.19 154 ALA B CA 1
ATOM 3083 C C . ALA B 1 154 ? -5.914 -4.426 -8.75 1 95.19 154 ALA B C 1
ATOM 3085 O O . ALA B 1 154 ? -6.316 -4.457 -7.586 1 95.19 154 ALA B O 1
ATOM 3086 N N . LYS B 1 155 ? -4.902 -5.109 -9.164 1 96.5 155 LYS B N 1
ATOM 3087 C CA . LYS B 1 155 ? -4.012 -5.793 -8.227 1 96.5 155 LYS B CA 1
ATOM 3088 C C . LYS B 1 155 ? -2.896 -4.867 -7.758 1 96.5 155 LYS B C 1
ATOM 3090 O O . LYS B 1 155 ? -1.777 -4.918 -8.273 1 96.5 155 LYS B O 1
ATOM 3095 N N . THR B 1 156 ? -3.193 -4.066 -6.715 1 98.19 156 THR B N 1
ATOM 3096 C CA . THR B 1 156 ? -2.338 -2.953 -6.316 1 98.19 156 THR B CA 1
ATOM 3097 C C . THR B 1 156 ? -1.331 -3.395 -5.258 1 98.19 156 THR B C 1
ATOM 3099 O O . THR B 1 156 ? -1.474 -4.469 -4.668 1 98.19 156 THR B O 1
ATOM 3102 N N . LEU B 1 157 ? -0.317 -2.58 -5.062 1 98.75 157 LEU B N 1
ATOM 3103 C CA . LEU B 1 157 ? 0.68 -2.781 -4.016 1 98.75 157 LEU B CA 1
ATOM 3104 C C . LEU B 1 157 ? 0.122 -2.391 -2.65 1 98.75 157 LEU B C 1
ATOM 3106 O O . LEU B 1 157 ? 0.774 -2.6 -1.626 1 98.75 157 LEU B O 1
ATOM 3110 N N . SER B 1 158 ? -1.054 -1.831 -2.588 1 98.38 158 SER B N 1
ATOM 3111 C CA . SER B 1 158 ? -1.765 -1.562 -1.342 1 98.38 158 SER B CA 1
ATOM 3112 C C . SER B 1 158 ? -2.523 -2.795 -0.862 1 98.38 158 SER B C 1
ATOM 3114 O O . SER B 1 158 ? -3.734 -2.904 -1.065 1 98.38 158 SER B O 1
ATOM 3116 N N . TYR B 1 159 ? -1.816 -3.623 -0.113 1 97.19 159 TYR B N 1
ATOM 3117 C CA . TYR B 1 159 ? -2.275 -4.977 0.185 1 97.19 159 TYR B CA 1
ATOM 3118 C C . TYR B 1 159 ? -2.4 -5.191 1.688 1 97.19 159 TYR B C 1
ATOM 3120 O O . TYR B 1 159 ? -2.463 -6.328 2.156 1 97.19 159 TYR B O 1
ATOM 3128 N N . ALA B 1 160 ? -2.447 -4.164 2.473 1 97.75 160 ALA B N 1
ATOM 3129 C CA . ALA B 1 160 ? -2.445 -4.285 3.93 1 97.75 160 ALA B CA 1
ATOM 3130 C C . ALA B 1 160 ? -3.67 -5.055 4.418 1 97.75 160 ALA B C 1
ATOM 3132 O O . ALA B 1 160 ? -3.57 -5.879 5.332 1 97.75 160 ALA B O 1
ATOM 3133 N N . VAL B 1 161 ? -4.824 -4.809 3.824 1 95.75 161 VAL B N 1
ATOM 3134 C CA . VAL B 1 161 ? -6.051 -5.477 4.25 1 95.75 161 VAL B CA 1
ATOM 3135 C C . VAL B 1 161 ? -5.945 -6.977 3.973 1 95.75 161 VAL B C 1
ATOM 3137 O O . VAL B 1 161 ? -6.316 -7.797 4.812 1 95.75 161 VAL B O 1
ATOM 3140 N N . ASN B 1 162 ? -5.422 -7.32 2.795 1 94.44 162 ASN B N 1
ATOM 3141 C CA . ASN B 1 162 ? -5.227 -8.727 2.475 1 94.44 162 ASN B CA 1
ATOM 3142 C C . ASN B 1 162 ? -4.293 -9.406 3.471 1 94.44 162 ASN B C 1
ATOM 3144 O O . ASN B 1 162 ? -4.57 -10.516 3.932 1 94.44 162 ASN B O 1
ATOM 3148 N N . MET B 1 163 ? -3.268 -8.695 3.797 1 96.31 163 MET B N 1
ATOM 3149 C CA . MET B 1 163 ? -2.312 -9.25 4.75 1 96.31 163 MET B CA 1
ATOM 3150 C C . MET B 1 163 ? -2.941 -9.398 6.129 1 96.31 163 MET B C 1
ATOM 3152 O O . MET B 1 163 ? -2.74 -10.414 6.805 1 96.31 163 MET B O 1
ATOM 3156 N N . ALA B 1 164 ? -3.674 -8.391 6.512 1 97 164 ALA B N 1
ATOM 3157 C CA . ALA B 1 164 ? -4.348 -8.445 7.809 1 97 164 ALA B CA 1
ATOM 3158 C C . ALA B 1 164 ? -5.379 -9.57 7.848 1 97 164 ALA B C 1
ATOM 3160 O O . ALA B 1 164 ? -5.52 -10.258 8.859 1 97 164 ALA B O 1
ATOM 3161 N N . ALA B 1 165 ? -6.098 -9.766 6.766 1 94.5 165 ALA B N 1
ATOM 3162 C CA . ALA B 1 165 ? -7.082 -10.836 6.668 1 94.5 165 ALA B CA 1
ATOM 3163 C C . ALA B 1 165 ? -6.422 -12.203 6.812 1 94.5 165 ALA B C 1
ATOM 3165 O O . ALA B 1 165 ? -6.949 -13.086 7.488 1 94.5 165 ALA B O 1
ATOM 3166 N N . LEU B 1 166 ? -5.277 -12.352 6.207 1 92.94 166 LEU B N 1
ATOM 3167 C CA . LEU B 1 166 ? -4.555 -13.609 6.312 1 92.94 166 LEU B CA 1
ATOM 3168 C C . LEU B 1 166 ? -4.094 -13.859 7.742 1 92.94 166 LEU B C 1
ATOM 3170 O O . LEU B 1 166 ? -4.16 -14.984 8.234 1 92.94 166 LEU B O 1
ATOM 3174 N N . ARG B 1 167 ? -3.617 -12.82 8.391 1 95.62 167 ARG B N 1
ATOM 3175 C CA . ARG B 1 167 ? -3.223 -12.969 9.789 1 95.62 167 ARG B CA 1
ATOM 3176 C C . ARG B 1 167 ? -4.422 -13.328 10.664 1 95.62 167 ARG B C 1
ATOM 3178 O O . ARG B 1 167 ? -4.32 -14.188 11.547 1 95.62 167 ARG B O 1
ATOM 3185 N N . HIS B 1 168 ? -5.566 -12.695 10.383 1 94.31 168 HIS B N 1
ATOM 3186 C CA . HIS B 1 168 ? -6.793 -12.992 11.109 1 94.31 168 HIS B CA 1
ATOM 3187 C C . HIS B 1 168 ? -7.203 -14.453 10.922 1 94.31 168 HIS B C 1
ATOM 3189 O O . HIS B 1 168 ? -7.551 -15.133 11.883 1 94.31 168 HIS B O 1
ATOM 3195 N N . ALA B 1 169 ? -7.109 -14.906 9.695 1 89.69 169 ALA B N 1
ATOM 3196 C CA . ALA B 1 169 ? -7.438 -16.297 9.383 1 89.69 169 ALA B CA 1
ATOM 3197 C C . ALA B 1 169 ? -6.492 -17.266 10.094 1 89.69 169 ALA B C 1
ATOM 3199 O O . ALA B 1 169 ? -6.93 -18.266 10.664 1 89.69 169 ALA B O 1
ATOM 3200 N N . ALA B 1 170 ? -5.227 -16.938 10.102 1 92.5 170 ALA B N 1
ATOM 3201 C CA . ALA B 1 170 ? -4.234 -17.781 10.766 1 92.5 170 ALA B CA 1
ATOM 3202 C C . ALA B 1 170 ? -4.523 -17.906 12.258 1 92.5 170 ALA B C 1
ATOM 3204 O O . ALA B 1 170 ? -4.391 -18.984 12.836 1 92.5 170 ALA B O 1
ATOM 3205 N N . ASN B 1 171 ? -4.93 -16.828 12.836 1 93.44 171 ASN B N 1
ATOM 3206 C CA . ASN B 1 171 ? -5.27 -16.828 14.258 1 93.44 171 ASN B CA 1
ATOM 3207 C C . ASN B 1 171 ? -6.465 -17.719 14.555 1 93.44 171 ASN B C 1
ATOM 3209 O O . ASN B 1 171 ? -6.688 -18.109 15.703 1 93.44 171 ASN B O 1
ATOM 3213 N N . GLN B 1 172 ? -7.18 -18.047 13.516 1 89.69 172 GLN B N 1
ATOM 3214 C CA . GLN B 1 172 ? -8.344 -18.922 13.664 1 89.69 172 GLN B CA 1
ATOM 3215 C C . GLN B 1 172 ? -8.047 -20.328 13.133 1 89.69 172 GLN B C 1
ATOM 3217 O O . GLN B 1 172 ? -8.969 -21.125 12.93 1 89.69 172 GLN B O 1
ATOM 3222 N N . GLY B 1 173 ? -6.793 -20.5 12.766 1 86.56 173 GLY B N 1
ATOM 3223 C CA . GLY B 1 173 ? -6.363 -21.812 12.328 1 86.56 173 GLY B CA 1
ATOM 3224 C C . GLY B 1 173 ? -6.594 -22.062 10.844 1 86.56 173 GLY B C 1
ATOM 3225 O O . GLY B 1 173 ? -6.551 -23.203 10.383 1 86.56 173 GLY B O 1
ATOM 3226 N N . ALA B 1 174 ? -6.918 -21.047 10.125 1 84.69 174 ALA B N 1
ATOM 3227 C CA . ALA B 1 174 ? -7.137 -21.156 8.688 1 84.69 174 ALA B CA 1
ATOM 3228 C C . ALA B 1 174 ? -5.945 -20.609 7.906 1 84.69 174 ALA B C 1
ATOM 3230 O O . ALA B 1 174 ? -5.293 -19.672 8.336 1 84.69 174 ALA B O 1
ATOM 3231 N N . GLY B 1 175 ? -5.691 -21.203 6.742 1 81.88 175 GLY B N 1
ATOM 3232 C CA . GLY B 1 175 ? -4.531 -20.828 5.949 1 81.88 175 GLY B CA 1
ATOM 3233 C C . GLY B 1 175 ? -4.867 -19.875 4.809 1 81.88 175 GLY B C 1
ATOM 3234 O O . GLY B 1 175 ? -3.977 -19.422 4.094 1 81.88 175 GLY B O 1
ATOM 3235 N N . ASP B 1 176 ? -6.23 -19.609 4.672 1 83.19 176 ASP B N 1
ATOM 3236 C CA . ASP B 1 176 ? -6.633 -18.734 3.572 1 83.19 176 ASP B CA 1
ATOM 3237 C C . ASP B 1 176 ? -7.938 -18 3.893 1 83.19 176 ASP B C 1
ATOM 3239 O O . ASP B 1 176 ? -8.586 -18.297 4.898 1 83.19 176 ASP B O 1
ATOM 3243 N N . VAL B 1 177 ? -8.156 -16.953 3.045 1 86 177 VAL B N 1
ATOM 3244 C CA . VAL B 1 177 ? -9.344 -16.109 3.23 1 86 177 VAL B CA 1
ATOM 3245 C C . VAL B 1 177 ? -10.141 -16.062 1.93 1 86 177 VAL B C 1
ATOM 3247 O O . VAL B 1 177 ? -9.562 -15.938 0.845 1 86 177 VAL B O 1
ATOM 3250 N N . ILE B 1 178 ? -11.422 -16.156 2.037 1 80.38 178 ILE B N 1
ATOM 3251 C CA . ILE B 1 178 ? -12.375 -15.867 0.97 1 80.38 178 ILE B CA 1
ATOM 3252 C C . ILE B 1 178 ? -13.156 -14.602 1.31 1 80.38 178 ILE B C 1
ATOM 3254 O O . ILE B 1 178 ? -13.945 -14.594 2.26 1 80.38 178 ILE B O 1
ATOM 3258 N N . PHE B 1 179 ? -12.953 -13.625 0.532 1 83 179 PHE B N 1
ATOM 3259 C CA . PHE B 1 179 ? -13.664 -12.383 0.8 1 83 179 PHE B CA 1
ATOM 3260 C C . PHE B 1 179 ? -15.078 -12.438 0.243 1 83 179 PHE B C 1
ATOM 3262 O O . PHE B 1 179 ? -15.305 -12.953 -0.854 1 83 179 PHE B O 1
ATOM 3269 N N . VAL B 1 180 ? -15.914 -11.867 1.01 1 80.12 180 VAL B N 1
ATOM 3270 C CA . VAL B 1 180 ? -17.297 -11.672 0.602 1 80.12 180 VAL B CA 1
ATOM 3271 C C . VAL B 1 180 ? -17.625 -10.188 0.556 1 80.12 180 VAL B C 1
ATOM 3273 O O . VAL B 1 180 ? -17.281 -9.438 1.473 1 80.12 180 VAL B O 1
ATOM 3276 N N . SER B 1 181 ? -18.203 -9.805 -0.535 1 77.06 181 SER B N 1
ATOM 3277 C CA . SER B 1 181 ? -18.594 -8.406 -0.663 1 77.06 181 SER B CA 1
ATOM 3278 C C . SER B 1 181 ? -19.719 -8.055 0.291 1 77.06 181 SER B C 1
ATOM 3280 O O . SER B 1 181 ? -20.391 -8.953 0.825 1 77.06 181 SER B O 1
ATOM 3282 N N . SER B 1 182 ? -19.875 -6.742 0.483 1 77.69 182 SER B N 1
ATOM 3283 C CA . SER B 1 182 ? -20.922 -6.293 1.402 1 77.69 182 SER B CA 1
ATOM 3284 C C . SER B 1 182 ? -22.312 -6.645 0.882 1 77.69 182 SER B C 1
ATOM 3286 O O . SER B 1 182 ? -23.266 -6.738 1.657 1 77.69 182 SER B O 1
ATOM 3288 N N . ASP B 1 183 ? -22.391 -6.793 -0.401 1 71.88 183 ASP B N 1
ATOM 3289 C CA . ASP B 1 183 ? -23.688 -7.145 -0.977 1 71.88 183 ASP B CA 1
ATOM 3290 C C . ASP B 1 183 ? -23.797 -8.648 -1.216 1 71.88 183 ASP B C 1
ATOM 3292 O O . ASP B 1 183 ? -24.688 -9.109 -1.939 1 71.88 183 ASP B O 1
ATOM 3296 N N . GLY B 1 184 ? -22.812 -9.477 -0.767 1 68.81 184 GLY B N 1
ATOM 3297 C CA . GLY B 1 184 ? -23.016 -10.898 -0.574 1 68.81 184 GLY B CA 1
ATOM 3298 C C . GLY B 1 184 ? -22.359 -11.75 -1.65 1 68.81 184 GLY B C 1
ATOM 3299 O O . GLY B 1 184 ? -22.641 -12.945 -1.76 1 68.81 184 GLY B O 1
ATOM 3300 N N . TYR B 1 185 ? -21.484 -11.203 -2.379 1 69.56 185 TYR B N 1
ATOM 3301 C CA . TYR B 1 185 ? -20.844 -11.977 -3.434 1 69.56 185 TYR B CA 1
ATOM 3302 C C . TYR B 1 185 ? -19.453 -12.43 -3.006 1 69.56 185 TYR B C 1
ATOM 3304 O O . TYR B 1 185 ? -18.719 -11.672 -2.354 1 69.56 185 TYR B O 1
ATOM 3312 N N . VAL B 1 186 ? -19.141 -13.625 -3.303 1 71.69 186 VAL B N 1
ATOM 3313 C CA . VAL B 1 186 ? -17.797 -14.125 -3.078 1 71.69 186 VAL B CA 1
ATOM 3314 C C . VAL B 1 186 ? -16.828 -13.445 -4.047 1 71.69 186 VAL B C 1
ATOM 3316 O O . VAL B 1 186 ? -17.062 -13.406 -5.254 1 71.69 186 VAL B O 1
ATOM 3319 N N . LEU B 1 187 ? -15.992 -12.828 -3.404 1 67 187 LEU B N 1
ATOM 3320 C CA . LEU B 1 187 ? -14.984 -12.156 -4.219 1 67 187 LEU B CA 1
ATOM 3321 C C . LEU B 1 187 ? -13.789 -13.07 -4.465 1 67 187 LEU B C 1
ATOM 3323 O O . LEU B 1 187 ? -13.578 -14.031 -3.729 1 67 187 LEU B O 1
ATOM 3327 N N . GLU B 1 188 ? -13.031 -12.945 -5.617 1 53.34 188 GLU B N 1
ATOM 3328 C CA . GLU B 1 188 ? -11.906 -13.82 -5.926 1 53.34 188 GLU B CA 1
ATOM 3329 C C . GLU B 1 188 ? -10.977 -13.977 -4.723 1 53.34 188 GLU B C 1
ATOM 3331 O O . GLU B 1 188 ? -10.688 -13 -4.023 1 53.34 188 GLU B O 1
ATOM 3336 N N . GLY B 1 189 ? -11.141 -15.086 -4.051 1 44.78 189 GLY B N 1
ATOM 3337 C CA . GLY B 1 189 ? -10.094 -15.375 -3.08 1 44.78 189 GLY B CA 1
ATOM 3338 C C . GLY B 1 189 ? -8.703 -15.383 -3.686 1 44.78 189 GLY B C 1
ATOM 3339 O O . GLY B 1 189 ? -8.555 -15.359 -4.91 1 44.78 189 GLY B O 1
ATOM 3340 N N . ARG B 1 190 ? -7.648 -14.852 -2.986 1 40.59 190 ARG B N 1
ATOM 3341 C CA . ARG B 1 190 ? -6.281 -14.805 -3.496 1 40.59 190 ARG B CA 1
ATOM 3342 C C . ARG B 1 190 ? -6.008 -15.977 -4.434 1 40.59 190 ARG B C 1
ATOM 3344 O O . ARG B 1 190 ? -5.352 -15.812 -5.465 1 40.59 190 ARG B O 1
ATOM 3351 N N . ALA B 1 191 ? -6.125 -17.234 -4.086 1 39 191 ALA B N 1
ATOM 3352 C CA . ALA B 1 191 ? -5.48 -18.344 -4.781 1 39 191 ALA B CA 1
ATOM 3353 C C . ALA B 1 191 ? -6.367 -18.875 -5.906 1 39 191 ALA B C 1
ATOM 3355 O O . ALA B 1 191 ? -5.895 -19.578 -6.793 1 39 191 ALA B O 1
ATOM 3356 N N . ARG B 1 192 ? -7.746 -18.734 -5.91 1 36.47 192 ARG B N 1
ATOM 3357 C CA . ARG B 1 192 ? -8.453 -19.625 -6.836 1 36.47 192 ARG B CA 1
ATOM 3358 C C . ARG B 1 192 ? -9.703 -18.953 -7.383 1 36.47 192 ARG B C 1
ATOM 3360 O O . ARG B 1 192 ? -10.391 -18.219 -6.664 1 36.47 192 ARG B O 1
ATOM 3367 N N . ARG B 1 193 ? -9.57 -18.641 -8.82 1 32.94 193 ARG B N 1
ATOM 3368 C CA . ARG B 1 193 ? -10.758 -18.219 -9.555 1 32.94 193 ARG B CA 1
ATOM 3369 C C . ARG B 1 193 ? -11.945 -19.125 -9.234 1 32.94 193 ARG B C 1
ATOM 3371 O O . ARG B 1 193 ? -11.836 -20.344 -9.281 1 32.94 193 ARG B O 1
ATOM 3378 N N . TRP B 1 194 ? -12.938 -18.609 -8.641 1 33.75 194 TRP B N 1
ATOM 3379 C CA . TRP B 1 194 ? -14.133 -19.344 -8.25 1 33.75 194 TRP B CA 1
ATOM 3380 C C . TRP B 1 194 ? -15.156 -19.359 -9.383 1 33.75 194 TRP B C 1
ATOM 3382 O O . TRP B 1 194 ? -15.469 -18.312 -9.961 1 33.75 194 TRP B O 1
ATOM 3392 N N . SER B 1 195 ? -15.062 -20.328 -10.359 1 29.97 195 SER B N 1
ATOM 3393 C CA . SER B 1 195 ? -16.172 -20.469 -11.297 1 29.97 195 SER B CA 1
ATOM 3394 C C . SER B 1 195 ? -17.359 -21.172 -10.656 1 29.97 195 SER B C 1
ATOM 3396 O O . SER B 1 195 ? -17.188 -22.203 -10.008 1 29.97 195 SER B O 1
ATOM 3398 N N . SER B 1 196 ? -18.391 -20.469 -10.297 1 32.41 196 SER B N 1
ATOM 3399 C CA . SER B 1 196 ? -19.641 -21.094 -9.852 1 32.41 196 SER B CA 1
ATOM 3400 C C . SER B 1 196 ? -20.172 -22.094 -10.883 1 32.41 196 SER B C 1
ATOM 3402 O O . SER B 1 196 ? -20.188 -21.797 -12.078 1 32.41 196 SER B O 1
ATOM 3404 N N . PRO B 1 197 ? -20.094 -23.422 -10.633 1 29.86 197 PRO B N 1
ATOM 3405 C CA . PRO B 1 197 ? -20.844 -24.234 -11.594 1 29.86 197 PRO B CA 1
ATOM 3406 C C . PRO B 1 197 ? -22.281 -23.75 -11.758 1 29.86 197 PRO B C 1
ATOM 3408 O O . PRO B 1 197 ? -22.859 -23.188 -10.828 1 29.86 197 PRO B O 1
ATOM 3411 N N . PRO B 1 198 ? -22.781 -23.625 -13.008 1 28.67 198 PRO B N 1
ATOM 3412 C CA . PRO B 1 198 ? -24.156 -23.25 -13.359 1 28.67 198 PRO B CA 1
ATOM 3413 C C . PRO B 1 198 ? -25.203 -23.969 -12.508 1 28.67 198 PRO B C 1
ATOM 3415 O O . PRO B 1 198 ? -26.406 -23.75 -12.695 1 28.67 198 PRO B O 1
ATOM 3418 N N . THR B 1 199 ? -24.969 -25.234 -12.078 1 31.39 199 THR B N 1
ATOM 3419 C CA . THR B 1 199 ? -26.172 -26.031 -11.844 1 31.39 199 THR B CA 1
ATOM 3420 C C . THR B 1 199 ? -26.875 -25.578 -10.562 1 31.39 199 THR B C 1
ATOM 3422 O O . THR B 1 199 ? -26.219 -25.312 -9.547 1 31.39 199 THR B O 1
ATOM 3425 N N . ALA B 1 200 ? -28.188 -25.125 -10.562 1 30.98 200 ALA B N 1
ATOM 3426 C CA . ALA B 1 200 ? -29.312 -24.844 -9.68 1 30.98 200 ALA B CA 1
ATOM 3427 C C . ALA B 1 200 ? -29.375 -25.844 -8.523 1 30.98 200 ALA B C 1
ATOM 3429 O O . ALA B 1 200 ? -30.328 -25.828 -7.742 1 30.98 200 ALA B O 1
ATOM 3430 N N . THR B 1 201 ? -28.812 -27.031 -8.539 1 30.88 201 THR B N 1
ATOM 3431 C CA . THR B 1 201 ? -29.359 -27.953 -7.543 1 30.88 201 THR B CA 1
ATOM 3432 C C . THR B 1 201 ? -28.938 -27.547 -6.137 1 30.88 201 THR B C 1
ATOM 3434 O O . THR B 1 201 ? -27.875 -26.938 -5.953 1 30.88 201 THR B O 1
ATOM 3437 N N . ALA B 1 202 ? -29.906 -27.625 -5.078 1 32.31 202 ALA B N 1
ATOM 3438 C CA . ALA B 1 202 ? -30 -27.406 -3.637 1 32.31 202 ALA B CA 1
ATOM 3439 C C . ALA B 1 202 ? -28.703 -27.812 -2.939 1 32.31 202 ALA B C 1
ATOM 3441 O O . ALA B 1 202 ? -28.625 -27.797 -1.71 1 32.31 202 ALA B O 1
ATOM 3442 N N . GLY B 1 203 ? -27.797 -28.547 -3.596 1 29.92 203 GLY B N 1
ATOM 3443 C CA . GLY B 1 203 ? -26.719 -29.094 -2.785 1 29.92 203 GLY B CA 1
ATOM 3444 C C . GLY B 1 203 ? -25.641 -28.078 -2.479 1 29.92 203 GLY B C 1
ATOM 3445 O O . GLY B 1 203 ? -25.688 -26.938 -2.963 1 29.92 203 GLY B O 1
ATOM 3446 N N . PRO B 1 204 ? -24.734 -28.516 -1.594 1 31.3 204 PRO B N 1
ATOM 3447 C CA . PRO B 1 204 ? -23.578 -27.734 -1.179 1 31.3 204 PRO B CA 1
ATOM 3448 C C . PRO B 1 204 ? -22.844 -27.094 -2.357 1 31.3 204 PRO B C 1
ATOM 3450 O O . PRO B 1 204 ? -22.625 -27.75 -3.381 1 31.3 204 PRO B O 1
ATOM 3453 N N . ALA B 1 205 ? -23.266 -25.875 -2.693 1 31.91 205 ALA B N 1
ATOM 3454 C CA . ALA B 1 205 ? -22.625 -25.141 -3.777 1 31.91 205 ALA B CA 1
ATOM 3455 C C . ALA B 1 205 ? -21.125 -25.422 -3.826 1 31.91 205 ALA B C 1
ATOM 3457 O O . ALA B 1 205 ? -20.422 -25.234 -2.834 1 31.91 205 ALA B O 1
ATOM 3458 N N . GLN B 1 206 ? -20.781 -26.562 -4.406 1 29.14 206 GLN B N 1
ATOM 3459 C CA . GLN B 1 206 ? -19.391 -26.844 -4.699 1 29.14 206 GLN B CA 1
ATOM 3460 C C . GLN B 1 206 ? -18.781 -25.766 -5.602 1 29.14 206 GLN B C 1
ATOM 3462 O O . GLN B 1 206 ? -19.328 -25.469 -6.664 1 29.14 206 GLN B O 1
ATOM 3467 N N . ILE B 1 207 ? -18.5 -24.609 -5.02 1 32.12 207 ILE B N 1
ATOM 3468 C CA . ILE B 1 207 ? -17.781 -23.609 -5.789 1 32.12 207 ILE B CA 1
ATOM 3469 C C . ILE B 1 207 ? -16.453 -24.172 -6.273 1 32.12 207 ILE B C 1
ATOM 3471 O O . ILE B 1 207 ? -15.703 -24.766 -5.492 1 32.12 207 ILE B O 1
ATOM 3475 N N . ARG B 1 208 ? -16.484 -24.75 -7.516 1 29.05 208 ARG B N 1
ATOM 3476 C CA . ARG B 1 208 ? -15.25 -25.25 -8.109 1 29.05 208 ARG B CA 1
ATOM 3477 C C . ARG B 1 208 ? -14.312 -24.109 -8.484 1 29.05 208 ARG B C 1
ATOM 3479 O O . ARG B 1 208 ? -14.758 -23.062 -8.961 1 29.05 208 ARG B O 1
ATOM 3486 N N . ALA B 1 209 ? -13.242 -24 -7.77 1 30.72 209 ALA B N 1
ATOM 3487 C CA . ALA B 1 209 ? -12.109 -23.141 -8.102 1 30.72 209 ALA B CA 1
ATOM 3488 C C . ALA B 1 209 ? -11.609 -23.406 -9.523 1 30.72 209 ALA B C 1
ATOM 3490 O O . ALA B 1 209 ? -11.242 -24.531 -9.852 1 30.72 209 ALA B O 1
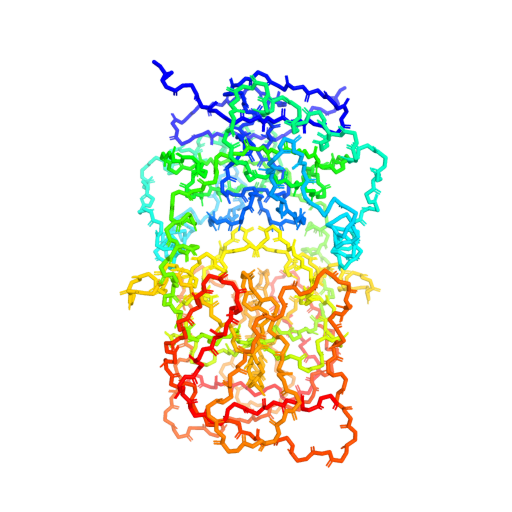ATOM 3491 N N . CYS B 1 210 ? -12.328 -22.953 -10.633 1 27.38 210 CYS B N 1
ATOM 3492 C CA . CYS B 1 210 ? -11.742 -23.219 -11.945 1 27.38 210 CYS B CA 1
ATOM 3493 C C . CYS B 1 210 ? -10.492 -22.375 -12.164 1 27.38 210 CYS B C 1
ATOM 3495 O O . CYS B 1 210 ? -10.531 -21.156 -12.031 1 27.38 210 CYS B O 1
ATOM 3497 N N . SER B 1 211 ? -9.281 -22.734 -11.719 1 28.67 211 SER B N 1
ATOM 3498 C CA . SER B 1 211 ? -8.047 -22.156 -12.242 1 28.67 211 SER B CA 1
ATOM 3499 C C . SER B 1 211 ? -8.023 -22.203 -13.766 1 28.67 211 SER B C 1
ATOM 3501 O O . SER B 1 211 ? -7.234 -22.938 -14.359 1 28.67 211 SER B O 1
ATOM 3503 N N . HIS B 1 212 ? -9.094 -22.281 -14.594 1 28.34 212 HIS B N 1
ATOM 3504 C CA . HIS B 1 212 ? -8.812 -22.391 -16.031 1 28.34 212 HIS B CA 1
ATOM 3505 C C . HIS B 1 212 ? -8.148 -21.125 -16.547 1 28.34 212 HIS B C 1
ATOM 3507 O O . HIS B 1 212 ? -8.562 -20.016 -16.219 1 28.34 212 HIS B O 1
ATOM 3513 N N . PRO B 1 213 ? -6.848 -21.188 -17.156 1 29 213 PRO B N 1
ATOM 3514 C CA . PRO B 1 213 ? -6.086 -20.125 -17.812 1 29 213 PRO B CA 1
ATOM 3515 C C . PRO B 1 213 ? -6.973 -19.172 -18.609 1 29 213 PRO B C 1
ATOM 3517 O O . PRO B 1 213 ? -6.574 -18.031 -18.875 1 29 213 PRO B O 1
ATOM 3520 N N . ARG B 1 214 ? -7.828 -19.641 -19.578 1 27.47 214 ARG B N 1
ATOM 3521 C CA . ARG B 1 214 ? -8.25 -18.844 -20.719 1 27.47 214 ARG B CA 1
ATOM 3522 C C . ARG B 1 214 ? -9.273 -17.797 -20.312 1 27.47 214 ARG B C 1
ATOM 3524 O O . ARG B 1 214 ? -9.57 -16.875 -21.062 1 27.47 214 ARG B O 1
ATOM 3531 N N . ARG B 1 215 ? -10.547 -18.125 -19.797 1 26.7 215 ARG B N 1
ATOM 3532 C CA . ARG B 1 215 ? -11.703 -17.266 -20.016 1 26.7 215 ARG B CA 1
ATOM 3533 C C . ARG B 1 215 ? -11.758 -16.156 -18.969 1 26.7 215 ARG B C 1
ATOM 3535 O O . ARG B 1 215 ? -11.352 -16.344 -17.812 1 26.7 215 ARG B O 1
ATOM 3542 N N . GLY B 1 216 ? -11.727 -14.859 -19.375 1 24.92 216 GLY B N 1
ATOM 3543 C CA . GLY B 1 216 ? -11.883 -13.578 -18.719 1 24.92 216 GLY B CA 1
ATOM 3544 C C . GLY B 1 216 ? -12.93 -13.609 -17.609 1 24.92 216 GLY B C 1
ATOM 3545 O O . GLY B 1 216 ? -13.797 -14.477 -17.594 1 24.92 216 GLY B O 1
ATOM 3546 N N . ILE B 1 217 ? -12.625 -13.258 -16.438 1 27.52 217 ILE B N 1
ATOM 3547 C CA . ILE B 1 217 ? -13.539 -12.969 -15.336 1 27.52 217 ILE B CA 1
ATOM 3548 C C . ILE B 1 217 ? -14.75 -12.195 -15.859 1 27.52 217 ILE B C 1
ATOM 3550 O O . ILE B 1 217 ? -14.609 -11.086 -16.375 1 27.52 217 ILE B O 1
ATOM 3554 N N . ARG B 1 218 ? -15.641 -12.859 -16.594 1 26.33 218 ARG B N 1
ATOM 3555 C CA . ARG B 1 218 ? -16.828 -12.07 -16.922 1 26.33 218 ARG B CA 1
ATOM 3556 C C . ARG B 1 218 ? -17.484 -11.539 -15.656 1 26.33 218 ARG B C 1
ATOM 3558 O O . ARG B 1 218 ? -17.75 -12.289 -14.711 1 26.33 218 ARG B O 1
ATOM 3565 N N . SER B 1 219 ? -17.109 -10.383 -15.242 1 26.78 219 SER B N 1
ATOM 3566 C CA . SER B 1 219 ? -17.891 -9.586 -14.289 1 26.78 219 SER B CA 1
ATOM 3567 C C . SER B 1 219 ? -19.391 -9.836 -14.445 1 26.78 219 SER B C 1
ATOM 3569 O O . SER B 1 219 ? -19.875 -10.023 -15.555 1 26.78 219 SER B O 1
ATOM 3571 N N . CYS B 1 220 ? -19.938 -10.602 -13.492 1 27.14 220 CYS B N 1
ATOM 3572 C CA . CYS B 1 220 ? -21.375 -10.797 -13.43 1 27.14 220 CYS B CA 1
ATOM 3573 C C . CYS B 1 220 ? -22.109 -9.484 -13.672 1 27.14 220 CYS B C 1
ATOM 3575 O O . CYS B 1 220 ? -22.062 -8.57 -12.844 1 27.14 220 CYS B O 1
ATOM 3577 N N . ALA B 1 221 ? -22.031 -8.922 -14.773 1 26.61 221 ALA B N 1
ATOM 3578 C CA . ALA B 1 221 ? -23.031 -7.902 -15.039 1 26.61 221 ALA B CA 1
ATOM 3579 C C . ALA B 1 221 ? -24.422 -8.383 -14.625 1 26.61 221 ALA B C 1
ATOM 3581 O O . ALA B 1 221 ? -24.781 -9.539 -14.875 1 26.61 221 ALA B O 1
ATOM 3582 N N . ALA B 1 222 ? -25.047 -7.742 -13.531 1 27.31 222 ALA B N 1
ATOM 3583 C CA . ALA B 1 222 ? -26.438 -7.914 -13.133 1 27.31 222 ALA B CA 1
ATOM 3584 C C . ALA B 1 222 ? -27.328 -8.133 -14.352 1 27.31 222 ALA B C 1
ATOM 3586 O O . ALA B 1 222 ? -27.375 -7.293 -15.258 1 27.31 222 ALA B O 1
ATOM 3587 N N . PRO B 1 223 ? -27.562 -9.289 -14.797 1 27.92 223 PRO B N 1
ATOM 3588 C CA . PRO B 1 223 ? -28.734 -9.25 -15.664 1 27.92 223 PRO B CA 1
ATOM 3589 C C . PRO B 1 223 ? -29.938 -8.562 -15.008 1 27.92 223 PRO B C 1
ATOM 3591 O O . PRO B 1 223 ? -30.016 -8.484 -13.781 1 27.92 223 PRO B O 1
ATOM 3594 N N . ARG B 1 224 ? -30.984 -7.906 -15.766 1 29.14 224 ARG B N 1
ATOM 3595 C CA . ARG B 1 224 ? -32.219 -7.246 -15.367 1 29.14 224 ARG B CA 1
ATOM 3596 C C . ARG B 1 224 ? -32.875 -7.977 -14.203 1 29.14 224 ARG B C 1
ATOM 3598 O O . ARG B 1 224 ? -33.281 -7.348 -13.219 1 29.14 224 ARG B O 1
ATOM 3605 N N . ASN B 1 225 ? -33.812 -8.891 -14.312 1 25.73 225 ASN B N 1
ATOM 3606 C CA . ASN B 1 225 ? -34.938 -9.352 -13.508 1 25.73 225 ASN B CA 1
ATOM 3607 C C . ASN B 1 225 ? -34.469 -10.266 -12.375 1 25.73 225 ASN B C 1
ATOM 3609 O O . ASN B 1 225 ? -35.281 -11.039 -11.844 1 25.73 225 ASN B O 1
ATOM 3613 N N . ARG B 1 226 ? -33.281 -10.828 -12.359 1 28.25 226 ARG B N 1
ATOM 3614 C CA . ARG B 1 226 ? -33.25 -12.047 -11.547 1 28.25 226 ARG B CA 1
ATOM 3615 C C . ARG B 1 226 ? -33.031 -11.711 -10.078 1 28.25 226 ARG B C 1
ATOM 3617 O O . ARG B 1 226 ? -32.344 -10.75 -9.75 1 28.25 226 ARG B O 1
ATOM 3624 N N . ARG B 1 227 ? -33.875 -12.234 -9.117 1 26.98 227 ARG B N 1
ATOM 3625 C CA . ARG B 1 227 ? -34.031 -12.164 -7.664 1 26.98 227 ARG B CA 1
ATOM 3626 C C . ARG B 1 227 ? -32.75 -12.484 -6.949 1 26.98 227 ARG B C 1
ATOM 3628 O O . ARG B 1 227 ? -32.25 -13.625 -7 1 26.98 227 ARG B O 1
ATOM 3635 N N . CYS B 1 228 ? -31.875 -11.461 -6.914 1 26.5 228 CYS B N 1
ATOM 3636 C CA . CYS B 1 228 ? -30.625 -11.586 -6.168 1 26.5 228 CYS B CA 1
ATOM 3637 C C . CYS B 1 228 ? -30.891 -12.023 -4.734 1 26.5 228 CYS B C 1
ATOM 3639 O O . CYS B 1 228 ? -31.656 -11.391 -4.016 1 26.5 228 CYS B O 1
ATOM 3641 N N . LEU B 1 229 ? -30.844 -13.258 -4.473 1 26.77 229 LEU B N 1
ATOM 3642 C CA . LEU B 1 229 ? -31.094 -13.789 -3.137 1 26.77 229 LEU B CA 1
ATOM 3643 C C . LEU B 1 229 ? -30.062 -13.258 -2.137 1 26.77 229 LEU B C 1
ATOM 3645 O O . LEU B 1 229 ? -28.859 -13.266 -2.408 1 26.77 229 LEU B O 1
ATOM 3649 N N . LYS B 1 230 ? -30.453 -12.375 -1.349 1 30.39 230 LYS B N 1
ATOM 3650 C CA . LYS B 1 230 ? -29.75 -11.75 -0.228 1 30.39 230 LYS B CA 1
ATOM 3651 C C . LYS B 1 230 ? -29.234 -12.797 0.753 1 30.39 230 LYS B C 1
ATOM 3653 O O . LYS B 1 230 ? -29.984 -13.688 1.16 1 30.39 230 LYS B O 1
ATOM 3658 N N . SER B 1 231 ? -27.875 -13.172 0.726 1 28.02 231 SER B N 1
ATOM 3659 C CA . SER B 1 231 ? -27.297 -14.141 1.656 1 28.02 231 SER B CA 1
ATOM 3660 C C . SER B 1 231 ? -27.391 -13.641 3.096 1 28.02 231 SER B C 1
ATOM 3662 O O . SER B 1 231 ? -27.297 -12.438 3.35 1 28.02 231 SER B O 1
ATOM 3664 N N . PRO B 1 232 ? -27.828 -14.422 4.105 1 28.31 232 PRO B N 1
ATOM 3665 C CA . PRO B 1 232 ? -27.828 -14.062 5.527 1 28.31 232 PRO B CA 1
ATOM 3666 C C . PRO B 1 232 ? -26.438 -13.719 6.059 1 28.31 232 PRO B C 1
ATOM 3668 O O . PRO B 1 232 ? -25.438 -13.984 5.387 1 28.31 232 PRO B O 1
ATOM 3671 N N . ALA B 1 233 ? -26.281 -13.281 7.352 1 30.92 233 ALA B N 1
ATOM 3672 C CA . ALA B 1 233 ? -25.109 -12.828 8.094 1 30.92 233 ALA B CA 1
ATOM 3673 C C . ALA B 1 233 ? -23.953 -13.805 7.938 1 30.92 233 ALA B C 1
ATOM 3675 O O . ALA B 1 233 ? -24.125 -15.016 8.086 1 30.92 233 ALA B O 1
ATOM 3676 N N . PRO B 1 234 ? -22.891 -13.453 7.297 1 33.09 234 PRO B N 1
ATOM 3677 C CA . PRO B 1 234 ? -21.75 -14.32 6.949 1 33.09 234 PRO B CA 1
ATOM 3678 C C . PRO B 1 234 ? -21.203 -15.086 8.156 1 33.09 234 PRO B C 1
ATOM 3680 O O . PRO B 1 234 ? -20.844 -14.477 9.164 1 33.09 234 PRO B O 1
ATOM 3683 N N . ARG B 1 235 ? -21.75 -16.203 8.508 1 28.62 235 ARG B N 1
ATOM 3684 C CA . ARG B 1 235 ? -21.078 -17.094 9.445 1 28.62 235 ARG B CA 1
ATOM 3685 C C . ARG B 1 235 ? -19.766 -17.625 8.852 1 28.62 235 ARG B C 1
ATOM 3687 O O . ARG B 1 235 ? -19.641 -17.719 7.629 1 28.62 235 ARG B O 1
ATOM 3694 N N . ALA B 1 236 ? -18.641 -17.641 9.719 1 31.66 236 ALA B N 1
ATOM 3695 C CA . ALA B 1 236 ? -17.297 -18.172 9.453 1 31.66 236 ALA B CA 1
ATOM 3696 C C . ALA B 1 236 ? -17.375 -19.5 8.711 1 31.66 236 ALA B C 1
ATOM 3698 O O . ALA B 1 236 ? -18 -20.453 9.188 1 31.66 236 ALA B O 1
ATOM 3699 N N . THR B 1 237 ? -17.562 -19.469 7.406 1 34.03 237 THR B N 1
ATOM 3700 C CA . THR B 1 237 ? -17.516 -20.719 6.672 1 34.03 237 THR B CA 1
ATOM 3701 C C . THR B 1 237 ? -16.078 -21.141 6.395 1 34.03 237 THR B C 1
ATOM 3703 O O . THR B 1 237 ? -15.242 -20.312 6.031 1 34.03 237 THR B O 1
ATOM 3706 N N . THR B 1 238 ? -15.727 -22.25 7.035 1 31.12 238 THR B N 1
ATOM 3707 C CA . THR B 1 238 ? -14.438 -22.875 6.766 1 31.12 238 THR B CA 1
ATOM 3708 C C . THR B 1 238 ? -14.445 -23.578 5.41 1 31.12 238 THR B C 1
ATOM 3710 O O . THR B 1 238 ? -15.414 -24.25 5.07 1 31.12 238 THR B O 1
ATOM 3713 N N . ALA B 1 239 ? -13.836 -23 4.367 1 37.66 239 ALA B N 1
ATOM 3714 C CA . ALA B 1 239 ? -13.711 -23.703 3.09 1 37.66 239 ALA B CA 1
ATOM 3715 C C . ALA B 1 239 ? -12.391 -24.453 2.998 1 37.66 239 ALA B C 1
ATOM 3717 O O . ALA B 1 239 ? -11.359 -23.969 3.463 1 37.66 239 ALA B O 1
ATOM 3718 N N . THR B 1 240 ? -12.461 -25.859 2.873 1 29.69 240 THR B N 1
ATOM 3719 C CA . THR B 1 240 ? -11.273 -26.672 2.615 1 29.69 240 THR B CA 1
ATOM 3720 C C . THR B 1 240 ? -10.922 -26.641 1.132 1 29.69 240 THR B C 1
ATOM 3722 O O . THR B 1 240 ? -11.773 -26.906 0.281 1 29.69 240 THR B O 1
ATOM 3725 N N . ILE B 1 241 ? -9.891 -25.969 0.71 1 34 241 ILE B N 1
ATOM 3726 C CA . ILE B 1 241 ? -9.422 -25.875 -0.668 1 34 241 ILE B CA 1
ATOM 3727 C C . ILE B 1 241 ? -8.398 -26.969 -0.94 1 34 241 ILE B C 1
ATOM 3729 O O . ILE B 1 241 ? -7.375 -27.062 -0.256 1 34 241 ILE B O 1
ATOM 3733 N N . GLY B 1 242 ? -8.766 -28.25 -1.442 1 27.66 242 GLY B N 1
ATOM 3734 C CA . GLY B 1 242 ? -7.855 -29.328 -1.757 1 27.66 242 GLY B CA 1
ATOM 3735 C C . GLY B 1 242 ? -7.121 -29.141 -3.068 1 27.66 242 GLY B C 1
ATOM 3736 O O . GLY B 1 242 ? -7.441 -28.219 -3.834 1 27.66 242 GLY B O 1
ATOM 3737 N N . HIS B 1 243 ? -6.09 -30 -3.424 1 30.05 243 HIS B N 1
ATOM 3738 C CA . HIS B 1 243 ? -5.051 -29.969 -4.445 1 30.05 243 HIS B CA 1
ATOM 3739 C C . HIS B 1 243 ? -5.641 -29.688 -5.824 1 30.05 243 HIS B C 1
ATOM 3741 O O . HIS B 1 243 ? -5.129 -28.859 -6.566 1 30.05 243 HIS B O 1
ATOM 3747 N N . TYR B 1 244 ? -6.113 -30.875 -6.605 1 27.72 244 TYR B N 1
ATOM 3748 C CA . TYR B 1 244 ? -6.465 -30.906 -8.023 1 27.72 244 TYR B CA 1
ATOM 3749 C C . TYR B 1 244 ? -7.668 -30.016 -8.297 1 27.72 244 TYR B C 1
ATOM 3751 O O . TYR B 1 244 ? -7.633 -29.172 -9.203 1 27.72 244 TYR B O 1
ATOM 3759 N N . ALA B 1 245 ? -8.82 -30.672 -8.18 1 28.3 245 ALA B N 1
ATOM 3760 C CA . ALA B 1 245 ? -10.148 -30.125 -8.414 1 28.3 245 ALA B CA 1
ATOM 3761 C C . ALA B 1 245 ? -10.539 -29.141 -7.309 1 28.3 245 ALA B C 1
ATOM 3763 O O . ALA B 1 245 ? -10.648 -29.516 -6.141 1 28.3 245 ALA B O 1
ATOM 3764 N N . SER B 1 246 ? -9.898 -28.062 -7.316 1 31.94 246 SER B N 1
ATOM 3765 C CA . SER B 1 246 ? -10.07 -27.031 -6.301 1 31.94 246 SER B CA 1
ATOM 3766 C C . SER B 1 246 ? -11.531 -26.891 -5.898 1 31.94 246 SER B C 1
ATOM 3768 O O . SER B 1 246 ? -12.273 -26.109 -6.5 1 31.94 246 SER B O 1
ATOM 3770 N N . THR B 1 247 ? -12.086 -28.016 -5.629 1 29.27 247 THR B N 1
ATOM 3771 C CA . THR B 1 247 ? -13.453 -27.938 -5.137 1 29.27 247 THR B CA 1
ATOM 3772 C C . THR B 1 247 ? -13.492 -27.297 -3.752 1 29.27 247 THR B C 1
ATOM 3774 O O . THR B 1 247 ? -12.688 -27.641 -2.883 1 29.27 247 THR B O 1
ATOM 3777 N N . ILE B 1 248 ? -13.797 -26.047 -3.682 1 33.88 248 ILE B N 1
ATOM 3778 C CA . ILE B 1 248 ? -14.094 -25.453 -2.381 1 33.88 248 ILE B CA 1
ATOM 3779 C C . ILE B 1 248 ? -15.445 -25.969 -1.884 1 33.88 248 ILE B C 1
ATOM 3781 O O . ILE B 1 248 ? -16.422 -25.969 -2.625 1 33.88 248 ILE B O 1
ATOM 3785 N N . SER B 1 249 ? -15.438 -26.984 -1.078 1 29.86 249 SER B N 1
ATOM 3786 C CA . SER B 1 249 ? -16.688 -27.344 -0.42 1 29.86 249 SER B CA 1
ATOM 3787 C C . SER B 1 249 ? -17.078 -26.328 0.651 1 29.86 249 SER B C 1
ATOM 3789 O O . SER B 1 249 ? -16.312 -26.094 1.588 1 29.86 249 SER B O 1
ATOM 3791 N N . LEU B 1 250 ? -17.812 -25.344 0.125 1 31.94 250 LEU B N 1
ATOM 3792 C CA . LEU B 1 250 ? -18.359 -24.422 1.113 1 31.94 250 LEU B CA 1
ATOM 3793 C C . LEU B 1 250 ? -19.5 -25.094 1.893 1 31.94 250 LEU B C 1
ATOM 3795 O O . LEU B 1 250 ? -20.422 -25.641 1.298 1 31.94 250 LEU B O 1
ATOM 3799 N N . THR B 1 251 ? -19.312 -25.734 2.82 1 28.17 251 THR B N 1
ATOM 3800 C CA . THR B 1 251 ? -20.406 -26.344 3.588 1 28.17 251 THR B CA 1
ATOM 3801 C C . THR B 1 251 ? -21.359 -25.281 4.105 1 28.17 251 THR B C 1
ATOM 3803 O O . THR B 1 251 ? -22.328 -25.594 4.809 1 28.17 251 THR B O 1
ATOM 3806 N N . HIS B 1 252 ? -21.031 -24.156 4.199 1 29.45 252 HIS B N 1
ATOM 3807 C CA . HIS B 1 252 ? -22.094 -23.422 4.879 1 29.45 252 HIS B CA 1
ATOM 3808 C C . HIS B 1 252 ? -23.25 -23.125 3.932 1 29.45 252 HIS B C 1
ATOM 3810 O O . HIS B 1 252 ? -23.125 -23.297 2.717 1 29.45 252 HIS B O 1
ATOM 3816 N N . THR B 1 253 ? -24.125 -21.984 4.445 1 26.84 253 THR B N 1
ATOM 3817 C CA . THR B 1 253 ? -25.438 -21.453 4.102 1 26.84 253 THR B CA 1
ATOM 3818 C C . THR B 1 253 ? -25.422 -20.844 2.697 1 26.84 253 THR B C 1
ATOM 3820 O O . THR B 1 253 ? -24.375 -20.5 2.178 1 26.84 253 THR B O 1
ATOM 3823 N N . GLU B 1 254 ? -26.594 -20.438 2.141 1 25.59 254 GLU B N 1
ATOM 3824 C CA . GLU B 1 254 ? -27.156 -20 0.869 1 25.59 254 GLU B CA 1
ATOM 3825 C C . GLU B 1 254 ? -26.438 -18.75 0.348 1 25.59 254 GLU B C 1
ATOM 3827 O O . GLU B 1 254 ? -26.344 -17.75 1.046 1 25.59 254 GLU B O 1
ATOM 3832 N N . PHE B 1 255 ? -25.281 -18.953 -0.12 1 28.09 255 PHE B N 1
ATOM 3833 C CA . PHE B 1 255 ? -24.672 -17.797 -0.768 1 28.09 255 PHE B CA 1
ATOM 3834 C C . PHE B 1 255 ? -25.406 -17.453 -2.061 1 28.09 255 PHE B C 1
ATOM 3836 O O . PHE B 1 255 ? -25.984 -18.328 -2.705 1 28.09 255 PHE B O 1
ATOM 3843 N N . GLY B 1 256 ? -25.969 -16.266 -2.148 1 24.91 256 GLY B N 1
ATOM 3844 C CA . GLY B 1 256 ? -26.672 -15.82 -3.344 1 24.91 256 GLY B CA 1
ATOM 3845 C C . GLY B 1 256 ? -25.781 -15.727 -4.559 1 24.91 256 GLY B C 1
ATOM 3846 O O . GLY B 1 256 ? -24.625 -15.312 -4.453 1 24.91 256 GLY B O 1
ATOM 3847 N N . TRP B 1 257 ? -25.734 -16.734 -5.34 1 24.02 257 TRP B N 1
ATOM 3848 C CA . TRP B 1 257 ? -24.969 -16.734 -6.578 1 24.02 257 TRP B CA 1
ATOM 3849 C C . TRP B 1 257 ? -25.625 -15.867 -7.641 1 24.02 257 TRP B C 1
ATOM 3851 O O . TRP B 1 257 ? -26.859 -15.852 -7.766 1 24.02 257 TRP B O 1
ATOM 3861 N N . CYS B 1 258 ? -25.031 -14.75 -7.863 1 24.19 258 CYS B N 1
ATOM 3862 C CA . CYS B 1 258 ? -25.594 -14.016 -8.992 1 24.19 258 CYS B CA 1
ATOM 3863 C C . CYS B 1 258 ? -25.469 -14.812 -10.281 1 24.19 258 CYS B C 1
ATOM 3865 O O . CYS B 1 258 ? -24.375 -15.297 -10.609 1 24.19 258 CYS B O 1
ATOM 3867 N N . ARG B 1 259 ? -26.344 -15.68 -10.586 1 21.83 259 ARG B N 1
ATOM 3868 C CA . ARG B 1 259 ? -26.453 -16.391 -11.852 1 21.83 259 ARG B CA 1
ATOM 3869 C C . ARG B 1 259 ? -26.062 -15.492 -13.023 1 21.83 259 ARG B C 1
ATOM 3871 O O . ARG B 1 259 ? -26.547 -14.367 -13.141 1 21.83 259 ARG B O 1
ATOM 3878 N N . ALA B 1 260 ? -24.891 -15.875 -13.672 1 23.27 260 ALA B N 1
ATOM 3879 C CA . ALA B 1 260 ? -24.656 -15.297 -14.984 1 23.27 260 ALA B CA 1
ATOM 3880 C C . ALA B 1 260 ? -25.812 -15.602 -15.938 1 23.27 260 ALA B C 1
ATOM 3882 O O . ALA B 1 260 ? -26.391 -16.688 -15.891 1 23.27 260 ALA B O 1
#